Protein AF-A0A9W8K625-F1 (afdb_monomer)

Foldseek 3Di:
DDDDDDDDDDDDDDDDDDDDPDPDPDDPPDDDDDDVCVVVVCVVVQWDKDFPWQDDDDLFLVVQCVVQKDKDQPPQLQDGIDIDGDAFQQPAFADDADFDFDDDPDPQASKTKGKGKTKDLDCLLSVLCRVPLVVLLVVLVSVLCVVDVDDDVVSSLVSSLVSLQVSLVVLLVVLVVLLPVLPFDDPPDDPVSLVVLLVSNSSQQMKMKMWMWMAGRVQRKIKIWTAPAKWKKKWDWAQDPVGSVQIFIEIDTQDGDDPVRVLAIGRRCLQAPDQVVQVCCVVGRVHDHRDPDHHRHNRTDMGMDGDHDPQMDMDIDDNLLCLQDPRQLLSLLLVVVQVQQFDWDDDDPDIHTHQDHPVCCPVLCVSLVPDDKDKADSVPGRYDADDPDDDPRDVCVVVVADQMAIDHSPCSGSNSRSLQSSQRHPPRVSNGVSSVNSSPPSPTQRQKMWTDRDPDFIWIAGRNDIDTQCVQWPFDDDDPLGTWTWHQFPVRFIKTWDDDLQWIFIDTPVDPPDTQKTWDDWADDPDDDTRHIDIGGDPVNVVRVSVVVSVRVVVVVVSVVVVVVVVVVVVVVVVVVVD

Mean predicted aligned error: 16.66 Å

Secondary structure (DSSP, 8-state):
------S-----------------------PPP-GGGHHHHHHHHTEEEEEE---PPPSSHHHHHHHH-EEEE--TTS--EEEE-----SSS-------------STT--EEEEEEEEEESSSHHHHHHHHHHHHHHHHHHHHHHHH-SS--HHHHHHHHHHHHHHHHHHHHHHHHHHHHHT----TT--HHHHHHHHHHHHTTS-EEEEEEEEEETTTTEEEEEEESS-EEEEEEEEE-SS-TTSEEEEEEEEE---GGGGGB-EE-HHHHS-HHHHHHHHHHH-PPPPP-SPPPB-PPEEEEEE---TT-EEEEE-HHHHTT--HHHHHHHHHHHHHHHPEEEEETTEEEEEPPPSS-HHHHHHHHHTPPPEEE-GGGSSB-PPTT------HHHHHT----EEE-TT--SHHHHHHHHHTTTT-HHHHHHHHHHHHTT------EEEEEESSSPPEEEETTEEEEHHHHSEEES--TT--EEEEE-TTS-EEEEEE-SS-EEEEETTEEEEEEEEEE--B--SSSPPBPPEEEE-GGGGGGHHHHHHHHHHHHHHHHHHHHHHHHHHHHHHHHT--

Organism: NCBI:txid84603

Sequence (579 aa):
MKLTNGRNPDLILLGVGVGLLISLVVMPKKQLPGEDSEEELKAELRNTLLCITQYMPFDSFDKASHVLSKTAQLDQHGVLRLDRLTLKSGQLGSILSDGLASTWNDKALPIFLTGIYQGHKGSSIAEMLEKFLLVQVVARLQLCYHELPAPTPENVHAAIQAAFEYQDMKCLYTQLRDVMGYGVLPKTATAQTKHSIAQAFADTYSSATALVGVYFKDDRIFYVARTGGGRAVLGRRVAGAENPTQHRYEVHVLAQPESSDDNRVFGDSSRKWPKEAQELVHKKFLGPSPSEKSPATPTPTVSHFTGIQRGDFVVLASEGFWESLGSEEVVGLVGQWLEQRGMRERVGEHEVILPPSAENPTEFVVACSMLRETTFLPSELPVVFPAGYEDRTTKYKSWNVEKRFISVPHDQNAASHLMRNALGGADRDVTEALYQIGGQRGMELRVAEINYHYMSNSKIRYRGQETKSDKFFRKEGWSWNGRGRVFTGADGKEYVWKMKDENCVLYWKGNKETPAATYHPPQPAVFGKGRPGSLEIHSEAMYMCDLVIMTFVYIEKFRQDRLEENSFAGDAIADSAGG

Nearest PDB structures (foldseek):
  5nzz-assembly3_C  TM=6.329E-01  e=1.706E-09  Homo sapiens
  7l4i-assembly1_A  TM=5.932E-01  e=1.012E-05  Homo sapiens
  2y09-assembly1_A  TM=5.671E-01  e=7.729E-06  Synechococcus elongatus
  5iti-assembly1_A  TM=5.806E-01  e=1.645E-05  Thermosynechococcus vestitus BP-1
  3rnr-assembly1_B  TM=5.073E-01  e=1.866E-04  Thermanaerovibrio acidaminovorans DSM 6589

Solvent-accessible surface area (backbone atoms only — not comparable to full-atom values): 32610 Å² total; per-residue (Å²): 134,88,88,85,89,78,86,85,83,85,89,84,86,81,88,82,93,69,100,68,91,73,87,76,84,75,79,77,96,65,92,77,80,67,82,84,48,53,64,57,47,52,59,61,60,43,58,49,71,49,68,47,68,40,59,75,72,64,97,38,52,70,65,37,42,64,70,50,39,46,77,45,72,35,72,70,56,79,41,60,68,47,58,42,58,72,67,62,39,46,83,70,54,43,63,47,59,73,54,70,69,70,85,66,96,57,101,78,67,68,53,41,52,43,46,45,30,35,7,38,71,41,45,59,41,12,61,48,44,55,75,42,42,68,61,36,30,52,55,31,46,53,50,46,54,70,78,29,96,73,64,51,74,67,53,53,44,52,24,44,29,53,20,37,41,53,46,29,52,51,48,45,50,51,39,50,50,56,57,60,71,70,54,82,67,55,96,80,58,50,70,69,57,52,48,57,47,45,53,59,50,46,54,41,47,7,15,19,26,38,38,35,41,38,33,34,43,90,77,22,32,41,35,38,38,33,19,29,59,32,38,30,36,34,30,37,78,42,65,27,93,91,41,71,88,46,63,28,24,43,72,43,81,56,43,71,65,54,85,78,26,82,43,16,32,30,49,30,42,63,41,59,51,57,67,70,57,30,44,49,37,24,78,55,55,78,42,66,75,63,56,88,62,78,63,50,36,39,57,41,57,65,40,71,46,74,71,68,54,88,52,50,48,75,50,74,47,54,41,81,53,51,35,39,39,51,73,52,54,50,39,8,51,52,43,48,53,37,76,76,58,30,46,81,44,77,60,85,95,43,81,34,54,38,75,62,65,75,87,49,59,65,65,51,49,58,62,29,71,75,47,65,73,46,72,42,51,75,87,69,39,39,36,58,73,61,92,85,70,74,90,81,46,48,46,42,68,76,70,74,47,77,79,31,34,47,48,57,47,82,55,86,38,65,37,46,43,50,50,44,42,45,37,43,22,55,42,55,69,50,25,40,48,49,47,48,67,32,31,72,48,47,70,46,62,45,52,33,36,39,39,43,40,84,93,50,77,27,39,37,30,47,73,82,47,76,40,43,42,68,74,54,31,43,77,45,79,84,48,100,61,45,56,24,41,29,35,71,46,94,83,72,44,52,32,33,40,42,51,51,97,73,36,44,38,27,23,39,68,93,42,84,86,55,64,31,26,40,43,42,54,59,41,84,50,94,76,76,84,52,49,74,59,47,75,49,65,32,79,92,37,50,92,40,41,71,59,51,52,56,51,46,56,56,50,51,51,56,52,50,58,50,52,51,55,53,50,55,55,49,50,57,51,53,56,64,74,73,109

pLDDT: mean 73.81, std 20.65, range [19.81, 98.5]

Structure (mmCIF, N/CA/C/O backbone):
data_AF-A0A9W8K625-F1
#
_entry.id   AF-A0A9W8K625-F1
#
loop_
_atom_site.group_PDB
_atom_site.id
_atom_site.type_symbol
_atom_site.label_atom_id
_atom_site.label_alt_id
_atom_site.label_comp_id
_atom_site.label_asym_id
_atom_site.label_entity_id
_atom_site.label_seq_id
_atom_site.pdbx_PDB_ins_code
_atom_site.Cartn_x
_atom_site.Cartn_y
_atom_site.Cartn_z
_atom_site.occupancy
_atom_site.B_iso_or_equiv
_atom_site.auth_seq_id
_atom_site.auth_comp_id
_atom_site.auth_asym_id
_atom_site.auth_atom_id
_atom_site.pdbx_PDB_model_num
ATOM 1 N N . MET A 1 1 ? -11.078 38.940 -5.893 1.00 20.67 1 MET A N 1
ATOM 2 C CA . MET A 1 1 ? -11.454 40.330 -5.534 1.00 20.67 1 MET A CA 1
ATOM 3 C C . MET A 1 1 ? -10.235 41.001 -4.887 1.00 20.67 1 MET A C 1
ATOM 5 O O . MET A 1 1 ? -9.388 40.275 -4.392 1.00 20.67 1 MET A O 1
ATOM 9 N N . LYS A 1 2 ? -10.079 42.324 -5.040 1.00 19.81 2 LYS A N 1
ATOM 10 C CA . LYS A 1 2 ? -8.814 43.104 -5.047 1.00 19.81 2 LYS A CA 1
ATOM 11 C C . LYS A 1 2 ? -7.894 43.057 -3.799 1.00 19.81 2 LYS A C 1
ATOM 13 O O . LYS A 1 2 ? -8.357 43.086 -2.671 1.00 19.81 2 LYS A O 1
ATOM 18 N N . LEU A 1 3 ? -6.597 43.117 -4.140 1.00 30.89 3 LEU A N 1
ATOM 19 C CA . LEU A 1 3 ? -5.347 43.556 -3.480 1.00 30.89 3 LEU A CA 1
ATOM 20 C C . LEU A 1 3 ? -5.425 44.547 -2.297 1.00 30.89 3 LEU A C 1
ATOM 22 O O . LEU A 1 3 ? -6.110 45.554 -2.434 1.00 30.89 3 LEU A O 1
ATOM 26 N N . THR A 1 4 ? -4.523 44.381 -1.308 1.00 24.28 4 THR A N 1
ATOM 27 C CA . THR A 1 4 ? -3.504 45.396 -0.929 1.00 24.28 4 THR A CA 1
ATOM 28 C C . THR A 1 4 ? -2.296 44.807 -0.172 1.00 24.28 4 THR A C 1
ATOM 30 O O . THR A 1 4 ? -2.433 43.934 0.674 1.00 24.28 4 THR A O 1
ATOM 33 N N . ASN A 1 5 ? -1.135 45.358 -0.542 1.00 29.73 5 ASN A N 1
ATOM 34 C CA . ASN A 1 5 ? 0.268 45.201 -0.136 1.00 29.73 5 ASN A CA 1
ATOM 35 C C . ASN A 1 5 ? 0.629 44.766 1.295 1.00 29.73 5 ASN A C 1
ATOM 37 O O . ASN A 1 5 ? 0.179 45.364 2.266 1.00 29.73 5 ASN A O 1
ATOM 41 N N . GLY A 1 6 ? 1.649 43.899 1.378 1.00 24.19 6 GLY A N 1
ATOM 42 C CA . GLY A 1 6 ? 2.522 43.790 2.551 1.00 24.19 6 GLY A CA 1
ATOM 43 C C . GLY A 1 6 ? 3.140 42.407 2.763 1.00 24.19 6 GLY A C 1
ATOM 44 O O . GLY A 1 6 ? 2.580 41.628 3.508 1.00 24.19 6 GLY A O 1
ATOM 45 N N . ARG A 1 7 ? 4.293 42.160 2.114 1.00 31.05 7 ARG A N 1
ATOM 46 C CA . ARG A 1 7 ? 5.357 41.155 2.385 1.00 31.05 7 ARG A CA 1
ATOM 47 C C . ARG A 1 7 ? 4.959 39.734 2.862 1.00 31.05 7 ARG A C 1
ATOM 49 O O . ARG A 1 7 ? 4.502 39.552 3.979 1.00 31.05 7 ARG A O 1
ATOM 56 N N . ASN A 1 8 ? 5.383 38.753 2.045 1.00 37.56 8 ASN A N 1
ATOM 57 C CA . ASN A 1 8 ? 5.240 37.283 2.135 1.00 37.56 8 ASN A CA 1
ATOM 58 C C . ASN A 1 8 ? 3.807 36.772 1.930 1.00 37.56 8 ASN A C 1
ATOM 60 O O . ASN A 1 8 ? 2.886 37.254 2.583 1.00 37.56 8 ASN A O 1
ATOM 64 N N . PRO A 1 9 ? 3.598 35.865 0.951 1.00 29.84 9 PRO A N 1
ATOM 65 C CA . PRO A 1 9 ? 3.566 34.441 1.311 1.00 29.84 9 PRO A CA 1
ATOM 66 C C . PRO A 1 9 ? 4.045 33.437 0.229 1.00 29.84 9 PRO A C 1
ATOM 68 O O . PRO A 1 9 ? 3.900 33.639 -0.977 1.00 29.84 9 PRO A O 1
ATOM 71 N N . ASP A 1 10 ? 4.595 32.334 0.733 1.00 23.73 10 ASP A N 1
ATOM 72 C CA . ASP A 1 10 ? 4.242 30.934 0.457 1.00 23.73 10 ASP A CA 1
ATOM 73 C C . ASP A 1 10 ? 4.318 30.358 -0.969 1.00 23.73 10 ASP A C 1
ATOM 75 O O . ASP A 1 10 ? 3.572 30.678 -1.903 1.00 23.73 10 ASP A O 1
ATOM 79 N N . LEU A 1 11 ? 5.225 29.383 -1.079 1.00 23.06 11 LEU A N 1
ATOM 80 C CA . LEU A 1 11 ? 5.406 28.476 -2.200 1.00 23.06 11 LEU A CA 1
ATOM 81 C C . LEU A 1 11 ? 4.408 27.312 -2.072 1.00 23.06 11 LEU A C 1
ATOM 83 O O . LEU A 1 11 ? 4.501 26.502 -1.156 1.00 23.06 11 LEU A O 1
ATOM 87 N N . ILE A 1 12 ? 3.479 27.213 -3.023 1.00 21.28 12 ILE A N 1
ATOM 88 C CA . ILE A 1 12 ? 2.611 26.045 -3.219 1.00 21.28 12 ILE A CA 1
ATOM 89 C C . ILE A 1 12 ? 3.239 25.179 -4.318 1.00 21.28 12 ILE A C 1
ATOM 91 O O . ILE A 1 12 ? 3.425 25.649 -5.443 1.00 21.28 12 ILE A O 1
ATOM 95 N N . LEU A 1 13 ? 3.560 23.930 -3.976 1.00 22.83 13 LEU A N 1
ATOM 96 C CA . LEU A 1 13 ? 4.038 22.870 -4.868 1.00 22.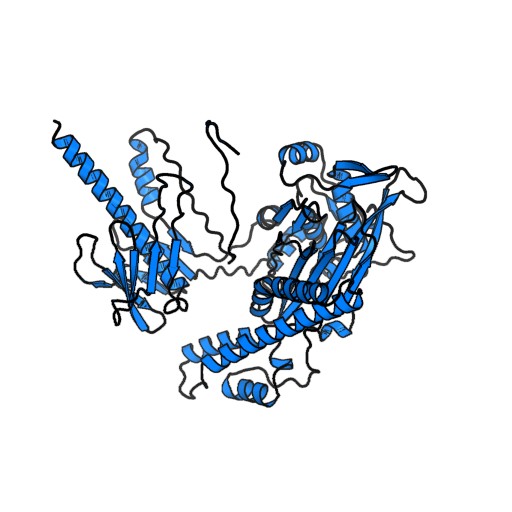83 13 LEU A CA 1
ATOM 97 C C . LEU A 1 13 ? 2.864 21.961 -5.264 1.00 22.83 13 LEU A C 1
ATOM 99 O O . LEU A 1 13 ? 2.185 21.421 -4.396 1.00 22.83 13 LEU A O 1
ATOM 103 N N . LEU A 1 14 ? 2.670 21.743 -6.566 1.00 20.81 14 LEU A N 1
ATOM 104 C CA . LEU A 1 14 ? 1.889 20.635 -7.126 1.00 20.81 14 LEU A CA 1
ATOM 105 C C . LEU A 1 14 ? 2.699 20.015 -8.273 1.00 20.81 14 LEU A C 1
ATOM 107 O O . LEU A 1 14 ? 3.397 20.721 -8.999 1.00 20.81 14 LEU A O 1
ATOM 111 N N . GLY A 1 15 ? 2.687 18.683 -8.330 1.00 20.45 15 GLY A N 1
ATOM 112 C CA . GLY A 1 15 ? 3.806 17.860 -8.790 1.00 20.45 15 GLY A CA 1
ATOM 113 C C . GLY A 1 15 ? 3.825 17.444 -10.261 1.00 20.45 15 GLY A C 1
ATOM 114 O O . GLY A 1 15 ? 2.848 17.602 -10.983 1.00 20.45 15 GLY A O 1
ATOM 115 N N . VAL A 1 16 ? 4.930 16.789 -10.641 1.00 21.23 16 VAL A N 1
ATOM 116 C CA . VAL A 1 16 ? 4.944 15.612 -11.529 1.00 21.23 16 VAL A CA 1
ATOM 117 C C . VAL A 1 16 ? 6.019 14.654 -11.002 1.00 21.23 16 VAL A C 1
ATOM 119 O O . VAL A 1 16 ? 7.157 15.055 -10.766 1.00 21.23 16 VAL A O 1
ATOM 122 N N . GLY A 1 17 ? 5.630 13.405 -10.748 1.00 23.58 17 GLY A N 1
ATOM 123 C CA . GLY A 1 17 ? 6.443 12.410 -10.059 1.00 23.58 17 GLY A CA 1
ATOM 124 C C . GLY A 1 17 ? 7.456 11.692 -10.948 1.00 23.58 17 GLY A C 1
ATOM 125 O O . GLY A 1 17 ? 7.097 11.093 -11.956 1.00 23.58 17 GLY A O 1
ATOM 126 N N . VAL A 1 18 ? 8.704 11.674 -10.488 1.00 22.89 18 VAL A N 1
ATOM 127 C CA . VAL A 1 18 ? 9.634 10.537 -10.523 1.00 22.89 18 VAL A CA 1
ATOM 128 C C . VAL A 1 18 ? 10.448 10.672 -9.239 1.00 22.89 18 VAL A C 1
ATOM 130 O O . VAL A 1 18 ? 10.852 11.784 -8.909 1.00 22.89 18 VAL A O 1
ATOM 133 N N . GLY A 1 19 ? 10.645 9.585 -8.489 1.00 29.09 19 GLY A N 1
ATOM 134 C CA . GLY A 1 19 ? 11.457 9.591 -7.273 1.00 29.09 19 GLY A CA 1
ATOM 135 C C . GLY A 1 19 ? 12.839 10.195 -7.529 1.00 29.09 19 GLY A C 1
ATOM 136 O O . GLY A 1 19 ? 13.722 9.537 -8.068 1.00 29.09 19 GLY A O 1
ATOM 137 N N . LEU A 1 20 ? 12.995 11.459 -7.150 1.00 28.88 20 LEU A N 1
ATOM 138 C CA . LEU A 1 20 ? 14.221 12.237 -7.203 1.00 28.88 20 LEU A CA 1
ATOM 139 C C . LEU A 1 20 ? 14.250 13.061 -5.921 1.00 28.88 20 LEU A C 1
ATOM 141 O O . LEU A 1 20 ? 13.584 14.087 -5.804 1.00 28.88 20 LEU A O 1
ATOM 145 N N . LEU A 1 21 ? 15.019 12.593 -4.943 1.00 24.88 21 LEU A N 1
ATOM 146 C CA . LEU A 1 21 ? 15.547 13.486 -3.927 1.00 24.88 21 LEU A CA 1
ATOM 147 C C . LEU A 1 21 ? 16.687 14.252 -4.598 1.00 24.88 21 LEU A C 1
ATOM 149 O O . LEU A 1 21 ? 17.765 13.711 -4.825 1.00 24.88 21 LEU A O 1
ATOM 153 N N . ILE A 1 22 ? 16.416 15.499 -4.971 1.00 26.42 22 ILE A N 1
ATOM 154 C CA . ILE A 1 22 ? 17.462 16.484 -5.226 1.00 26.42 22 ILE A CA 1
ATOM 155 C C . ILE A 1 22 ? 17.462 17.403 -4.012 1.00 26.42 22 ILE A C 1
ATOM 157 O O . ILE A 1 22 ? 16.582 18.248 -3.857 1.00 26.42 22 ILE A O 1
ATOM 161 N N . SER A 1 23 ? 18.464 17.236 -3.154 1.00 22.38 23 SER A N 1
ATOM 162 C CA . SER A 1 23 ? 18.875 18.298 -2.244 1.00 22.38 23 SER A CA 1
ATOM 163 C C . SER A 1 23 ? 19.638 19.327 -3.070 1.00 22.38 23 SER A C 1
ATOM 165 O O . SER A 1 23 ? 20.808 19.127 -3.388 1.00 22.38 23 SER A O 1
ATOM 167 N N . LEU A 1 24 ? 18.980 20.423 -3.439 1.00 26.95 24 LEU A N 1
ATOM 168 C CA . LEU A 1 24 ? 19.681 21.635 -3.842 1.00 26.95 24 LEU A CA 1
ATOM 169 C C . LEU A 1 24 ? 19.824 22.503 -2.590 1.00 26.95 24 LEU A C 1
ATOM 171 O O . LEU A 1 24 ? 18.884 23.188 -2.191 1.00 26.95 24 LEU A O 1
ATOM 175 N N . VAL A 1 25 ? 20.994 22.459 -1.953 1.00 24.14 25 VAL A N 1
ATOM 176 C CA . VAL A 1 25 ? 21.363 23.469 -0.956 1.00 24.14 25 VAL A CA 1
ATOM 177 C C . VAL A 1 25 ? 21.728 24.731 -1.730 1.00 24.14 25 VAL A C 1
ATOM 179 O O . VAL A 1 25 ? 22.838 24.861 -2.236 1.00 24.14 25 VAL A O 1
ATOM 182 N N . VAL A 1 26 ? 20.778 25.655 -1.859 1.00 27.03 26 VAL A N 1
ATOM 183 C CA . VAL A 1 26 ? 21.084 27.037 -2.241 1.00 27.03 26 VAL A CA 1
ATOM 184 C C . VAL A 1 26 ? 21.349 27.791 -0.948 1.00 27.03 26 VAL A C 1
ATOM 186 O O . VAL A 1 26 ? 20.425 28.052 -0.178 1.00 27.03 26 VAL A O 1
ATOM 189 N N . MET A 1 27 ? 22.615 28.111 -0.687 1.00 26.16 27 MET A N 1
ATOM 190 C CA . MET A 1 27 ? 22.967 29.003 0.415 1.00 26.16 27 MET A CA 1
ATOM 191 C C . MET A 1 27 ? 22.348 30.384 0.146 1.00 26.16 27 MET A C 1
ATOM 193 O O . MET A 1 27 ? 22.522 30.924 -0.951 1.00 26.16 27 MET A O 1
ATOM 197 N N . PRO A 1 28 ? 21.639 30.999 1.106 1.00 28.23 28 PRO A N 1
ATOM 198 C CA . PRO A 1 28 ? 21.284 32.400 0.978 1.00 28.23 28 PRO A CA 1
ATOM 199 C C . PRO A 1 28 ? 22.559 33.249 0.995 1.00 28.23 28 PRO A C 1
ATOM 201 O O . PRO A 1 28 ? 23.481 33.001 1.771 1.00 28.23 28 PRO A O 1
ATOM 204 N N . LYS A 1 29 ? 22.581 34.292 0.163 1.00 28.73 29 LYS A N 1
ATOM 205 C CA . LYS A 1 29 ? 23.615 35.330 0.166 1.00 28.73 29 LYS A CA 1
ATOM 206 C C . LYS A 1 29 ? 23.567 36.056 1.517 1.00 28.73 29 LYS A C 1
ATOM 208 O O . LYS A 1 29 ? 22.796 36.996 1.695 1.00 28.73 29 LYS A O 1
ATOM 213 N N . LYS A 1 30 ? 24.355 35.598 2.489 1.00 33.06 30 LYS A N 1
ATOM 214 C CA . LYS A 1 30 ? 24.672 36.352 3.703 1.00 33.06 30 LYS A CA 1
ATOM 215 C C . LYS A 1 30 ? 26.145 36.733 3.619 1.00 33.06 30 LYS A C 1
ATOM 217 O O . LYS A 1 30 ? 26.981 35.869 3.391 1.00 33.06 30 LYS A O 1
ATOM 222 N N . GLN A 1 31 ? 26.428 38.031 3.742 1.00 44.00 31 GLN A N 1
ATOM 223 C CA . GLN A 1 31 ? 27.787 38.561 3.873 1.00 44.00 31 GLN A CA 1
ATOM 224 C C . GLN A 1 31 ? 28.552 37.744 4.921 1.00 44.00 31 GLN A C 1
ATOM 226 O O . GLN A 1 31 ? 28.083 37.624 6.054 1.00 44.00 31 GLN A O 1
ATOM 231 N N . LEU A 1 32 ? 29.697 37.183 4.533 1.00 35.09 32 LEU A N 1
ATOM 232 C CA . LEU A 1 32 ? 30.634 36.552 5.458 1.00 35.09 32 LEU A CA 1
ATOM 233 C C . LEU A 1 32 ? 31.750 37.547 5.828 1.00 35.09 32 LEU A C 1
ATOM 235 O O . LEU A 1 32 ? 32.138 38.357 4.983 1.00 35.09 32 LEU A O 1
ATOM 239 N N . PRO A 1 33 ? 32.229 37.524 7.084 1.00 34.25 33 PRO A N 1
ATOM 240 C CA . PRO A 1 33 ? 33.294 38.392 7.570 1.00 34.25 33 PRO A CA 1
ATOM 241 C C . PRO A 1 33 ? 34.692 37.802 7.308 1.00 34.25 33 PRO A C 1
ATOM 243 O O . PRO A 1 33 ? 34.871 36.595 7.407 1.00 34.25 33 PRO A O 1
ATOM 246 N N . GLY A 1 34 ? 35.675 38.689 7.102 1.00 38.97 34 GLY A N 1
ATOM 247 C CA . GLY A 1 34 ? 37.098 38.496 7.433 1.00 38.97 34 GLY A CA 1
ATOM 248 C C . GLY A 1 34 ? 37.933 37.553 6.550 1.00 38.97 34 GLY A C 1
ATOM 249 O O . GLY A 1 34 ? 37.630 36.370 6.413 1.00 38.97 34 GLY A O 1
ATOM 250 N N . GLU A 1 35 ? 39.041 38.093 6.027 1.00 43.75 35 GLU A N 1
ATOM 251 C CA . GLU A 1 35 ? 39.979 37.517 5.041 1.00 43.75 35 GLU A CA 1
ATOM 252 C C . GLU A 1 35 ? 40.667 36.188 5.417 1.00 43.75 35 GLU A C 1
ATOM 254 O O . GLU A 1 35 ? 41.190 35.523 4.528 1.00 43.75 35 GLU A O 1
ATOM 259 N N . ASP A 1 36 ? 40.616 35.718 6.666 1.00 44.44 36 ASP A N 1
ATOM 260 C CA . ASP A 1 36 ? 41.245 34.434 7.036 1.00 44.44 36 ASP A CA 1
ATOM 261 C C . ASP A 1 36 ? 40.401 33.198 6.666 1.00 44.44 36 ASP A C 1
ATOM 263 O O . ASP A 1 36 ? 40.877 32.068 6.736 1.00 44.44 36 ASP A O 1
ATOM 267 N N . SER A 1 37 ? 39.159 33.397 6.213 1.00 44.44 37 SER A N 1
ATOM 268 C CA . SER A 1 37 ? 38.272 32.316 5.762 1.00 44.44 37 SER A CA 1
ATOM 269 C C . SER A 1 37 ? 38.434 31.958 4.284 1.00 44.44 37 SER A C 1
ATOM 271 O O . SER A 1 37 ? 37.889 30.950 3.847 1.00 44.44 37 SER A O 1
ATOM 273 N N . GLU A 1 38 ? 39.172 32.743 3.489 1.00 41.19 38 GLU A N 1
ATOM 274 C CA . GLU A 1 38 ? 39.182 32.577 2.033 1.00 41.19 38 GLU A CA 1
ATOM 275 C C . GLU A 1 38 ? 40.007 31.366 1.578 1.00 41.19 38 GLU A C 1
ATOM 277 O O . GLU A 1 38 ? 39.595 30.685 0.648 1.00 41.19 38 GLU A O 1
ATOM 282 N N . GLU A 1 39 ? 41.131 31.037 2.226 1.00 39.75 39 GLU A N 1
ATOM 283 C CA . GLU A 1 39 ? 41.893 29.816 1.903 1.00 39.75 39 GLU A CA 1
ATOM 284 C C . GLU A 1 39 ? 41.234 28.543 2.456 1.00 39.75 39 GLU A C 1
ATOM 286 O O . GLU A 1 39 ? 41.310 27.498 1.810 1.00 39.75 39 GLU A O 1
ATOM 291 N N . GLU A 1 40 ? 40.506 28.627 3.576 1.00 39.38 40 GLU A N 1
ATOM 292 C CA . GLU A 1 40 ? 39.670 27.530 4.090 1.00 39.38 40 GLU A CA 1
ATOM 293 C C . GLU A 1 40 ? 38.439 27.301 3.199 1.00 39.38 40 GLU A C 1
ATOM 295 O O . GLU A 1 40 ? 38.196 26.168 2.780 1.00 39.38 40 GLU A O 1
ATOM 300 N N . LEU A 1 41 ? 37.747 28.369 2.772 1.00 36.06 41 LEU A N 1
ATOM 301 C CA . LEU A 1 41 ? 36.689 28.293 1.760 1.00 36.06 41 LEU A CA 1
ATOM 302 C C . LEU A 1 41 ? 37.243 27.839 0.410 1.00 36.06 41 LEU A C 1
ATOM 304 O O . LEU A 1 41 ? 36.599 27.037 -0.248 1.00 36.06 41 LEU A O 1
ATOM 308 N N . LYS A 1 42 ? 38.418 28.300 -0.037 1.00 37.53 42 LYS A N 1
ATOM 309 C CA . LYS A 1 42 ? 39.054 27.840 -1.289 1.00 37.53 42 LYS A CA 1
ATOM 310 C C . LYS A 1 42 ? 39.520 26.390 -1.182 1.00 37.53 42 LYS A C 1
ATOM 312 O O . LYS A 1 42 ? 39.615 25.733 -2.217 1.00 37.53 42 LYS A O 1
ATOM 317 N N . ALA A 1 43 ? 39.824 25.876 0.009 1.00 37.84 43 ALA A N 1
ATOM 318 C CA . ALA A 1 43 ? 40.135 24.467 0.244 1.00 37.84 43 ALA A CA 1
ATOM 319 C C . ALA A 1 43 ? 38.866 23.593 0.276 1.00 37.84 43 ALA A C 1
ATOM 321 O O . ALA A 1 43 ? 38.867 22.524 -0.338 1.00 37.84 43 ALA A O 1
ATOM 322 N N . GLU A 1 44 ? 37.771 24.065 0.885 1.00 35.69 44 GLU A N 1
ATOM 323 C CA . GLU A 1 44 ? 36.453 23.404 0.869 1.00 35.69 44 GLU A CA 1
ATOM 324 C C . GLU A 1 44 ? 35.762 23.477 -0.509 1.00 35.69 44 GLU A C 1
ATOM 326 O O . GLU A 1 44 ? 35.202 22.486 -0.979 1.00 35.69 44 GLU A O 1
ATOM 331 N N . LEU A 1 45 ? 35.862 24.605 -1.219 1.00 38.03 45 LEU A N 1
ATOM 332 C CA . LEU A 1 45 ? 35.321 24.814 -2.572 1.00 38.03 45 LEU A CA 1
ATOM 333 C C . LEU A 1 45 ? 36.113 24.055 -3.646 1.00 38.03 45 LEU A C 1
ATOM 335 O O . LEU A 1 45 ? 35.569 23.756 -4.713 1.00 38.03 45 LEU A O 1
ATOM 339 N N . ARG A 1 46 ? 37.387 23.714 -3.384 1.00 35.94 46 ARG A N 1
ATOM 340 C CA . ARG A 1 46 ? 38.294 23.088 -4.368 1.00 35.94 46 ARG A CA 1
ATOM 341 C C . ARG A 1 46 ? 37.829 21.714 -4.861 1.00 35.94 46 ARG A C 1
ATOM 343 O O . ARG A 1 46 ? 38.307 21.289 -5.913 1.00 35.94 46 ARG A O 1
ATOM 350 N N . ASN A 1 47 ? 36.906 21.051 -4.155 1.00 40.44 47 ASN A N 1
ATOM 351 C CA . ASN A 1 47 ? 36.341 19.752 -4.528 1.00 40.44 47 ASN A CA 1
ATOM 352 C C . ASN A 1 47 ? 34.824 19.714 -4.283 1.00 40.44 47 ASN A C 1
ATOM 354 O O . ASN A 1 47 ? 34.341 19.070 -3.353 1.00 40.44 47 ASN A O 1
ATOM 358 N N . THR A 1 48 ? 34.051 20.377 -5.143 1.00 41.31 48 THR A N 1
ATOM 359 C CA . THR A 1 48 ? 32.596 20.169 -5.149 1.00 41.31 48 THR A CA 1
ATOM 360 C C . THR A 1 48 ? 32.297 18.814 -5.795 1.00 41.31 48 THR A C 1
ATOM 362 O O . THR A 1 48 ? 32.574 18.611 -6.980 1.00 41.31 48 THR A O 1
ATOM 365 N N . LEU A 1 49 ? 31.740 17.877 -5.026 1.00 33.69 49 LEU A N 1
ATOM 366 C CA . LEU A 1 49 ? 31.318 16.562 -5.505 1.00 33.69 49 LEU A CA 1
ATOM 367 C C . LEU A 1 49 ? 29.803 16.553 -5.717 1.00 33.69 49 LEU A C 1
ATOM 369 O O . LEU A 1 49 ? 29.043 16.664 -4.759 1.00 33.69 49 LEU A O 1
ATOM 373 N N . LEU A 1 50 ? 29.357 16.376 -6.960 1.00 37.53 50 LEU A N 1
ATOM 374 C CA . LEU A 1 50 ? 27.955 16.095 -7.252 1.00 37.53 50 LEU A CA 1
ATOM 375 C C . LEU A 1 50 ? 27.799 14.605 -7.534 1.00 37.53 50 LEU A C 1
ATOM 377 O O . LEU A 1 50 ? 28.284 14.099 -8.546 1.00 37.53 50 LEU A O 1
ATOM 381 N N . CYS A 1 51 ? 27.112 13.905 -6.641 1.00 32.59 51 CYS A N 1
ATOM 382 C CA . CYS A 1 51 ? 26.837 12.487 -6.791 1.00 32.59 51 CYS A CA 1
ATOM 383 C C . CYS A 1 51 ? 25.360 12.293 -7.156 1.00 32.59 51 CYS A C 1
ATOM 385 O O . CYS A 1 51 ? 24.474 12.738 -6.431 1.00 32.59 51 CYS A O 1
ATOM 387 N N . ILE A 1 52 ? 25.093 11.640 -8.287 1.00 36.72 52 ILE A N 1
ATOM 388 C CA . ILE A 1 52 ? 23.769 11.106 -8.610 1.00 36.72 52 ILE A CA 1
ATOM 389 C C . ILE A 1 52 ? 23.712 9.731 -7.951 1.00 36.72 52 ILE A C 1
ATOM 391 O O . ILE A 1 52 ? 24.124 8.721 -8.530 1.00 36.72 52 ILE A O 1
ATOM 395 N N . THR A 1 53 ? 23.284 9.727 -6.693 1.00 32.31 53 THR A N 1
ATOM 396 C CA . THR A 1 53 ? 23.195 8.549 -5.838 1.00 32.31 53 THR A CA 1
ATOM 397 C C . THR A 1 53 ? 21.798 7.950 -5.812 1.00 32.31 53 THR A C 1
ATOM 399 O O . THR A 1 53 ? 20.786 8.617 -6.007 1.00 32.31 53 THR A O 1
ATOM 402 N N . GLN A 1 54 ? 21.754 6.661 -5.504 1.00 33.22 54 GLN A N 1
ATOM 403 C CA . GLN A 1 54 ? 20.550 5.884 -5.253 1.00 33.22 54 GLN A CA 1
ATOM 404 C C . GLN A 1 54 ? 20.554 5.316 -3.806 1.00 33.22 54 GLN A C 1
ATOM 406 O O . GLN A 1 54 ? 20.633 4.121 -3.621 1.00 33.22 54 GLN A O 1
ATOM 411 N N . TYR A 1 55 ? 20.480 6.154 -2.768 1.00 37.66 55 TYR A N 1
ATOM 412 C CA . TYR A 1 55 ? 20.260 5.828 -1.332 1.00 37.66 55 TYR A CA 1
ATOM 413 C C . TYR A 1 55 ? 21.045 4.688 -0.626 1.00 37.66 55 TYR A C 1
ATOM 415 O O . TYR A 1 55 ? 20.777 3.499 -0.807 1.00 37.66 55 TYR A O 1
ATOM 423 N N . MET A 1 56 ? 21.896 5.106 0.328 1.00 35.25 56 MET A N 1
ATOM 424 C CA . MET A 1 56 ? 22.495 4.314 1.422 1.00 35.25 56 MET A CA 1
ATOM 425 C C . MET A 1 56 ? 21.530 4.094 2.620 1.00 35.25 56 MET A C 1
ATOM 427 O O . MET A 1 56 ? 20.607 4.894 2.798 1.00 35.25 56 MET A O 1
ATOM 431 N N . PRO A 1 57 ? 21.722 3.039 3.447 1.00 46.75 57 PRO A N 1
ATOM 432 C CA . PRO A 1 57 ? 20.862 2.720 4.597 1.00 46.75 57 PRO A CA 1
ATOM 433 C C . PRO A 1 57 ? 21.036 3.706 5.767 1.00 46.75 57 PRO A C 1
ATOM 435 O O . PRO A 1 57 ? 22.134 4.189 6.018 1.00 46.75 57 PRO A O 1
ATOM 438 N N . PHE A 1 58 ? 19.959 3.986 6.508 1.00 49.09 58 PHE A N 1
ATOM 439 C CA . PHE A 1 58 ? 20.040 4.720 7.780 1.00 49.09 58 PHE A CA 1
ATOM 440 C C . PHE A 1 58 ? 20.690 3.850 8.873 1.00 49.09 58 PHE A C 1
ATOM 442 O O . PHE A 1 58 ? 20.450 2.646 8.888 1.00 49.09 58 PHE A O 1
ATOM 449 N N . ASP A 1 59 ? 21.437 4.448 9.811 1.00 63.47 59 ASP A N 1
ATOM 450 C CA . ASP A 1 59 ? 22.101 3.709 10.910 1.00 63.47 59 ASP A CA 1
ATOM 451 C C . ASP A 1 59 ? 21.126 3.134 11.947 1.00 63.47 59 ASP A C 1
ATOM 453 O O . ASP A 1 59 ? 21.504 2.266 12.731 1.00 63.47 59 ASP A O 1
ATOM 457 N N . SER A 1 60 ? 19.897 3.660 11.986 1.00 70.50 60 SER A N 1
ATOM 458 C CA . SER A 1 60 ? 18.850 3.179 12.879 1.00 70.50 60 SER A CA 1
ATOM 459 C C . SER A 1 60 ? 17.452 3.289 12.279 1.00 70.50 60 SER A C 1
ATOM 461 O O . SER A 1 60 ? 17.195 4.132 11.406 1.00 70.50 60 SER A O 1
ATOM 463 N N . PHE A 1 61 ? 16.531 2.470 12.781 1.00 74.31 61 PHE A N 1
ATOM 464 C CA . PHE A 1 61 ? 15.119 2.498 12.424 1.00 74.31 61 PHE A CA 1
ATOM 465 C C . PHE A 1 61 ? 14.479 3.845 12.776 1.00 74.31 61 PHE A C 1
ATOM 467 O O . PHE A 1 61 ? 13.676 4.358 12.000 1.00 74.31 61 PHE A O 1
ATOM 474 N N . ASP A 1 62 ? 14.850 4.467 13.897 1.00 78.88 62 ASP A N 1
ATOM 475 C CA . ASP A 1 62 ? 14.310 5.778 14.291 1.00 78.88 62 ASP A CA 1
ATOM 476 C C . ASP A 1 62 ? 14.605 6.859 13.246 1.00 78.88 62 ASP A C 1
ATOM 478 O O . ASP A 1 62 ? 13.708 7.586 12.816 1.00 78.88 62 ASP A O 1
ATOM 482 N N . LYS A 1 63 ? 15.852 6.921 12.765 1.00 71.69 63 LYS A N 1
ATOM 483 C CA . LYS A 1 63 ? 16.242 7.847 11.692 1.00 71.69 63 LYS A CA 1
ATOM 484 C C . LYS A 1 63 ? 15.523 7.502 10.386 1.00 71.69 63 LYS A C 1
ATOM 486 O O . LYS A 1 63 ? 15.029 8.399 9.703 1.00 71.69 63 LYS A O 1
ATOM 491 N N . ALA A 1 64 ? 15.450 6.212 10.053 1.00 66.81 64 ALA A N 1
ATOM 492 C CA . ALA A 1 64 ? 14.812 5.738 8.830 1.00 66.81 64 ALA A CA 1
ATOM 493 C C . ALA A 1 64 ? 13.324 6.069 8.794 1.00 66.81 64 ALA A C 1
ATOM 495 O O . ALA A 1 64 ? 12.845 6.678 7.845 1.00 66.81 64 ALA A O 1
ATOM 496 N N . SER A 1 65 ? 12.593 5.681 9.833 1.00 67.31 65 SER A N 1
ATOM 497 C CA . SER A 1 65 ? 11.152 5.879 9.942 1.00 67.31 65 SER A CA 1
ATOM 498 C C . SER A 1 65 ? 10.797 7.360 9.944 1.00 67.31 65 SER A C 1
ATOM 500 O O . SER A 1 65 ? 9.855 7.741 9.255 1.00 67.31 65 SER A O 1
ATOM 502 N N . HIS A 1 66 ? 11.581 8.214 10.607 1.00 73.62 66 HIS A N 1
ATOM 503 C CA . HIS A 1 66 ? 11.366 9.658 10.572 1.00 73.62 66 HIS A CA 1
ATOM 504 C C . HIS A 1 66 ? 11.442 10.225 9.144 1.00 73.62 66 HIS A C 1
ATOM 506 O O . HIS A 1 66 ? 10.560 10.975 8.740 1.00 73.62 66 HIS A O 1
ATOM 512 N N . VAL A 1 67 ? 12.445 9.821 8.357 1.00 62.00 67 VAL A N 1
ATOM 513 C CA . VAL A 1 67 ? 12.663 10.335 6.990 1.00 62.00 67 VAL A CA 1
ATOM 514 C C . VAL A 1 67 ? 11.754 9.673 5.950 1.00 62.00 67 VAL A C 1
ATOM 516 O O . VAL A 1 67 ? 11.331 10.315 4.989 1.00 62.00 67 VAL A O 1
ATOM 519 N N . LEU A 1 68 ? 11.477 8.379 6.103 1.00 62.59 68 LEU A N 1
ATOM 520 C CA . LEU A 1 68 ? 10.703 7.589 5.144 1.00 62.59 68 LEU A CA 1
ATOM 521 C C . LEU A 1 68 ? 9.194 7.686 5.378 1.00 62.59 68 LEU A C 1
ATOM 523 O O . LEU A 1 68 ? 8.421 7.379 4.466 1.00 62.59 68 LEU A O 1
ATOM 527 N N . SER A 1 69 ? 8.769 8.069 6.584 1.00 67.06 69 SER A N 1
ATOM 528 C CA . SER A 1 69 ? 7.354 8.270 6.868 1.00 67.06 69 SER A CA 1
ATOM 529 C C . SER A 1 69 ? 6.826 9.500 6.141 1.00 67.06 69 SER A C 1
ATOM 531 O O . SER A 1 69 ? 7.492 10.527 6.015 1.00 67.06 69 SER A O 1
ATOM 533 N N . LYS A 1 70 ? 5.605 9.381 5.633 1.00 74.12 70 LYS A N 1
ATOM 534 C CA . LYS A 1 70 ? 4.878 10.458 4.972 1.00 74.12 70 LYS A CA 1
ATOM 535 C C . LYS A 1 70 ? 3.526 10.598 5.630 1.00 74.12 70 LYS A C 1
ATOM 537 O O . LYS A 1 70 ? 2.796 9.616 5.774 1.00 74.12 70 LYS A O 1
ATOM 542 N N . THR A 1 71 ? 3.190 11.831 5.964 1.00 76.75 71 THR A N 1
ATOM 543 C CA . THR A 1 71 ? 1.886 12.210 6.491 1.00 76.75 71 THR A CA 1
ATOM 544 C C . THR A 1 71 ? 1.269 13.246 5.563 1.00 76.75 71 THR A C 1
ATOM 546 O O . THR A 1 71 ? 1.946 14.179 5.136 1.00 76.75 71 THR A O 1
ATOM 549 N N . AL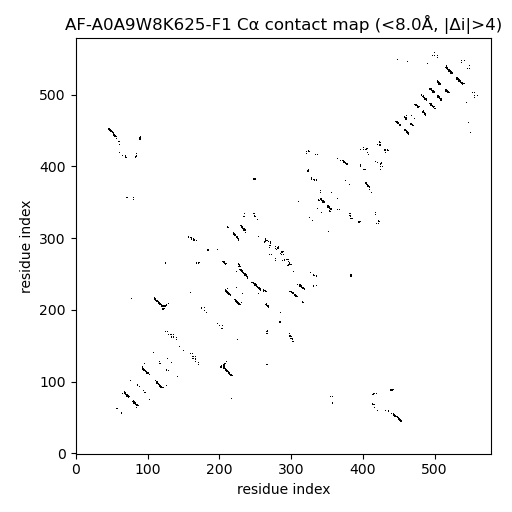A A 1 72 ? -0.008 13.075 5.237 1.00 75.25 72 ALA A N 1
ATOM 550 C CA . ALA A 1 72 ? -0.790 14.055 4.498 1.00 75.25 72 ALA A CA 1
ATOM 551 C C . ALA A 1 72 ? -2.047 14.415 5.295 1.00 75.25 72 ALA A C 1
ATOM 553 O O . ALA A 1 72 ? -2.786 13.517 5.706 1.00 75.25 72 ALA A O 1
ATOM 554 N N . GLN A 1 73 ? -2.288 15.715 5.484 1.00 77.44 73 GLN A N 1
ATOM 555 C CA . GLN A 1 73 ? -3.588 16.227 5.913 1.00 77.44 73 GLN A CA 1
ATOM 556 C C . GLN A 1 73 ? -4.503 16.266 4.693 1.00 77.44 73 GLN A C 1
ATOM 558 O O . GLN A 1 73 ? -4.103 16.724 3.620 1.00 77.44 73 GLN A O 1
ATOM 563 N N . LEU A 1 74 ? -5.706 15.727 4.836 1.00 71.00 74 LEU A N 1
ATOM 564 C CA . LEU A 1 74 ? -6.569 15.442 3.704 1.00 71.00 74 LEU A CA 1
ATOM 565 C C . LEU A 1 74 ? -7.983 15.970 3.878 1.00 71.00 74 LEU A C 1
ATOM 567 O O . LEU A 1 74 ? -8.766 15.581 3.051 1.00 71.00 74 LEU A O 1
ATOM 571 N N . ASP A 1 75 ? -8.318 16.849 4.834 1.00 65.62 75 ASP A N 1
ATOM 572 C CA . ASP A 1 75 ? -9.688 17.240 5.277 1.00 65.62 75 ASP A CA 1
ATOM 573 C C . ASP A 1 75 ? -10.813 17.352 4.205 1.00 65.62 75 ASP A C 1
ATOM 575 O O . ASP A 1 75 ? -12.010 17.223 4.483 1.00 65.62 75 ASP A O 1
ATOM 579 N N . GLN A 1 76 ? -10.438 17.542 2.949 1.00 62.94 76 GLN A N 1
ATOM 580 C CA . GLN A 1 76 ? -11.208 17.284 1.735 1.00 62.94 76 GLN A CA 1
ATOM 581 C C . GLN A 1 76 ? -11.502 15.774 1.477 1.00 62.94 76 GLN A C 1
ATOM 583 O O . GLN A 1 76 ? -10.642 14.913 1.476 1.00 62.94 76 GLN A O 1
ATOM 588 N N . HIS A 1 77 ? -12.749 15.411 1.157 1.00 66.06 77 HIS A N 1
ATOM 589 C CA . HIS A 1 77 ? -13.176 14.011 0.878 1.00 66.06 77 HIS A CA 1
ATOM 590 C C . HIS A 1 77 ? -13.402 13.100 2.098 1.00 66.06 77 HIS A C 1
ATOM 592 O O . HIS A 1 77 ? -13.572 11.894 1.948 1.00 66.06 77 HIS A O 1
ATOM 598 N N . GLY A 1 78 ? -13.520 13.666 3.304 1.00 76.94 78 GLY A N 1
ATOM 599 C CA . GLY A 1 78 ? -13.948 12.906 4.488 1.00 76.94 78 GLY A CA 1
ATOM 600 C C . GLY A 1 78 ? -12.887 11.961 5.053 1.00 76.94 78 GLY A C 1
ATOM 601 O O . GLY A 1 78 ? -13.219 11.114 5.876 1.00 76.94 78 GLY A O 1
ATOM 602 N N . VAL A 1 79 ? -11.633 12.129 4.632 1.00 83.62 79 VAL A N 1
ATOM 603 C CA . VAL A 1 79 ? -10.447 11.522 5.235 1.00 83.62 79 VAL A CA 1
ATOM 604 C C . VAL A 1 79 ? -9.655 12.651 5.873 1.00 83.62 79 VAL A C 1
ATOM 606 O O . VAL A 1 79 ? -9.286 13.595 5.193 1.00 83.62 79 VAL A O 1
ATOM 609 N N . LEU A 1 80 ? -9.412 12.580 7.178 1.00 84.62 80 LEU A N 1
ATOM 610 C CA . LEU A 1 80 ? -8.706 13.654 7.887 1.00 84.62 80 LEU A CA 1
ATOM 611 C C . LEU A 1 80 ? -7.201 13.599 7.620 1.00 84.62 80 LEU A C 1
ATOM 613 O O . LEU A 1 80 ? -6.556 14.608 7.353 1.00 84.62 80 LEU A O 1
ATOM 617 N N . ARG A 1 81 ? -6.634 12.393 7.676 1.00 85.06 81 ARG A N 1
ATOM 618 C CA . ARG A 1 81 ? -5.191 12.179 7.669 1.00 85.06 81 ARG A CA 1
ATOM 619 C C . ARG A 1 81 ? -4.836 10.849 7.020 1.00 85.06 81 ARG A C 1
ATOM 621 O O . ARG A 1 81 ? -5.548 9.862 7.193 1.00 85.06 81 ARG A O 1
ATOM 628 N N . LEU A 1 82 ? -3.708 10.824 6.317 1.00 85.50 82 LEU A N 1
ATOM 629 C CA . LEU A 1 82 ? -3.087 9.617 5.779 1.00 85.50 82 LEU A CA 1
ATOM 630 C C . LEU A 1 82 ? -1.634 9.524 6.242 1.00 85.50 82 LEU A C 1
ATOM 632 O O . LEU A 1 82 ? -0.822 10.379 5.893 1.00 85.50 82 LEU A O 1
ATOM 636 N N . ASP A 1 83 ? -1.310 8.444 6.947 1.00 86.44 83 ASP A N 1
ATOM 637 C CA . ASP A 1 83 ? 0.040 8.100 7.388 1.00 86.44 83 ASP A CA 1
ATOM 638 C C . ASP A 1 83 ? 0.561 6.889 6.614 1.00 86.44 83 ASP A C 1
ATOM 640 O O . ASP A 1 83 ? -0.130 5.879 6.474 1.00 86.44 83 ASP A O 1
ATOM 644 N N . ARG A 1 84 ? 1.785 6.986 6.090 1.00 83.75 84 ARG A N 1
ATOM 645 C CA . ARG A 1 84 ? 2.434 5.922 5.319 1.00 83.75 84 ARG A CA 1
ATOM 646 C C . ARG A 1 84 ? 3.895 5.783 5.702 1.00 83.75 84 ARG A C 1
ATOM 648 O O . ARG A 1 84 ? 4.570 6.779 5.933 1.00 83.75 84 ARG A O 1
ATOM 655 N N . LEU A 1 85 ? 4.390 4.552 5.679 1.00 78.31 85 LEU A N 1
ATOM 656 C CA . LEU A 1 85 ? 5.806 4.234 5.797 1.00 78.31 85 LEU A CA 1
ATOM 657 C C . LEU A 1 85 ? 6.110 3.034 4.901 1.00 78.31 85 LEU A C 1
ATOM 659 O O . LEU A 1 85 ? 5.361 2.061 4.879 1.00 78.31 85 LEU A O 1
ATOM 663 N N . THR A 1 86 ? 7.208 3.103 4.154 1.00 74.94 86 THR A N 1
ATOM 664 C CA . THR A 1 86 ? 7.700 1.990 3.336 1.00 74.94 86 THR A CA 1
ATOM 665 C C . THR A 1 86 ? 9.143 1.707 3.709 1.00 74.94 86 THR A C 1
ATOM 667 O O . THR A 1 86 ? 9.980 2.606 3.651 1.00 74.94 86 THR A O 1
ATOM 670 N N . LEU A 1 87 ? 9.445 0.454 4.046 1.00 69.56 87 LEU A N 1
ATOM 671 C CA . LEU A 1 87 ? 10.814 0.004 4.256 1.00 69.56 87 LEU A CA 1
ATOM 672 C C . LEU A 1 87 ? 11.312 -0.785 3.059 1.00 69.56 87 LEU A C 1
ATOM 674 O O . LEU A 1 87 ? 10.611 -1.633 2.506 1.00 69.56 87 LEU A O 1
ATOM 678 N N . LYS A 1 88 ? 12.555 -0.497 2.675 1.00 60.31 88 LYS A N 1
ATOM 679 C CA . LYS A 1 88 ? 13.194 -1.145 1.546 1.00 60.31 88 LYS A CA 1
ATOM 680 C C . LYS A 1 88 ? 13.800 -2.491 1.949 1.00 60.31 88 LYS A C 1
ATOM 682 O O . LYS A 1 88 ? 14.908 -2.499 2.462 1.00 60.31 88 LYS A O 1
ATOM 687 N N . SER A 1 89 ? 13.110 -3.614 1.707 1.00 51.78 89 SER A N 1
ATOM 688 C CA . SER A 1 89 ? 13.716 -4.943 1.897 1.00 51.78 89 SER A CA 1
ATOM 689 C C . SER A 1 89 ? 14.608 -5.319 0.708 1.00 51.78 89 SER A C 1
ATOM 691 O O . SER A 1 89 ? 14.121 -5.628 -0.381 1.00 51.78 89 SER A O 1
ATOM 693 N N . GLY A 1 90 ? 15.924 -5.297 0.916 1.00 47.28 90 GLY A N 1
ATOM 694 C CA . GLY A 1 90 ? 16.964 -5.594 -0.070 1.00 47.28 90 GLY A CA 1
ATOM 695 C C . GLY A 1 90 ? 17.087 -7.070 -0.477 1.00 47.28 90 GLY A C 1
ATOM 696 O O . GLY A 1 90 ? 17.896 -7.383 -1.351 1.00 47.28 90 GLY A O 1
ATOM 697 N N . GLN A 1 91 ? 16.297 -7.984 0.101 1.00 35.41 91 GLN A N 1
ATOM 698 C CA . GLN A 1 91 ? 16.303 -9.405 -0.283 1.00 35.41 91 GLN A CA 1
ATOM 699 C C . GLN A 1 91 ? 14.930 -10.067 -0.474 1.00 35.41 91 GLN A C 1
ATOM 701 O O . GLN A 1 91 ? 14.896 -11.224 -0.884 1.00 35.41 91 GLN A O 1
ATOM 706 N N . LEU A 1 92 ? 13.804 -9.374 -0.272 1.00 33.91 92 LEU A N 1
ATOM 707 C CA . LEU A 1 92 ? 12.475 -10.012 -0.338 1.00 33.91 92 LEU A CA 1
ATOM 708 C C . LEU A 1 92 ? 11.402 -9.214 -1.095 1.00 33.91 92 LEU A C 1
ATOM 710 O O . LEU A 1 92 ? 10.220 -9.396 -0.839 1.00 33.91 92 LEU A O 1
ATOM 714 N N . GLY A 1 93 ? 11.801 -8.389 -2.072 1.00 35.00 93 GLY A N 1
ATOM 715 C CA . GLY A 1 93 ? 10.894 -7.877 -3.110 1.00 35.00 93 GLY A CA 1
ATOM 716 C C . GLY A 1 93 ? 9.620 -7.231 -2.560 1.00 35.00 93 GLY A C 1
ATOM 717 O O . GLY A 1 93 ? 8.543 -7.819 -2.613 1.00 35.00 93 GLY A O 1
ATOM 718 N N . SER A 1 94 ? 9.719 -6.024 -2.006 1.00 38.41 94 SER A N 1
ATOM 719 C CA . SER A 1 94 ? 8.511 -5.297 -1.600 1.00 38.41 94 SER A CA 1
ATOM 720 C C . SER A 1 94 ? 8.770 -3.813 -1.410 1.00 38.41 94 SER A C 1
ATOM 722 O O . SER A 1 94 ? 8.907 -3.330 -0.288 1.00 38.41 94 SER A O 1
ATOM 724 N N . ILE A 1 95 ? 8.905 -3.070 -2.506 1.00 34.25 95 ILE A N 1
ATOM 725 C CA . ILE A 1 95 ? 9.037 -1.618 -2.421 1.00 34.25 95 ILE A CA 1
ATOM 726 C C . ILE A 1 95 ? 8.451 -1.006 -3.677 1.00 34.25 95 ILE A C 1
ATOM 728 O O . ILE A 1 95 ? 9.023 -1.165 -4.752 1.00 34.25 95 ILE A O 1
ATOM 732 N N . LEU A 1 96 ? 7.320 -0.330 -3.519 1.00 36.97 96 LEU A N 1
ATOM 733 C CA . LEU A 1 96 ? 7.108 1.083 -3.835 1.00 36.97 96 LEU A CA 1
ATOM 734 C C . LEU A 1 96 ? 5.600 1.338 -3.757 1.00 36.97 96 LEU A C 1
ATOM 736 O O . LEU A 1 96 ? 4.817 0.740 -4.490 1.00 36.97 96 LEU A O 1
ATOM 740 N N . SER A 1 97 ? 5.185 2.231 -2.863 1.00 37.41 97 SER A N 1
ATOM 741 C CA . SER A 1 97 ? 3.893 2.887 -3.020 1.00 37.41 97 SER A CA 1
ATOM 742 C C . SER A 1 97 ? 3.895 4.241 -2.334 1.00 37.41 97 SER A C 1
ATOM 744 O O . SER A 1 97 ? 3.683 4.338 -1.121 1.00 37.41 97 SER A O 1
ATOM 746 N N . ASP A 1 98 ? 4.033 5.300 -3.124 1.00 34.09 98 ASP A N 1
ATOM 747 C CA . ASP A 1 98 ? 3.312 6.523 -2.832 1.00 34.09 98 ASP A CA 1
ATOM 748 C C . ASP A 1 98 ? 1.909 6.453 -3.458 1.00 34.09 98 ASP A C 1
ATOM 750 O O . ASP A 1 98 ? 1.710 6.751 -4.629 1.00 34.09 98 ASP A O 1
ATOM 754 N N . GLY A 1 99 ? 0.885 6.133 -2.662 1.00 35.16 99 GLY A N 1
ATOM 755 C CA . GLY A 1 99 ? -0.470 6.619 -2.930 1.00 35.16 99 GLY A CA 1
ATOM 756 C C . GLY A 1 99 ? -0.480 8.142 -3.144 1.00 35.16 99 GLY A C 1
ATOM 757 O O . GLY A 1 99 ? -0.230 8.921 -2.222 1.00 35.16 99 GLY A O 1
ATOM 758 N N . LEU A 1 100 ? -0.735 8.576 -4.371 1.00 38.81 100 LEU A N 1
ATOM 759 C CA . LEU A 1 100 ? -1.147 9.943 -4.655 1.00 38.81 100 LEU A CA 1
ATOM 760 C C . LEU A 1 100 ? -2.667 9.980 -4.531 1.00 38.81 100 LEU A C 1
ATOM 762 O O . LEU A 1 100 ? -3.382 9.421 -5.361 1.00 38.81 100 LEU A O 1
ATOM 766 N N . ALA A 1 101 ? -3.155 10.645 -3.487 1.00 36.34 101 ALA A N 1
ATOM 767 C CA . ALA A 1 101 ? -4.519 11.135 -3.490 1.00 36.34 101 ALA A CA 1
ATOM 768 C C . ALA A 1 101 ? -4.561 12.292 -4.490 1.00 36.34 101 ALA A C 1
ATOM 770 O O . ALA A 1 101 ? -3.910 13.317 -4.290 1.00 36.34 101 ALA A O 1
ATOM 771 N N . SER A 1 102 ? -5.283 12.106 -5.591 1.00 38.66 102 SER A N 1
ATOM 772 C CA . SER A 1 102 ? -5.711 13.237 -6.402 1.00 38.66 102 SER A CA 1
ATOM 773 C C . SER A 1 102 ? -7.097 13.627 -5.925 1.00 38.66 102 SER A C 1
ATOM 775 O O . SER A 1 102 ? -8.010 12.805 -5.884 1.00 38.66 102 SER A O 1
ATOM 777 N N . THR A 1 103 ? -7.236 14.883 -5.525 1.00 41.94 103 THR A N 1
ATOM 778 C CA . THR A 1 103 ? -8.538 15.521 -5.452 1.00 41.94 103 THR A CA 1
ATOM 779 C C . THR A 1 103 ? -8.781 16.111 -6.833 1.00 41.94 103 THR A C 1
ATOM 781 O O . THR A 1 103 ? -7.995 16.915 -7.334 1.00 41.94 103 THR A O 1
ATOM 784 N N . TRP A 1 104 ? -9.824 15.641 -7.509 1.00 39.94 104 TRP A N 1
ATOM 785 C CA . TRP A 1 104 ? -10.279 16.255 -8.747 1.00 39.94 104 TRP A CA 1
ATOM 786 C C . TRP A 1 104 ? -11.565 17.003 -8.431 1.00 39.94 104 TRP A C 1
ATOM 788 O O . TRP A 1 104 ? -12.577 16.393 -8.096 1.00 39.94 104 TRP A O 1
ATOM 798 N N . ASN A 1 105 ? -11.516 18.333 -8.498 1.00 40.69 105 ASN A N 1
ATOM 799 C CA . ASN A 1 105 ? -12.725 19.141 -8.467 1.00 40.69 105 ASN A CA 1
ATOM 800 C C . ASN A 1 105 ? -13.275 19.223 -9.893 1.00 40.69 105 ASN A C 1
ATOM 802 O O . ASN A 1 105 ? -13.012 20.164 -10.637 1.00 40.69 105 ASN A O 1
ATOM 806 N N . ASP A 1 106 ? -14.016 18.191 -10.259 1.00 43.56 106 ASP A N 1
ATOM 807 C CA . ASP A 1 106 ? -15.071 18.272 -11.258 1.00 43.56 106 ASP A CA 1
ATOM 808 C C . ASP A 1 106 ? -16.332 17.756 -10.576 1.00 43.56 106 ASP A C 1
ATOM 810 O O . ASP A 1 106 ? -16.251 16.979 -9.622 1.00 43.56 106 ASP A O 1
ATOM 814 N N . LYS A 1 107 ? -17.506 18.181 -11.028 1.00 49.72 107 LYS A N 1
ATOM 815 C CA . LYS A 1 107 ? -18.801 17.905 -10.378 1.00 49.72 107 LYS A CA 1
ATOM 816 C C . LYS A 1 107 ? -19.179 16.408 -10.325 1.00 49.72 107 LYS A C 1
ATOM 818 O O . LYS A 1 107 ? -20.314 16.094 -9.989 1.00 49.72 107 LYS A O 1
ATOM 823 N N . ALA A 1 108 ? -18.275 15.505 -10.706 1.00 62.91 108 ALA A N 1
ATOM 824 C CA . ALA A 1 108 ? -18.562 14.139 -11.108 1.00 62.91 108 ALA A CA 1
ATOM 825 C C . ALA A 1 108 ? -18.519 13.108 -9.964 1.00 62.91 108 ALA A C 1
ATOM 827 O O . ALA A 1 108 ? -19.496 12.384 -9.834 1.00 62.91 108 ALA A O 1
ATOM 828 N N . LEU A 1 109 ? -17.446 13.002 -9.149 1.00 72.44 109 LEU A N 1
ATOM 829 C CA . LEU A 1 109 ? -17.354 11.967 -8.091 1.00 72.44 109 LEU A CA 1
ATOM 830 C C . LEU A 1 109 ? -16.495 12.349 -6.859 1.00 72.44 109 LEU A C 1
ATOM 832 O O . LEU A 1 109 ? -15.287 12.550 -7.004 1.00 72.44 109 LEU A O 1
ATOM 836 N N . PRO A 1 110 ? -17.059 12.370 -5.631 1.00 77.12 110 PRO A N 1
ATOM 837 C CA . PRO A 1 110 ? -16.342 12.691 -4.393 1.00 77.12 110 PRO A CA 1
ATOM 838 C C . PRO A 1 110 ? -15.710 11.447 -3.740 1.00 77.12 110 PRO A C 1
ATOM 840 O O . PRO A 1 110 ? -16.207 10.923 -2.738 1.00 77.12 110 PRO A O 1
ATOM 843 N N . ILE A 1 111 ? -14.580 10.995 -4.292 1.00 79.88 111 ILE A N 1
ATOM 844 C CA . ILE A 1 111 ? -13.873 9.782 -3.845 1.00 79.88 111 ILE A CA 1
ATOM 845 C C . ILE A 1 111 ? -12.445 10.053 -3.362 1.00 79.88 111 ILE A C 1
ATOM 847 O O . ILE A 1 111 ? -11.763 10.942 -3.866 1.00 79.88 111 ILE A O 1
ATOM 851 N N . PHE A 1 112 ? -11.976 9.240 -2.416 1.00 83.88 112 PHE A N 1
ATOM 852 C CA . PHE A 1 112 ? -10.572 9.153 -2.004 1.00 83.88 112 PHE A CA 1
ATOM 853 C C . PHE A 1 112 ? -10.008 7.775 -2.366 1.00 83.88 112 PHE A C 1
ATOM 855 O O . PHE A 1 112 ? -10.669 6.763 -2.139 1.00 83.88 112 PHE A O 1
ATOM 862 N N . LEU A 1 113 ? -8.788 7.720 -2.910 1.00 83.31 113 LEU A N 1
ATOM 863 C CA . LEU A 1 113 ? -8.116 6.468 -3.265 1.00 83.31 113 LEU A CA 1
ATOM 864 C C . LEU A 1 113 ? -6.729 6.370 -2.635 1.00 83.31 113 LEU A C 1
ATOM 866 O O . LEU A 1 113 ? -5.993 7.353 -2.549 1.00 83.31 113 LEU A O 1
ATOM 870 N N . THR A 1 114 ? -6.344 5.149 -2.275 1.00 84.62 114 THR A N 1
ATOM 871 C CA . THR A 1 114 ? -4.989 4.794 -1.841 1.00 84.62 114 THR A CA 1
ATOM 872 C C . THR A 1 114 ? -4.624 3.399 -2.350 1.00 84.62 114 THR A C 1
ATOM 874 O O . THR A 1 114 ? -5.510 2.590 -2.622 1.00 84.62 114 THR A O 1
ATOM 877 N N . GLY A 1 115 ? -3.333 3.101 -2.495 1.00 83.19 115 GLY A N 1
ATOM 878 C CA . GLY A 1 115 ? -2.871 1.812 -3.007 1.00 83.19 115 GLY A CA 1
ATOM 879 C C . GLY A 1 115 ? -1.496 1.408 -2.487 1.00 83.19 115 GLY A C 1
ATOM 880 O O . GLY A 1 115 ? -0.642 2.268 -2.269 1.00 83.19 115 GLY A O 1
ATOM 881 N N . ILE A 1 116 ? -1.297 0.101 -2.312 1.00 85.00 116 ILE A N 1
ATOM 882 C CA . ILE A 1 116 ? -0.021 -0.552 -1.991 1.00 85.00 116 ILE A CA 1
ATOM 883 C C . ILE A 1 116 ? 0.297 -1.539 -3.112 1.00 85.00 116 ILE A C 1
ATOM 885 O O . ILE A 1 116 ? -0.568 -2.330 -3.491 1.00 85.00 116 ILE A O 1
ATOM 889 N N . TYR A 1 117 ? 1.532 -1.512 -3.616 1.00 83.69 117 TYR A N 1
ATOM 890 C CA . TYR A 1 117 ? 1.983 -2.374 -4.708 1.00 83.69 117 TYR A CA 1
ATOM 891 C C . TYR A 1 117 ? 3.258 -3.106 -4.303 1.00 83.69 117 TYR A C 1
ATOM 893 O O . TYR A 1 117 ? 4.226 -2.492 -3.851 1.00 83.69 117 TYR A O 1
ATOM 901 N N . GLN A 1 118 ? 3.271 -4.425 -4.463 1.00 80.62 118 GLN A N 1
ATOM 902 C CA . GLN A 1 118 ? 4.410 -5.256 -4.086 1.00 80.62 118 GLN A CA 1
ATOM 903 C C . GLN A 1 118 ? 4.912 -6.036 -5.299 1.00 80.62 118 GLN A C 1
ATOM 905 O O . GLN A 1 118 ? 4.222 -6.898 -5.834 1.00 80.62 118 GLN A O 1
ATOM 910 N N . GLY A 1 119 ? 6.122 -5.695 -5.749 1.00 80.12 119 GLY A N 1
ATOM 911 C CA . GLY A 1 119 ? 6.779 -6.333 -6.887 1.00 80.12 119 GLY A CA 1
ATOM 912 C C . GLY A 1 119 ? 7.465 -7.647 -6.515 1.00 80.12 119 GLY A C 1
ATOM 913 O O . GLY A 1 119 ? 8.203 -7.714 -5.536 1.00 80.12 119 GLY A O 1
ATOM 914 N N . HIS A 1 120 ? 7.278 -8.672 -7.340 1.00 77.19 120 HIS A N 1
ATOM 915 C CA . HIS A 1 120 ? 7.936 -9.971 -7.253 1.00 77.19 120 HIS A CA 1
ATOM 916 C C . HIS A 1 120 ? 8.725 -10.235 -8.539 1.00 77.19 120 HIS A C 1
ATOM 918 O O . HIS A 1 120 ? 8.277 -9.895 -9.636 1.00 77.19 120 HIS A O 1
ATOM 924 N N . LYS A 1 121 ? 9.889 -10.890 -8.415 1.00 75.56 121 LYS A N 1
ATOM 925 C CA . LYS A 1 121 ? 10.837 -11.117 -9.529 1.00 75.56 121 LYS A CA 1
ATOM 926 C C . LYS A 1 121 ? 11.308 -9.806 -10.203 1.00 75.56 121 LYS A C 1
ATOM 928 O O . LYS A 1 121 ? 11.654 -9.811 -11.375 1.00 75.56 121 LYS A O 1
ATOM 933 N N . GLY A 1 122 ? 11.297 -8.690 -9.466 1.00 72.19 122 GLY A N 1
ATOM 934 C CA . GLY A 1 122 ? 11.605 -7.336 -9.952 1.00 72.19 122 GLY A CA 1
ATOM 935 C C . GLY A 1 122 ? 10.557 -6.309 -9.498 1.00 72.19 122 GLY A C 1
ATOM 936 O O . GLY A 1 122 ? 9.480 -6.69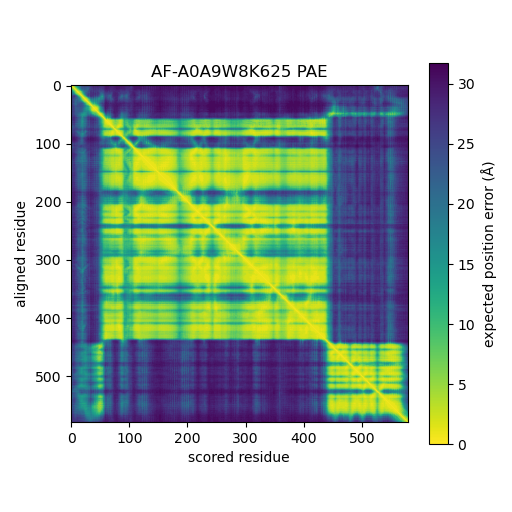0 -9.040 1.00 72.19 122 GLY A O 1
ATOM 937 N N . SER A 1 123 ? 10.864 -5.012 -9.608 1.00 74.00 123 SER A N 1
ATOM 938 C CA . SER A 1 123 ? 9.965 -3.909 -9.209 1.00 74.00 123 SER A CA 1
ATOM 939 C C . SER A 1 123 ? 9.223 -3.248 -10.373 1.00 74.00 123 SER A C 1
ATOM 941 O O . SER A 1 123 ? 8.296 -2.480 -10.130 1.00 74.00 123 SER A O 1
ATOM 943 N N . SER A 1 124 ? 9.569 -3.553 -11.629 1.00 75.69 124 SER A N 1
ATOM 944 C CA . SER A 1 124 ? 9.101 -2.775 -12.787 1.00 75.69 124 SER A CA 1
ATOM 945 C C . SER A 1 124 ? 7.574 -2.753 -12.961 1.00 75.69 124 SER A C 1
ATOM 947 O O . SER A 1 124 ? 7.019 -1.695 -13.259 1.00 75.69 124 SER A O 1
ATOM 949 N N . ILE A 1 125 ? 6.860 -3.862 -12.709 1.00 84.25 125 ILE A N 1
ATOM 950 C CA . ILE A 1 125 ? 5.386 -3.835 -12.692 1.00 84.25 125 ILE A CA 1
ATOM 951 C C . ILE A 1 125 ? 4.858 -2.990 -11.532 1.00 84.25 125 ILE A C 1
ATOM 953 O O . ILE A 1 125 ? 3.964 -2.181 -11.755 1.00 84.25 125 ILE A O 1
ATOM 957 N N . ALA A 1 126 ? 5.397 -3.130 -10.318 1.00 81.81 126 ALA A N 1
ATOM 958 C CA . ALA A 1 126 ? 4.933 -2.352 -9.166 1.00 81.81 126 ALA A CA 1
ATOM 959 C C . ALA A 1 126 ? 5.094 -0.838 -9.400 1.00 81.81 126 ALA A C 1
ATOM 961 O O . ALA A 1 126 ? 4.159 -0.082 -9.154 1.00 81.81 126 ALA A O 1
ATOM 962 N N . GLU A 1 127 ? 6.217 -0.416 -9.989 1.00 77.12 127 GLU A N 1
ATOM 963 C CA . GLU A 1 127 ? 6.469 0.972 -10.408 1.00 77.12 127 GLU A CA 1
ATOM 964 C C . GLU A 1 127 ? 5.473 1.470 -11.465 1.00 77.12 127 GLU A C 1
ATOM 966 O O . GLU A 1 127 ? 5.112 2.649 -11.497 1.00 77.12 127 GLU A O 1
ATOM 971 N N . MET A 1 128 ? 5.021 0.587 -12.359 1.00 79.75 128 MET A N 1
ATOM 972 C CA . MET A 1 128 ? 3.995 0.924 -13.343 1.00 79.75 128 MET A CA 1
ATOM 973 C C . MET A 1 128 ? 2.614 1.058 -12.690 1.00 79.75 128 MET A C 1
ATOM 975 O O . MET A 1 128 ? 1.874 1.991 -13.008 1.00 79.75 128 MET A O 1
ATOM 979 N N . LEU A 1 129 ? 2.265 0.163 -11.763 1.00 84.88 129 LEU A N 1
ATOM 980 C CA . LEU A 1 129 ? 1.001 0.231 -11.026 1.00 84.88 129 LEU A CA 1
ATOM 981 C C . LEU A 1 129 ? 0.918 1.491 -10.167 1.00 84.88 129 LEU A C 1
ATOM 983 O O . LEU A 1 129 ? -0.109 2.168 -10.203 1.00 84.88 129 LEU A O 1
ATOM 987 N N . GLU A 1 130 ? 2.008 1.847 -9.485 1.00 79.81 130 GLU A N 1
ATOM 988 C CA . GLU A 1 130 ? 2.120 3.075 -8.694 1.00 79.81 130 GLU A CA 1
ATOM 989 C C . GLU A 1 130 ? 1.730 4.316 -9.503 1.00 79.81 130 GLU A C 1
ATOM 991 O O . GLU A 1 130 ? 0.978 5.165 -9.026 1.00 79.81 130 GLU A O 1
ATOM 996 N N . LYS A 1 131 ? 2.184 4.395 -10.756 1.00 77.12 131 LYS A N 1
ATOM 997 C CA . LYS A 1 131 ? 1.949 5.554 -11.626 1.00 77.12 131 LYS A CA 1
ATOM 998 C C . LYS A 1 131 ? 0.558 5.579 -12.252 1.00 77.12 131 LYS A C 1
ATOM 1000 O O . LYS A 1 131 ? 0.036 6.661 -12.511 1.00 77.12 131 LYS A O 1
ATOM 1005 N N . PHE A 1 132 ? -0.020 4.416 -12.560 1.00 83.56 132 PHE A N 1
ATOM 1006 C CA . PHE A 1 132 ? -1.149 4.352 -13.495 1.00 83.56 132 PHE A CA 1
ATOM 1007 C C . PHE A 1 132 ? -2.407 3.666 -12.962 1.00 83.56 132 PHE A C 1
ATOM 1009 O O . PHE A 1 132 ? -3.491 4.000 -13.441 1.00 83.56 132 PHE A O 1
ATOM 1016 N N . LEU A 1 133 ? -2.321 2.748 -11.993 1.00 87.44 133 LEU A N 1
ATOM 1017 C CA . LEU A 1 133 ? -3.477 1.926 -11.615 1.00 87.44 133 LEU A CA 1
ATOM 1018 C C . LEU A 1 133 ? -4.615 2.764 -11.016 1.00 87.44 133 LEU A C 1
ATOM 1020 O O . LEU A 1 133 ? -5.748 2.650 -11.475 1.00 87.44 133 LEU A O 1
ATOM 1024 N N . LEU A 1 134 ? -4.328 3.664 -10.067 1.00 84.06 134 LEU A N 1
ATOM 1025 C CA . LEU A 1 134 ? -5.373 4.517 -9.478 1.00 84.06 134 LEU A CA 1
ATOM 1026 C C . LEU A 1 134 ? -6.030 5.432 -10.519 1.00 84.06 134 LEU A C 1
ATOM 1028 O O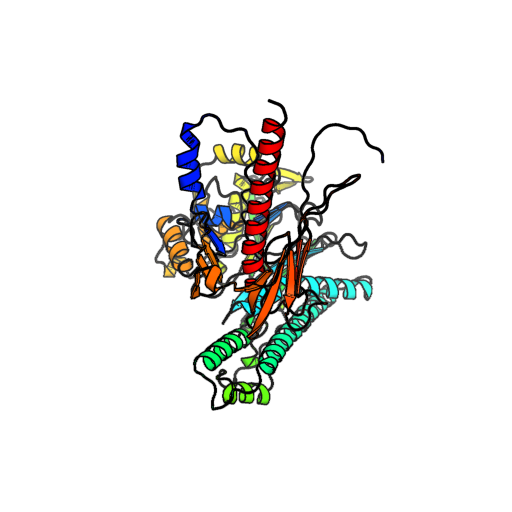 . LEU A 1 134 ? -7.239 5.630 -10.476 1.00 84.06 134 LEU A O 1
ATOM 1032 N N . VAL A 1 135 ? -5.263 5.923 -11.498 1.00 84.44 135 VAL A N 1
ATOM 1033 C CA . VAL A 1 135 ? -5.799 6.722 -12.612 1.00 84.44 135 VAL A CA 1
ATOM 1034 C C . VAL A 1 135 ? -6.791 5.900 -13.439 1.00 84.44 135 VAL A C 1
ATOM 1036 O O . VAL A 1 135 ? -7.851 6.406 -13.805 1.00 84.44 135 VAL A O 1
ATOM 1039 N N . GLN A 1 136 ? -6.489 4.623 -13.702 1.00 87.38 136 GLN A N 1
ATOM 1040 C CA . GLN A 1 136 ? -7.424 3.731 -14.397 1.00 87.38 136 GLN A CA 1
ATOM 1041 C C . GLN A 1 136 ? -8.676 3.442 -13.565 1.00 87.38 136 GLN A C 1
ATOM 1043 O O . GLN A 1 136 ? -9.773 3.407 -14.121 1.00 87.38 136 GLN A O 1
ATOM 1048 N N . VAL A 1 137 ? -8.534 3.265 -12.247 1.00 89.44 137 VAL A N 1
ATOM 1049 C CA . VAL A 1 137 ? -9.677 3.052 -11.345 1.00 89.44 137 VAL A CA 1
ATOM 1050 C C . VAL A 1 137 ? -10.602 4.267 -11.367 1.00 89.44 137 VAL A C 1
ATOM 1052 O O . VAL A 1 137 ? -11.798 4.106 -11.593 1.00 89.44 137 VAL A O 1
ATOM 1055 N N . VAL A 1 138 ? -10.060 5.480 -11.229 1.00 86.62 138 VAL A N 1
ATOM 1056 C CA . VAL A 1 138 ? -10.847 6.722 -11.309 1.00 86.62 138 VAL A CA 1
ATOM 1057 C C . VAL A 1 138 ? -11.577 6.824 -12.648 1.00 86.62 138 VAL A C 1
ATOM 1059 O O . VAL A 1 138 ? -12.784 7.048 -12.658 1.00 86.62 138 VAL A O 1
ATOM 1062 N N . ALA A 1 139 ? -10.885 6.592 -13.767 1.00 86.75 139 ALA A N 1
ATOM 1063 C CA . ALA A 1 139 ? -11.495 6.672 -15.094 1.00 86.75 139 ALA A CA 1
ATOM 1064 C C . ALA A 1 139 ? -12.657 5.676 -15.269 1.00 86.75 139 ALA A C 1
ATOM 1066 O O . ALA A 1 139 ? -13.705 6.029 -15.808 1.00 86.75 139 ALA A O 1
ATOM 1067 N N . ARG A 1 140 ? -12.508 4.432 -14.791 1.00 91.62 140 ARG A N 1
ATOM 1068 C CA . ARG A 1 140 ? -13.576 3.421 -14.871 1.00 91.62 140 ARG A CA 1
ATOM 1069 C C . ARG A 1 140 ? -14.750 3.722 -13.948 1.00 91.62 140 ARG A C 1
ATOM 1071 O O . ARG A 1 140 ? -15.888 3.502 -14.352 1.00 91.62 140 ARG A O 1
ATOM 1078 N N . LEU A 1 141 ? -14.496 4.253 -12.754 1.00 90.81 141 LEU A N 1
ATOM 1079 C CA . LEU A 1 141 ? -15.560 4.696 -11.853 1.00 90.81 141 LEU A CA 1
ATOM 1080 C C . LEU A 1 141 ? -16.331 5.875 -12.451 1.00 90.81 141 LEU A C 1
ATOM 1082 O O . LEU A 1 141 ? -17.555 5.840 -12.475 1.00 90.81 141 LEU A O 1
ATOM 1086 N N . GLN A 1 142 ? -15.646 6.871 -13.015 1.00 87.06 142 GLN A N 1
ATOM 1087 C CA . GLN A 1 142 ? -16.301 7.995 -13.692 1.00 87.06 142 GLN A CA 1
ATOM 1088 C C . GLN A 1 142 ? -17.216 7.534 -14.830 1.00 87.06 142 GLN A C 1
ATOM 1090 O O . GLN A 1 142 ? -18.341 8.011 -14.927 1.00 87.06 142 GLN A O 1
ATOM 1095 N N . LEU A 1 143 ? -16.769 6.576 -15.649 1.00 89.62 143 LEU A N 1
ATOM 1096 C CA . LEU A 1 143 ? -17.608 5.985 -16.697 1.00 89.62 143 LEU A CA 1
ATOM 1097 C C . LEU A 1 143 ? -18.831 5.268 -16.113 1.00 89.62 143 LEU A C 1
ATOM 1099 O O . LEU A 1 143 ? -19.946 5.515 -16.560 1.00 89.62 143 LEU A O 1
ATOM 1103 N N . CYS A 1 144 ? -18.638 4.445 -15.080 1.00 92.19 144 CYS A N 1
ATOM 1104 C CA . CYS A 1 144 ? -19.722 3.721 -14.413 1.00 92.19 144 CYS A CA 1
ATOM 1105 C C . CYS A 1 144 ? -20.811 4.670 -13.886 1.00 92.19 144 CYS A C 1
ATOM 1107 O O . CYS A 1 144 ? -21.987 4.480 -14.178 1.00 92.19 144 CYS A O 1
ATOM 1109 N N . TYR A 1 145 ? -20.423 5.737 -13.184 1.00 87.81 145 TYR A N 1
ATOM 1110 C CA . TYR A 1 145 ? -21.363 6.723 -12.637 1.00 87.81 145 TYR A CA 1
ATOM 1111 C C . TYR A 1 145 ? -21.935 7.688 -13.685 1.00 87.81 145 TYR A C 1
ATOM 1113 O O . TYR A 1 145 ? -22.971 8.305 -13.453 1.00 87.81 145 TYR A O 1
ATOM 1121 N N . HIS A 1 146 ? -21.282 7.835 -14.838 1.00 87.69 146 HIS A N 1
ATOM 1122 C CA . HIS A 1 146 ? -21.849 8.564 -15.968 1.00 87.69 146 HIS A CA 1
ATOM 1123 C C . HIS A 1 146 ? -22.934 7.739 -16.679 1.00 87.69 146 HIS A C 1
ATOM 1125 O O . HIS A 1 146 ? -23.961 8.280 -17.084 1.00 87.69 146 HIS A O 1
ATOM 1131 N N . GLU A 1 147 ? -22.713 6.433 -16.849 1.00 90.69 147 GLU A N 1
ATOM 1132 C CA . GLU A 1 147 ? -23.648 5.523 -17.525 1.00 90.69 147 GLU A CA 1
ATOM 1133 C C . GLU A 1 147 ? -24.824 5.104 -16.632 1.00 90.69 147 GLU A C 1
ATOM 1135 O O . GLU A 1 147 ? -25.926 4.868 -17.133 1.00 90.69 147 GLU A O 1
ATOM 1140 N N . LEU A 1 148 ? -24.607 5.026 -15.317 1.00 89.06 148 LEU A N 1
ATOM 1141 C CA . LEU A 1 148 ? -25.586 4.558 -14.340 1.00 89.06 148 LEU A CA 1
ATOM 1142 C C . LEU A 1 148 ? -25.881 5.664 -13.310 1.00 89.06 148 LEU A C 1
ATOM 1144 O O . LEU A 1 148 ? -25.005 5.991 -12.512 1.00 89.06 148 LEU A O 1
ATOM 1148 N N . PRO A 1 149 ? -27.118 6.203 -13.251 1.00 78.94 149 PRO A N 1
ATOM 1149 C CA . PRO A 1 149 ? -27.486 7.264 -12.303 1.00 78.94 149 PRO A CA 1
ATOM 1150 C C . PRO A 1 149 ? -27.327 6.894 -10.819 1.00 78.94 149 PRO A C 1
ATOM 1152 O O . PRO A 1 149 ? -27.161 7.776 -9.982 1.00 78.94 149 PRO A O 1
ATOM 1155 N N . ALA A 1 150 ? -27.413 5.602 -10.490 1.00 86.25 150 ALA A N 1
ATOM 1156 C CA . ALA A 1 150 ? -27.205 5.059 -9.149 1.00 86.25 150 ALA A CA 1
ATOM 1157 C C . ALA A 1 150 ? -26.570 3.659 -9.264 1.00 86.25 150 ALA A C 1
ATOM 1159 O O . ALA A 1 150 ? -27.296 2.661 -9.288 1.00 86.25 150 ALA A O 1
ATOM 1160 N N . PRO A 1 151 ? -25.236 3.566 -9.412 1.00 91.56 151 PRO A N 1
ATOM 1161 C CA . PRO A 1 151 ? -24.551 2.283 -9.539 1.00 91.56 151 PRO A CA 1
ATOM 1162 C C . PRO A 1 151 ? -24.731 1.432 -8.277 1.00 91.56 151 PRO A C 1
ATOM 1164 O O . PRO A 1 151 ? -24.594 1.935 -7.161 1.00 91.56 151 PRO A O 1
ATOM 1167 N N . THR A 1 152 ? -24.995 0.135 -8.438 1.00 95.38 152 THR A N 1
ATOM 1168 C CA . THR A 1 152 ? -24.970 -0.804 -7.308 1.00 95.38 152 THR A CA 1
ATOM 1169 C C . THR A 1 152 ? -23.522 -1.103 -6.894 1.00 95.38 152 THR A C 1
ATOM 1171 O O . THR A 1 152 ? -22.598 -0.885 -7.690 1.00 95.38 152 THR A O 1
ATOM 1174 N N . PRO A 1 153 ? -23.278 -1.650 -5.687 1.00 95.69 153 PRO A N 1
ATOM 1175 C CA . PRO A 1 153 ? -21.943 -2.104 -5.299 1.00 95.69 153 PRO A CA 1
ATOM 1176 C C . PRO A 1 153 ? -21.312 -3.052 -6.327 1.00 95.69 153 PRO A C 1
ATOM 1178 O O . PRO A 1 153 ? -20.127 -2.934 -6.619 1.00 95.69 153 PRO A O 1
ATOM 1181 N N . GLU A 1 154 ? -22.097 -3.926 -6.957 1.00 97.25 154 GLU A N 1
ATOM 1182 C CA . GLU A 1 154 ? -21.630 -4.844 -8.002 1.00 97.25 154 GLU A CA 1
ATOM 1183 C C . GLU A 1 154 ? -21.178 -4.100 -9.265 1.00 97.25 154 GLU A C 1
ATOM 1185 O O . GLU A 1 154 ? -20.191 -4.490 -9.892 1.00 97.25 154 GLU A O 1
ATOM 1190 N N . ASN A 1 155 ? -21.843 -2.997 -9.631 1.00 97.12 155 ASN A N 1
ATOM 1191 C CA . ASN A 1 155 ? -21.386 -2.145 -10.732 1.00 97.12 155 ASN A CA 1
ATOM 1192 C C . ASN A 1 155 ? -20.043 -1.477 -10.402 1.00 97.12 155 ASN A C 1
ATOM 1194 O O . ASN A 1 155 ? -19.162 -1.396 -11.261 1.00 97.12 155 ASN A O 1
ATOM 1198 N N . VAL A 1 156 ? -19.856 -1.043 -9.152 1.00 96.81 156 VAL A N 1
ATOM 1199 C CA . VAL A 1 156 ? -18.580 -0.489 -8.670 1.00 96.81 156 VAL A CA 1
ATOM 1200 C C . VAL A 1 156 ? -17.486 -1.563 -8.667 1.00 96.81 156 VAL A C 1
ATOM 1202 O O . VAL A 1 156 ? -16.370 -1.301 -9.121 1.00 96.81 156 VAL A O 1
ATOM 1205 N N . HIS A 1 157 ? -17.801 -2.790 -8.237 1.00 98.31 157 HIS A N 1
ATOM 1206 C CA . HIS A 1 157 ? -16.872 -3.927 -8.273 1.00 98.31 157 HIS A CA 1
ATOM 1207 C C . HIS A 1 157 ? -16.406 -4.210 -9.699 1.00 98.31 157 HIS A C 1
ATOM 1209 O O . HIS A 1 157 ? -15.200 -4.262 -9.944 1.00 98.31 157 HIS A O 1
ATOM 1215 N N . ALA A 1 158 ? -17.344 -4.312 -10.644 1.00 98.31 158 ALA A N 1
ATOM 1216 C CA . ALA A 1 158 ? -17.042 -4.552 -12.051 1.00 98.31 158 ALA A CA 1
ATOM 1217 C C . ALA A 1 158 ? -16.182 -3.430 -12.660 1.00 98.31 158 ALA A C 1
ATOM 1219 O O . ALA A 1 158 ? -15.233 -3.704 -13.395 1.00 98.31 158 ALA A O 1
ATOM 1220 N N . ALA A 1 159 ? -16.454 -2.166 -12.316 1.00 97.56 159 ALA A N 1
ATOM 1221 C CA . ALA A 1 159 ? -15.658 -1.030 -12.779 1.00 97.56 159 ALA A CA 1
ATOM 1222 C C . ALA A 1 159 ? -14.205 -1.090 -12.272 1.00 97.56 159 ALA A C 1
ATOM 1224 O O . ALA A 1 159 ? -13.267 -0.864 -13.044 1.00 97.56 159 ALA A O 1
ATOM 1225 N N . ILE A 1 160 ? -14.001 -1.441 -10.997 1.00 98.00 160 ILE A N 1
ATOM 1226 C CA . ILE A 1 160 ? -12.659 -1.608 -10.421 1.00 98.00 160 ILE A CA 1
ATOM 1227 C C . ILE A 1 160 ? -11.946 -2.812 -11.053 1.00 98.00 160 ILE A C 1
ATOM 1229 O O . ILE A 1 160 ? -10.778 -2.701 -11.431 1.00 98.00 160 ILE A O 1
ATOM 1233 N N . GLN A 1 161 ? -12.637 -3.939 -11.237 1.00 98.50 161 GLN A N 1
ATOM 1234 C CA . GLN A 1 161 ? -12.078 -5.123 -11.898 1.00 98.50 161 GLN A CA 1
ATOM 1235 C C . GLN A 1 161 ? -11.624 -4.814 -13.330 1.00 98.50 161 GLN A C 1
ATOM 1237 O O . GLN A 1 161 ? -10.483 -5.109 -13.692 1.00 98.50 161 GLN A O 1
ATOM 1242 N N . ALA A 1 162 ? -12.455 -4.114 -14.104 1.00 98.00 162 ALA A N 1
ATOM 1243 C CA . ALA A 1 162 ? -12.119 -3.684 -15.458 1.00 98.00 162 ALA A CA 1
ATOM 1244 C C . ALA A 1 162 ? -10.908 -2.733 -15.500 1.00 98.00 162 ALA A C 1
ATOM 1246 O O . ALA A 1 162 ? -10.146 -2.738 -16.471 1.00 98.00 162 ALA A O 1
ATOM 1247 N N . ALA A 1 163 ? -10.698 -1.910 -14.465 1.00 96.69 163 ALA A N 1
ATOM 1248 C CA . ALA A 1 163 ? -9.516 -1.053 -14.363 1.00 96.69 163 ALA A CA 1
ATOM 1249 C C . ALA A 1 163 ? -8.229 -1.869 -14.174 1.00 96.69 163 ALA A C 1
ATOM 1251 O O . ALA A 1 163 ? -7.221 -1.584 -14.824 1.00 96.69 163 ALA A O 1
ATOM 1252 N N . PHE A 1 164 ? -8.273 -2.894 -13.320 1.00 98.00 164 PHE A N 1
ATOM 1253 C CA . PHE A 1 164 ? -7.144 -3.790 -13.068 1.00 98.00 164 PHE A CA 1
ATOM 1254 C C . PHE A 1 164 ? -6.788 -4.592 -14.325 1.00 98.00 164 PHE A C 1
ATOM 1256 O O . PHE A 1 164 ? -5.630 -4.608 -14.737 1.00 98.00 164 PHE A O 1
ATOM 1263 N N . GLU A 1 165 ? -7.778 -5.186 -14.989 1.00 97.06 165 GLU A N 1
ATOM 1264 C CA . GLU A 1 165 ? -7.571 -5.939 -16.232 1.00 97.06 165 GLU A CA 1
ATOM 1265 C C . GLU A 1 165 ? -6.981 -5.067 -17.343 1.00 97.06 165 GLU A C 1
ATOM 1267 O O . GLU A 1 165 ? -6.016 -5.448 -18.010 1.00 97.06 165 GLU A O 1
ATOM 1272 N N . TYR A 1 166 ? -7.507 -3.852 -17.504 1.00 95.19 166 TYR A N 1
ATOM 1273 C CA . TYR A 1 166 ? -6.998 -2.913 -18.495 1.00 95.19 166 TYR A CA 1
ATOM 1274 C C . TYR A 1 166 ? -5.559 -2.468 -18.199 1.00 95.19 166 TYR A C 1
ATOM 1276 O O . TYR A 1 166 ? -4.735 -2.376 -19.116 1.00 95.19 166 TYR A O 1
ATOM 1284 N N . GLN A 1 167 ? -5.233 -2.205 -16.931 1.00 94.12 167 GLN A N 1
ATOM 1285 C CA . GLN A 1 167 ? -3.878 -1.824 -16.545 1.00 94.12 167 GLN A CA 1
ATOM 1286 C C . GLN A 1 167 ? -2.889 -2.981 -16.737 1.00 94.12 167 GLN A C 1
ATOM 1288 O O . GLN A 1 167 ? -1.778 -2.757 -17.214 1.00 94.12 167 GLN A O 1
ATOM 1293 N N . ASP A 1 168 ? -3.286 -4.215 -16.438 1.00 95.31 168 ASP A N 1
ATOM 1294 C CA . ASP A 1 168 ? -2.450 -5.393 -16.671 1.00 95.31 168 ASP A CA 1
ATOM 1295 C C . ASP A 1 168 ? -2.165 -5.630 -18.154 1.00 95.31 168 ASP A C 1
ATOM 1297 O O . ASP A 1 168 ? -1.023 -5.887 -18.537 1.00 95.31 168 ASP A O 1
ATOM 1301 N N . MET A 1 169 ? -3.173 -5.455 -19.010 1.00 91.81 169 MET A N 1
ATOM 1302 C CA . MET A 1 169 ? -2.987 -5.508 -20.458 1.00 91.81 169 MET A CA 1
ATOM 1303 C C . MET A 1 169 ? -1.931 -4.489 -20.920 1.00 91.81 169 MET A C 1
ATOM 1305 O O . MET A 1 169 ? -1.070 -4.824 -21.736 1.00 91.81 169 MET A O 1
ATOM 1309 N N . LYS A 1 170 ? -1.937 -3.263 -20.370 1.00 87.69 170 LYS A N 1
ATOM 1310 C CA . LYS A 1 170 ? -0.900 -2.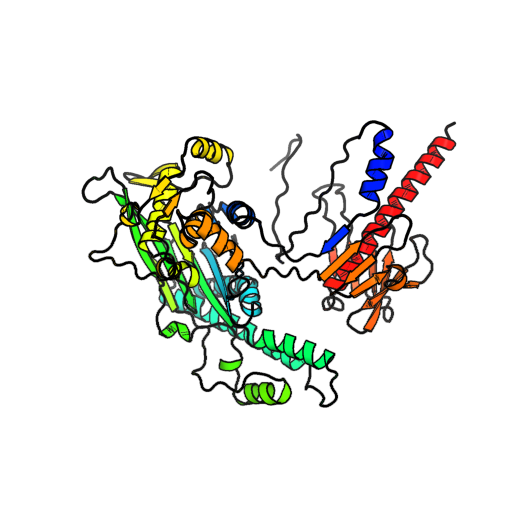250 -20.650 1.00 87.69 170 LYS A CA 1
ATOM 1311 C C . LYS A 1 170 ? 0.484 -2.672 -20.161 1.00 87.69 170 LYS A C 1
ATOM 1313 O O . LYS A 1 170 ? 1.461 -2.473 -20.887 1.00 87.69 170 LYS A O 1
ATOM 1318 N N . CYS A 1 171 ? 0.569 -3.258 -18.968 1.00 86.75 171 CYS A N 1
ATOM 1319 C CA . CYS A 1 171 ? 1.810 -3.802 -18.420 1.00 86.75 171 CYS A CA 1
ATOM 1320 C C . CYS A 1 171 ? 2.411 -4.862 -19.356 1.00 86.75 171 CYS A C 1
ATOM 1322 O O . CYS A 1 171 ? 3.553 -4.725 -19.797 1.00 86.75 171 CYS A O 1
ATOM 1324 N N . LEU A 1 172 ? 1.616 -5.869 -19.729 1.00 85.81 172 LEU A N 1
ATOM 1325 C CA . LEU A 1 172 ? 2.040 -6.968 -20.602 1.00 85.81 172 LEU A CA 1
ATOM 1326 C C . LEU A 1 172 ? 2.409 -6.488 -22.007 1.00 85.81 172 LEU A C 1
ATOM 1328 O O . LEU A 1 172 ? 3.400 -6.951 -22.570 1.00 85.81 172 LEU A O 1
ATOM 1332 N N . TYR A 1 173 ? 1.638 -5.553 -22.572 1.00 81.88 173 TYR A N 1
ATOM 1333 C CA . TYR A 1 173 ? 1.945 -4.964 -23.875 1.00 81.88 173 TYR A CA 1
ATOM 1334 C C . TYR A 1 173 ? 3.279 -4.213 -23.852 1.00 81.88 173 TYR A C 1
ATOM 1336 O O . TYR A 1 173 ? 4.078 -4.353 -24.774 1.00 81.88 173 TYR A O 1
ATOM 1344 N N . THR A 1 174 ? 3.540 -3.449 -22.788 1.00 76.62 174 THR A N 1
ATOM 1345 C CA . THR A 1 174 ? 4.805 -2.725 -22.616 1.00 76.62 174 THR A CA 1
ATOM 1346 C C . THR A 1 174 ? 5.975 -3.703 -22.533 1.00 76.62 174 THR A C 1
ATOM 1348 O O . THR A 1 174 ? 6.919 -3.570 -23.305 1.00 76.62 174 THR A O 1
ATOM 1351 N N . GLN A 1 175 ? 5.863 -4.751 -21.707 1.00 75.44 175 GLN A N 1
ATOM 1352 C CA . GLN A 1 175 ? 6.877 -5.809 -21.611 1.00 75.44 175 GLN A CA 1
ATOM 1353 C C . GLN A 1 175 ? 7.129 -6.487 -22.967 1.00 75.44 175 GLN A C 1
ATOM 1355 O O . GLN A 1 175 ? 8.278 -6.663 -23.365 1.00 75.44 175 GLN A O 1
ATOM 1360 N N . LEU A 1 176 ? 6.071 -6.836 -23.708 1.00 74.06 176 LEU A N 1
ATOM 1361 C CA . LEU A 1 176 ? 6.195 -7.479 -25.018 1.00 74.06 176 LEU A CA 1
ATOM 1362 C C . LEU A 1 176 ? 6.841 -6.553 -26.054 1.00 74.06 176 LEU A C 1
ATOM 1364 O O . LEU A 1 176 ? 7.716 -6.980 -26.805 1.00 74.06 176 LEU A O 1
ATOM 1368 N N . ARG A 1 177 ? 6.417 -5.287 -26.108 1.00 72.62 177 ARG A N 1
ATOM 1369 C CA . ARG A 1 177 ? 6.986 -4.280 -27.009 1.00 72.62 177 ARG A CA 1
ATOM 1370 C C . ARG A 1 177 ? 8.475 -4.102 -26.743 1.00 72.62 177 ARG A C 1
ATOM 1372 O O . ARG A 1 177 ? 9.250 -4.075 -27.696 1.00 72.62 177 ARG A O 1
ATOM 1379 N N . ASP A 1 178 ? 8.860 -4.001 -25.476 1.00 67.56 178 ASP A N 1
ATOM 1380 C CA . ASP A 1 178 ? 10.251 -3.800 -25.089 1.00 67.56 178 ASP A CA 1
ATOM 1381 C C . ASP A 1 178 ? 11.088 -5.024 -25.505 1.00 67.56 178 ASP A C 1
ATOM 1383 O O . ASP A 1 178 ? 12.102 -4.858 -26.177 1.00 67.56 178 ASP A O 1
ATOM 1387 N N . VAL A 1 179 ? 10.592 -6.251 -25.277 1.00 65.75 179 VAL A N 1
ATOM 1388 C CA . VAL A 1 179 ? 11.190 -7.508 -25.780 1.00 65.75 179 VAL A CA 1
ATOM 1389 C C . VAL A 1 179 ? 11.378 -7.513 -27.295 1.00 65.75 179 VAL A C 1
ATOM 1391 O O . VAL A 1 179 ? 12.461 -7.826 -27.791 1.00 65.75 179 VAL A O 1
ATOM 1394 N N . MET A 1 180 ? 10.330 -7.172 -28.043 1.00 65.44 180 MET A N 1
ATOM 1395 C CA . MET A 1 180 ? 10.365 -7.185 -29.505 1.00 65.44 180 MET A CA 1
ATOM 1396 C C . MET A 1 180 ? 11.286 -6.094 -30.068 1.00 65.44 180 MET A C 1
ATOM 1398 O O . MET A 1 180 ? 11.899 -6.299 -31.118 1.00 65.44 180 MET A O 1
ATOM 1402 N N . GLY A 1 181 ? 11.429 -4.970 -29.361 1.00 63.03 181 GLY A N 1
ATOM 1403 C CA . GLY A 1 181 ? 12.314 -3.863 -29.723 1.00 63.03 181 GLY A CA 1
ATOM 1404 C C . GLY A 1 181 ? 13.804 -4.220 -29.717 1.00 63.03 181 GLY A C 1
ATOM 1405 O O . GLY A 1 181 ? 14.564 -3.626 -30.480 1.00 63.03 181 GLY A O 1
ATOM 1406 N N . TYR A 1 182 ? 14.230 -5.217 -28.933 1.00 56.47 182 TYR A N 1
ATOM 1407 C CA . TYR A 1 182 ? 15.631 -5.667 -28.902 1.00 56.47 182 TYR A CA 1
ATOM 1408 C C . TYR A 1 182 ? 16.035 -6.551 -30.099 1.00 56.47 182 TYR A C 1
ATOM 1410 O O . TYR A 1 182 ? 17.230 -6.748 -30.327 1.00 56.47 182 TYR A O 1
ATOM 1418 N N . GLY A 1 183 ? 15.076 -7.055 -30.891 1.00 56.91 183 GLY A N 1
ATOM 1419 C CA . GLY A 1 183 ? 15.332 -7.978 -32.006 1.00 56.91 183 GLY A CA 1
ATOM 1420 C C . GLY A 1 183 ? 15.858 -9.353 -31.556 1.00 56.91 183 GLY A C 1
ATOM 1421 O O . GLY A 1 183 ? 16.236 -9.542 -30.411 1.00 56.91 183 GLY A O 1
ATOM 1422 N N . VAL A 1 184 ? 15.878 -10.362 -32.439 1.00 58.22 184 VAL A N 1
ATOM 1423 C CA . VAL A 1 184 ? 16.379 -11.714 -32.093 1.00 58.22 184 VAL A CA 1
ATOM 1424 C C . VAL A 1 184 ? 17.880 -11.674 -31.797 1.00 58.22 184 VAL A C 1
ATOM 1426 O O . VAL A 1 184 ? 18.640 -11.216 -32.647 1.00 58.22 184 VAL A O 1
ATOM 1429 N N . LEU A 1 185 ? 18.314 -12.226 -30.653 1.00 57.00 185 LEU A N 1
ATOM 1430 C CA . LEU A 1 185 ? 19.735 -12.388 -30.316 1.00 57.00 185 LEU A CA 1
ATOM 1431 C C . LEU A 1 185 ? 20.506 -13.058 -31.474 1.00 57.00 185 LEU A C 1
ATOM 1433 O O . LEU A 1 185 ? 20.269 -14.236 -31.768 1.00 57.00 185 LEU A O 1
ATOM 1437 N N . PRO A 1 186 ? 21.463 -12.363 -32.121 1.00 58.09 186 PRO A N 1
ATOM 1438 C CA . PRO A 1 186 ? 22.340 -12.998 -33.093 1.00 58.09 186 PRO A CA 1
ATOM 1439 C C . PRO A 1 186 ? 23.192 -14.060 -32.393 1.00 58.09 186 PRO A C 1
ATOM 1441 O O . PRO A 1 186 ? 23.715 -13.821 -31.302 1.00 58.09 186 PRO A O 1
ATOM 1444 N N . LYS A 1 187 ? 23.426 -15.214 -33.033 1.00 59.72 187 LYS A N 1
ATOM 1445 C CA . LYS A 1 187 ? 24.338 -16.249 -32.493 1.00 59.72 187 LYS A CA 1
ATOM 1446 C C . LYS A 1 187 ? 25.751 -15.703 -32.210 1.00 59.72 187 LYS A C 1
ATOM 1448 O O . LYS A 1 187 ? 26.462 -16.238 -31.366 1.00 59.72 187 LYS A O 1
ATOM 1453 N N . THR A 1 188 ? 26.123 -14.618 -32.887 1.00 55.81 188 THR A N 1
ATOM 1454 C CA . THR A 1 188 ? 27.395 -13.891 -32.798 1.00 55.81 188 THR A CA 1
ATOM 1455 C C . THR A 1 188 ? 27.406 -12.757 -31.761 1.00 55.81 188 THR A C 1
ATOM 1457 O O . THR A 1 188 ? 28.385 -12.018 -31.690 1.00 55.81 188 THR A O 1
ATOM 1460 N N . ALA A 1 189 ? 26.346 -12.585 -30.960 1.00 63.03 189 ALA A N 1
ATOM 1461 C CA . ALA A 1 189 ? 26.262 -11.506 -29.976 1.00 63.03 189 ALA A CA 1
ATOM 1462 C C . ALA A 1 189 ? 27.398 -11.571 -28.939 1.00 63.03 189 ALA A C 1
ATOM 1464 O O . ALA A 1 189 ? 27.706 -12.637 -28.391 1.00 63.03 189 ALA A O 1
ATOM 1465 N N . THR A 1 190 ? 27.985 -10.408 -28.643 1.00 68.81 190 THR A N 1
ATOM 1466 C CA . THR A 1 190 ? 29.030 -10.268 -27.619 1.00 68.81 190 THR A CA 1
ATOM 1467 C C . THR A 1 190 ? 28.488 -10.598 -26.225 1.00 68.81 190 THR A C 1
ATOM 1469 O O . THR A 1 190 ? 27.280 -10.527 -25.986 1.00 68.81 190 THR A O 1
ATOM 1472 N N . ALA A 1 191 ? 29.374 -10.928 -25.278 1.00 66.50 191 ALA A N 1
ATOM 1473 C CA . ALA A 1 191 ? 28.987 -11.147 -23.882 1.00 66.50 191 ALA A CA 1
ATOM 1474 C C . ALA A 1 191 ? 28.254 -9.925 -23.296 1.00 66.50 191 ALA A C 1
ATOM 1476 O O . ALA A 1 191 ? 27.197 -10.081 -22.694 1.00 66.50 191 ALA A O 1
ATOM 1477 N N . GLN A 1 192 ? 28.744 -8.710 -23.569 1.00 63.94 192 GLN A N 1
ATOM 1478 C CA . GLN A 1 192 ? 28.116 -7.454 -23.142 1.00 63.94 192 GLN A CA 1
ATOM 1479 C C . GLN A 1 192 ? 26.671 -7.333 -23.654 1.00 63.94 192 GLN A C 1
ATOM 1481 O O . GLN A 1 192 ? 25.758 -7.044 -22.885 1.00 63.94 192 GLN A O 1
ATOM 1486 N N . THR A 1 193 ? 26.446 -7.620 -24.940 1.00 65.00 193 THR A N 1
ATOM 1487 C CA . THR A 1 193 ? 25.111 -7.599 -25.559 1.00 65.00 193 THR A CA 1
ATOM 1488 C C . THR A 1 193 ? 24.185 -8.644 -24.934 1.00 65.00 193 THR A C 1
ATOM 1490 O O . THR A 1 193 ? 23.027 -8.348 -24.648 1.00 65.00 193 THR A O 1
ATOM 1493 N N . LYS A 1 194 ? 24.697 -9.853 -24.668 1.00 64.81 194 LYS A N 1
ATOM 1494 C CA . LYS A 1 194 ? 23.946 -10.913 -23.981 1.00 64.81 194 LYS A CA 1
ATOM 1495 C C . LYS A 1 194 ? 23.555 -10.504 -22.557 1.00 64.81 194 LYS A C 1
ATOM 1497 O O . LYS A 1 194 ? 22.428 -10.776 -22.162 1.00 64.81 194 LYS A O 1
ATOM 1502 N N . HIS A 1 195 ? 24.430 -9.815 -21.820 1.00 64.75 195 HIS A N 1
ATOM 1503 C CA . HIS A 1 195 ? 24.131 -9.303 -20.478 1.00 64.75 195 HIS A CA 1
ATOM 1504 C C . HIS A 1 195 ? 23.051 -8.218 -20.484 1.00 64.75 195 HIS A C 1
ATOM 1506 O O . HIS A 1 195 ? 22.092 -8.325 -19.724 1.00 64.75 195 HIS A O 1
ATOM 1512 N N . SER A 1 196 ? 23.162 -7.206 -21.350 1.00 62.09 196 SER A N 1
ATOM 1513 C CA . SER A 1 196 ? 22.155 -6.136 -21.438 1.00 62.09 196 SER A CA 1
ATOM 1514 C C . SER A 1 196 ? 20.779 -6.671 -21.830 1.00 62.09 196 SER A C 1
ATOM 1516 O O . SER A 1 196 ? 19.769 -6.229 -21.291 1.00 62.09 196 SER A O 1
ATOM 1518 N N . ILE A 1 197 ? 20.744 -7.658 -22.727 1.00 62.47 197 ILE A N 1
ATOM 1519 C CA . ILE A 1 197 ? 19.505 -8.319 -23.127 1.00 62.47 197 ILE A CA 1
ATOM 1520 C C . ILE A 1 197 ? 18.959 -9.164 -21.973 1.00 62.47 197 ILE A C 1
ATOM 1522 O O . ILE A 1 197 ? 17.811 -8.977 -21.597 1.00 62.47 197 ILE A O 1
ATOM 1526 N N . ALA A 1 198 ? 19.768 -10.013 -21.333 1.00 65.00 198 ALA A N 1
ATOM 1527 C CA . ALA A 1 198 ? 19.325 -10.796 -20.174 1.00 65.00 198 ALA A CA 1
ATOM 1528 C C . ALA A 1 198 ? 18.758 -9.916 -19.042 1.00 65.00 198 ALA A C 1
ATOM 1530 O O . ALA A 1 198 ? 17.765 -10.287 -18.421 1.00 65.00 198 ALA A O 1
ATOM 1531 N N . GLN A 1 199 ? 19.342 -8.736 -18.811 1.00 62.69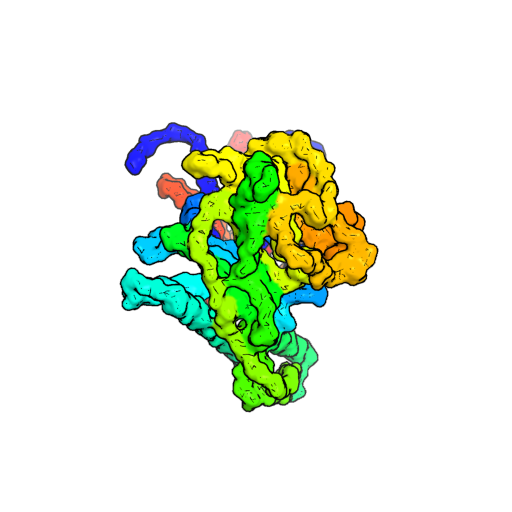 199 GLN A N 1
ATOM 1532 C CA . GLN A 1 199 ? 18.836 -7.763 -17.844 1.00 62.69 199 GLN A CA 1
ATOM 1533 C C . GLN A 1 199 ? 17.489 -7.162 -18.273 1.00 62.69 199 GLN A C 1
ATOM 1535 O O . GLN A 1 199 ? 16.564 -7.138 -17.470 1.00 62.69 199 GLN A O 1
ATOM 1540 N N . ALA A 1 200 ? 17.337 -6.760 -19.539 1.00 62.47 200 ALA A N 1
ATOM 1541 C CA . ALA A 1 200 ? 16.056 -6.281 -20.063 1.00 62.47 200 ALA A CA 1
ATOM 1542 C C . ALA A 1 200 ? 14.959 -7.363 -20.009 1.00 62.47 200 ALA A C 1
ATOM 1544 O O . ALA A 1 200 ? 13.803 -7.069 -19.719 1.00 62.47 200 ALA A O 1
ATOM 1545 N N . PHE A 1 201 ? 15.319 -8.633 -20.229 1.00 67.00 201 PHE A N 1
ATOM 1546 C CA . PHE A 1 201 ? 14.394 -9.757 -20.088 1.00 67.00 201 PHE A CA 1
ATOM 1547 C C . PHE A 1 201 ? 14.049 -10.061 -18.630 1.00 67.00 201 PHE A C 1
ATOM 1549 O O . PHE A 1 201 ? 12.913 -10.444 -18.366 1.00 67.00 201 PHE A O 1
ATOM 1556 N N . ALA A 1 202 ? 14.958 -9.865 -17.673 1.00 65.69 202 ALA A N 1
ATOM 1557 C CA . ALA A 1 202 ? 14.644 -10.048 -16.255 1.00 65.69 202 ALA A CA 1
ATOM 1558 C C . ALA A 1 202 ? 13.443 -9.180 -15.826 1.00 65.69 202 ALA A C 1
ATOM 1560 O O . ALA A 1 202 ? 12.539 -9.675 -15.152 1.00 65.69 202 ALA A O 1
ATOM 1561 N N . ASP A 1 203 ? 13.358 -7.947 -16.334 1.00 66.31 203 ASP A N 1
ATOM 1562 C CA . ASP A 1 203 ? 12.247 -7.026 -16.061 1.00 66.31 203 ASP A CA 1
ATOM 1563 C C . ASP A 1 203 ? 10.919 -7.441 -16.719 1.00 66.31 203 ASP A C 1
ATOM 1565 O O . ASP A 1 203 ? 9.850 -6.976 -16.315 1.00 66.31 203 ASP A O 1
ATOM 1569 N N . THR A 1 204 ? 10.948 -8.337 -17.711 1.00 69.19 204 THR A N 1
ATOM 1570 C CA . THR A 1 204 ? 9.743 -8.803 -18.426 1.00 69.19 204 THR A CA 1
ATOM 1571 C C . THR A 1 204 ? 8.998 -9.902 -17.679 1.00 69.19 204 THR A C 1
ATOM 1573 O O . THR A 1 204 ? 7.816 -10.121 -17.938 1.00 69.19 204 THR A O 1
ATOM 1576 N N . TYR A 1 205 ? 9.653 -10.568 -16.726 1.00 76.50 205 TYR A N 1
ATOM 1577 C CA . TYR A 1 205 ? 9.029 -11.565 -15.845 1.00 76.50 205 TYR A CA 1
ATOM 1578 C C . TYR A 1 205 ? 8.666 -11.000 -14.483 1.00 76.50 205 TYR A C 1
ATOM 1580 O O . TYR A 1 205 ? 8.173 -11.742 -13.625 1.00 76.50 205 TYR A O 1
ATOM 1588 N N . SER A 1 206 ? 8.917 -9.709 -14.274 1.00 81.81 206 SER A N 1
ATOM 1589 C CA . SER A 1 206 ? 8.454 -9.054 -13.073 1.00 81.81 206 SER A CA 1
ATOM 1590 C C . SER A 1 206 ? 6.929 -9.122 -13.020 1.00 81.81 206 SER A C 1
ATOM 1592 O O . SER A 1 206 ? 6.200 -9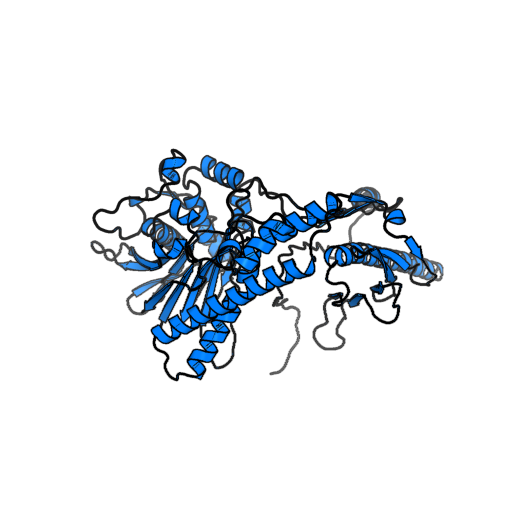.205 -14.021 1.00 81.81 206 SER A O 1
ATOM 1594 N N . SER A 1 207 ? 6.452 -9.166 -11.795 1.00 87.19 207 SER A N 1
ATOM 1595 C CA . SER A 1 207 ? 5.047 -9.301 -11.471 1.00 87.19 207 SER A CA 1
ATOM 1596 C C . SER A 1 207 ? 4.771 -8.455 -10.244 1.00 87.19 207 SER A C 1
ATOM 1598 O O . SER A 1 207 ? 5.709 -8.096 -9.535 1.00 87.19 207 SER A O 1
ATOM 1600 N N . ALA A 1 208 ? 3.522 -8.090 -9.990 1.00 88.75 208 ALA A N 1
ATOM 1601 C CA . ALA A 1 208 ? 3.203 -7.371 -8.765 1.00 88.75 208 ALA A CA 1
ATOM 1602 C C . ALA A 1 208 ? 1.808 -7.677 -8.245 1.00 88.75 208 ALA A C 1
ATOM 1604 O O . ALA A 1 208 ? 0.874 -7.924 -9.007 1.00 88.75 208 ALA A O 1
ATOM 1605 N N . THR A 1 209 ? 1.674 -7.611 -6.934 1.00 90.25 209 THR A N 1
ATOM 1606 C CA . THR A 1 209 ? 0.403 -7.637 -6.219 1.00 90.25 209 THR A CA 1
ATOM 1607 C C . THR A 1 209 ? -0.023 -6.207 -5.896 1.00 90.25 209 THR A C 1
ATOM 1609 O O . THR A 1 209 ? 0.806 -5.291 -5.863 1.00 90.25 209 THR A O 1
ATOM 1612 N N . ALA A 1 210 ? -1.324 -5.991 -5.722 1.00 91.94 210 ALA A N 1
ATOM 1613 C CA . ALA A 1 210 ? -1.905 -4.677 -5.485 1.00 91.94 210 ALA A CA 1
ATOM 1614 C C . ALA A 1 210 ? -3.015 -4.758 -4.438 1.00 91.94 210 ALA A C 1
ATOM 1616 O O . ALA A 1 210 ? -3.873 -5.637 -4.496 1.00 91.94 210 ALA A O 1
ATOM 1617 N N . LEU A 1 211 ? -3.035 -3.796 -3.522 1.00 91.38 211 LEU A N 1
ATOM 1618 C CA . LEU A 1 211 ? -4.105 -3.594 -2.553 1.00 91.38 211 LEU A CA 1
ATOM 1619 C C . LEU A 1 211 ? -4.563 -2.138 -2.647 1.00 91.38 211 LEU A C 1
ATOM 1621 O O . LEU A 1 211 ? -3.820 -1.237 -2.266 1.00 91.38 211 LEU A O 1
ATOM 1625 N N . VAL A 1 212 ? -5.763 -1.912 -3.175 1.00 93.06 212 VAL A N 1
ATOM 1626 C CA . VAL A 1 212 ? -6.329 -0.580 -3.437 1.00 93.06 212 VAL A CA 1
ATOM 1627 C C . VAL A 1 212 ? -7.548 -0.352 -2.550 1.00 93.06 212 VAL A C 1
ATOM 1629 O O . VAL A 1 212 ? -8.449 -1.186 -2.520 1.00 93.06 212 VAL A O 1
ATOM 1632 N N . GLY A 1 213 ? -7.583 0.780 -1.850 1.00 92.12 213 GLY A N 1
ATOM 1633 C CA . GLY A 1 213 ? -8.742 1.258 -1.097 1.00 92.12 213 GLY A CA 1
ATOM 1634 C C . GLY A 1 213 ? -9.419 2.425 -1.813 1.00 92.12 213 GLY A C 1
ATOM 1635 O O . GLY A 1 213 ? -8.728 3.330 -2.286 1.00 92.12 213 GLY A O 1
ATOM 1636 N N . VAL A 1 214 ? -10.752 2.415 -1.879 1.00 92.00 214 VAL A N 1
ATOM 1637 C CA . VAL A 1 214 ? -11.571 3.488 -2.467 1.00 92.00 214 VAL A CA 1
ATOM 1638 C C . VAL A 1 214 ? -12.666 3.881 -1.485 1.00 92.00 214 VAL A C 1
ATOM 1640 O O . VAL A 1 214 ? -13.526 3.069 -1.155 1.00 92.00 214 VAL A O 1
ATOM 1643 N N . TYR A 1 215 ? -12.657 5.128 -1.033 1.00 89.56 215 TYR A N 1
ATOM 1644 C CA . TYR A 1 215 ? -13.648 5.660 -0.108 1.00 89.56 215 TYR A CA 1
ATOM 1645 C C . TYR A 1 215 ? -14.599 6.623 -0.813 1.00 89.56 215 TYR A C 1
ATOM 1647 O O . TYR A 1 215 ? -14.167 7.638 -1.360 1.00 89.56 215 TYR A O 1
ATOM 1655 N N . PHE A 1 216 ? -15.892 6.314 -0.755 1.00 87.56 216 PHE A N 1
ATOM 1656 C CA . PHE A 1 216 ? -16.976 7.192 -1.181 1.00 87.56 216 PHE A CA 1
ATOM 1657 C C . PHE A 1 216 ? -17.493 7.948 0.038 1.00 87.56 216 PHE A C 1
ATOM 1659 O O . PHE A 1 216 ? -18.156 7.368 0.900 1.00 87.56 216 PHE A O 1
ATOM 1666 N N . LYS A 1 217 ? -17.172 9.244 0.122 1.00 82.88 217 LYS A N 1
ATOM 1667 C CA . LYS A 1 217 ? -17.488 10.075 1.293 1.00 82.88 217 LYS A CA 1
ATOM 1668 C C . LYS A 1 217 ? -18.987 10.153 1.560 1.00 82.88 217 LYS A C 1
ATOM 1670 O O . LYS A 1 217 ? -19.413 10.008 2.704 1.00 82.88 217 LYS A O 1
ATOM 1675 N N . ASP A 1 218 ? -19.753 10.439 0.514 1.00 85.19 218 ASP A N 1
ATOM 1676 C CA . ASP A 1 218 ? -21.170 10.767 0.647 1.00 85.19 218 ASP A CA 1
ATOM 1677 C C . ASP A 1 218 ? -21.986 9.519 1.010 1.00 85.19 218 ASP A C 1
ATOM 1679 O O . ASP A 1 218 ? -22.844 9.582 1.889 1.00 85.19 218 ASP A O 1
ATOM 1683 N N . ASP A 1 219 ? -21.616 8.365 0.446 1.00 87.38 219 ASP A N 1
ATOM 1684 C CA . ASP A 1 219 ? -22.235 7.067 0.743 1.00 87.38 219 ASP A CA 1
ATOM 1685 C C . ASP A 1 219 ? -21.667 6.400 2.008 1.00 87.38 219 ASP A C 1
ATOM 1687 O O . ASP A 1 219 ? -22.249 5.455 2.543 1.00 87.38 219 ASP A O 1
ATOM 1691 N N . ARG A 1 220 ? -20.514 6.874 2.503 1.00 92.38 220 ARG A N 1
ATOM 1692 C CA . ARG A 1 220 ? -19.754 6.280 3.617 1.00 92.38 220 ARG A CA 1
ATOM 1693 C C . ARG A 1 220 ? -19.444 4.799 3.387 1.00 92.38 220 ARG A C 1
ATOM 1695 O O . ARG A 1 220 ? -19.575 3.978 4.302 1.00 92.38 220 ARG A O 1
ATOM 1702 N N . ILE A 1 221 ? -19.035 4.468 2.163 1.00 94.12 221 ILE A N 1
ATOM 1703 C CA . ILE A 1 221 ? -18.656 3.111 1.754 1.00 94.12 221 ILE A CA 1
ATOM 1704 C C . ILE A 1 221 ? -17.165 3.078 1.438 1.00 94.12 221 ILE A C 1
ATOM 1706 O O . ILE A 1 221 ? -16.657 3.915 0.690 1.00 94.12 221 ILE A O 1
ATOM 1710 N N . PHE A 1 222 ? -16.466 2.092 1.993 1.00 95.19 222 PHE A N 1
ATOM 1711 C CA . PHE A 1 222 ? -15.063 1.824 1.703 1.00 95.19 222 PHE A CA 1
ATOM 1712 C C . PHE A 1 222 ? -14.939 0.512 0.927 1.00 95.19 222 PHE A C 1
ATOM 1714 O O . PHE A 1 222 ? -15.248 -0.555 1.454 1.00 95.19 222 PHE A O 1
ATOM 1721 N N . TYR A 1 223 ? -14.487 0.589 -0.320 1.00 97.50 223 TYR A N 1
ATOM 1722 C CA . TYR A 1 223 ? -14.187 -0.561 -1.166 1.00 97.50 223 TYR A CA 1
ATOM 1723 C C . TYR A 1 223 ? -12.714 -0.940 -1.039 1.00 97.50 223 TYR A C 1
ATOM 1725 O O . TYR A 1 223 ? -11.846 -0.069 -0.946 1.00 97.50 223 TYR A O 1
ATOM 1733 N N . VAL A 1 224 ? -12.427 -2.237 -1.091 1.00 96.94 224 VAL A N 1
ATOM 1734 C CA . VAL A 1 224 ? -11.067 -2.774 -1.134 1.00 96.94 224 VAL A CA 1
ATOM 1735 C C . VAL A 1 224 ? -10.952 -3.728 -2.310 1.00 96.94 224 VAL A C 1
ATOM 1737 O O . VAL A 1 224 ? -11.723 -4.675 -2.415 1.00 96.94 224 VAL A O 1
ATOM 1740 N N . ALA A 1 225 ? -9.978 -3.495 -3.184 1.00 97.00 225 ALA A N 1
ATOM 1741 C CA . ALA A 1 225 ? -9.652 -4.372 -4.301 1.00 97.00 225 ALA A CA 1
ATOM 1742 C C . ALA A 1 225 ? -8.249 -4.947 -4.127 1.00 97.00 225 ALA A C 1
ATOM 1744 O O . ALA A 1 225 ? -7.295 -4.206 -3.878 1.00 97.00 225 ALA A O 1
ATOM 1745 N N . ARG A 1 226 ? -8.123 -6.269 -4.261 1.00 94.38 226 ARG A N 1
ATOM 1746 C CA . ARG A 1 226 ? -6.893 -6.988 -3.930 1.00 94.38 226 ARG A CA 1
ATOM 1747 C C . ARG A 1 226 ? -6.482 -8.011 -4.983 1.00 94.38 226 ARG A C 1
ATOM 1749 O O . ARG A 1 226 ? -7.293 -8.816 -5.436 1.00 94.38 226 ARG A O 1
ATOM 1756 N N . THR A 1 227 ? -5.189 -8.029 -5.279 1.00 93.31 227 THR A N 1
ATOM 1757 C CA . THR A 1 227 ? -4.460 -9.141 -5.899 1.00 93.31 227 THR A CA 1
ATOM 1758 C C . THR A 1 227 ? -3.323 -9.557 -4.957 1.00 93.31 227 THR A C 1
ATOM 1760 O O . THR A 1 227 ? -2.652 -8.690 -4.400 1.00 93.31 227 THR A O 1
ATOM 1763 N N . GLY A 1 228 ? -3.123 -10.859 -4.729 1.00 87.25 228 GLY A N 1
ATOM 1764 C CA . GLY A 1 228 ? -2.121 -11.393 -3.792 1.00 87.25 228 GLY A CA 1
ATOM 1765 C C . GLY A 1 228 ? -2.424 -11.199 -2.299 1.00 87.25 228 GLY A C 1
ATOM 1766 O O . GLY A 1 228 ? -3.558 -10.933 -1.912 1.00 87.25 228 GLY A O 1
ATOM 1767 N N . GLY A 1 229 ? -1.405 -11.332 -1.443 1.00 83.25 229 GLY A N 1
ATOM 1768 C CA . GLY A 1 229 ? -1.541 -11.533 0.010 1.00 83.25 229 GLY A CA 1
ATOM 1769 C C . GLY A 1 229 ? -1.860 -10.311 0.891 1.00 83.25 229 GLY A C 1
ATOM 1770 O O . GLY A 1 229 ? -1.799 -10.411 2.116 1.00 83.25 229 GLY A O 1
ATOM 1771 N N . GLY A 1 230 ? -2.167 -9.144 0.314 1.00 87.38 230 GLY A N 1
ATOM 1772 C CA . GLY A 1 230 ? -2.469 -7.933 1.093 1.00 87.38 230 GLY A CA 1
ATOM 1773 C C . GLY A 1 230 ? -3.689 -8.088 2.017 1.00 87.38 230 GLY A C 1
ATOM 1774 O O . GLY A 1 230 ? -4.566 -8.917 1.788 1.00 87.38 230 GLY A O 1
ATOM 1775 N N . ARG A 1 231 ? -3.793 -7.265 3.063 1.00 89.75 231 ARG A N 1
ATOM 1776 C CA . ARG A 1 231 ? -4.976 -7.241 3.946 1.00 89.75 231 ARG A CA 1
ATOM 1777 C C . ARG A 1 231 ? -5.329 -5.809 4.332 1.00 89.75 231 ARG A C 1
ATOM 1779 O O . ARG A 1 231 ? -4.447 -4.957 4.469 1.00 89.75 231 ARG A O 1
ATOM 1786 N N . ALA A 1 232 ? -6.629 -5.567 4.488 1.00 95.19 232 ALA A N 1
ATOM 1787 C CA . ALA A 1 232 ? -7.191 -4.307 4.950 1.00 95.19 232 ALA A CA 1
ATOM 1788 C C . ALA A 1 232 ? -8.125 -4.544 6.143 1.00 95.19 232 ALA A C 1
ATOM 1790 O O . ALA A 1 232 ? -8.991 -5.423 6.097 1.00 95.19 232 ALA A O 1
ATOM 1791 N N . VAL A 1 233 ? -7.966 -3.748 7.197 1.00 97.38 233 VAL A N 1
ATOM 1792 C CA . VAL A 1 233 ? -8.805 -3.793 8.404 1.00 97.38 233 VAL A CA 1
ATOM 1793 C C . VAL A 1 233 ? -9.245 -2.389 8.791 1.00 97.38 233 VAL A C 1
ATOM 1795 O O . VAL A 1 233 ? -8.495 -1.432 8.608 1.00 97.38 233 VAL A O 1
ATOM 1798 N N . LEU A 1 234 ? -10.450 -2.272 9.333 1.00 98.25 234 LEU A N 1
ATOM 1799 C CA . LEU A 1 234 ? -10.985 -1.052 9.919 1.00 98.25 234 LEU A CA 1
ATOM 1800 C C . LEU A 1 234 ? -11.045 -1.198 11.437 1.00 98.25 234 LEU A C 1
ATOM 1802 O O . LEU A 1 234 ? -11.477 -2.232 11.946 1.00 98.25 234 LEU A O 1
ATOM 1806 N N . GLY A 1 235 ? -10.611 -0.156 12.139 1.00 97.19 235 GLY A N 1
ATOM 1807 C CA . GLY A 1 235 ? -10.770 -0.014 13.578 1.00 97.19 235 GLY A CA 1
ATOM 1808 C C . GLY A 1 235 ? -11.860 0.999 13.897 1.00 97.19 235 GLY A C 1
ATOM 1809 O O . GLY A 1 235 ? -11.833 2.118 13.377 1.00 97.19 235 GLY A O 1
ATOM 1810 N N . ARG A 1 236 ? -12.801 0.613 14.760 1.00 95.25 236 ARG A N 1
ATOM 1811 C CA . ARG A 1 236 ? -13.879 1.481 15.247 1.00 95.25 236 ARG A CA 1
ATOM 1812 C C . ARG A 1 236 ? -13.822 1.602 16.755 1.00 95.25 236 ARG A C 1
ATOM 1814 O O . ARG A 1 236 ? -13.841 0.596 17.454 1.00 95.25 236 ARG A O 1
ATOM 1821 N N . ARG A 1 237 ? -13.801 2.827 17.267 1.00 93.06 237 ARG A N 1
ATOM 1822 C CA . ARG A 1 237 ? -13.846 3.068 18.711 1.00 93.06 237 ARG A CA 1
ATOM 1823 C C . ARG A 1 237 ? -15.254 2.815 19.251 1.00 93.06 237 ARG A C 1
ATOM 1825 O O . ARG A 1 237 ? -16.216 3.393 18.755 1.00 93.06 237 ARG A O 1
ATOM 1832 N N . VAL A 1 238 ? -15.360 2.008 20.298 1.00 91.56 238 VAL A N 1
ATOM 1833 C CA . VAL A 1 238 ? -16.604 1.689 21.007 1.00 91.56 238 VAL A CA 1
ATOM 1834 C C . VAL A 1 238 ? -16.440 1.870 22.515 1.00 91.56 238 VAL A C 1
ATOM 1836 O O . VAL A 1 238 ? -15.331 1.881 23.057 1.00 91.56 238 VAL A O 1
ATOM 1839 N N . ALA A 1 239 ? -17.558 2.045 23.216 1.00 86.25 239 ALA A N 1
ATOM 1840 C CA . ALA A 1 239 ? -17.572 2.000 24.674 1.00 86.25 239 ALA A CA 1
ATOM 1841 C C . ALA A 1 239 ? -17.361 0.555 25.159 1.00 86.25 239 ALA A C 1
ATOM 1843 O O . ALA A 1 239 ? -17.843 -0.394 24.542 1.00 86.25 239 ALA A O 1
ATOM 1844 N N . GLY A 1 240 ? -16.634 0.375 26.258 1.00 76.75 240 GLY A N 1
ATOM 1845 C CA . GLY A 1 240 ? -16.394 -0.935 26.850 1.00 76.75 240 GLY A CA 1
ATOM 1846 C C . GLY A 1 240 ? -17.673 -1.538 27.421 1.00 76.75 240 GLY A C 1
ATOM 1847 O O . GLY A 1 240 ? -18.455 -0.849 28.073 1.00 76.75 240 GLY A O 1
ATOM 1848 N N . ALA A 1 241 ? -17.859 -2.842 27.203 1.00 69.38 241 ALA A N 1
ATOM 1849 C CA . ALA A 1 241 ? -19.067 -3.563 27.608 1.00 69.38 241 ALA A CA 1
ATOM 1850 C C . ALA A 1 241 ? -19.323 -3.533 29.128 1.00 69.38 241 ALA A C 1
ATOM 1852 O O . ALA A 1 241 ? -20.470 -3.451 29.555 1.00 69.38 241 ALA A O 1
ATOM 1853 N N . GLU A 1 242 ? -18.264 -3.589 29.942 1.00 69.25 242 GLU A N 1
ATOM 1854 C CA . GLU A 1 242 ? -18.367 -3.620 31.411 1.00 69.25 242 GLU A CA 1
ATOM 1855 C C . GLU A 1 242 ? -18.290 -2.228 32.047 1.00 69.25 242 GLU A C 1
ATOM 1857 O O . GLU A 1 242 ? -18.874 -1.984 33.101 1.00 69.25 242 GLU A O 1
ATOM 1862 N N . ASN A 1 243 ? -17.574 -1.300 31.409 1.00 70.50 243 ASN A N 1
ATOM 1863 C CA . ASN A 1 243 ? -17.413 0.064 31.886 1.00 70.50 243 ASN A CA 1
ATOM 1864 C C . ASN A 1 243 ? -17.447 1.036 30.695 1.00 70.50 243 ASN A C 1
ATOM 1866 O O . ASN A 1 243 ? -16.456 1.126 29.968 1.00 70.50 243 ASN A O 1
ATOM 1870 N N . PRO A 1 244 ? -18.530 1.818 30.524 1.00 66.62 244 PRO A N 1
ATOM 1871 C CA . PRO A 1 244 ? -18.665 2.773 29.422 1.00 66.62 244 PRO A CA 1
ATOM 1872 C C . PRO A 1 244 ? -17.579 3.858 29.374 1.00 66.62 244 PRO A C 1
ATOM 1874 O O . PRO A 1 244 ? -17.401 4.492 28.338 1.00 66.62 244 PRO A O 1
ATOM 1877 N N . THR A 1 245 ? -16.851 4.074 30.478 1.00 68.12 245 THR A N 1
ATOM 1878 C CA . THR A 1 245 ? -15.709 5.007 30.542 1.00 68.12 245 THR A CA 1
ATOM 1879 C C . THR A 1 245 ? -14.397 4.403 30.031 1.00 68.12 245 THR A C 1
ATOM 1881 O O . THR A 1 245 ? -13.446 5.136 29.765 1.00 68.12 245 THR A O 1
ATOM 1884 N N . GLN A 1 246 ? -14.334 3.077 29.872 1.00 80.44 246 GLN A N 1
ATOM 1885 C CA . GLN A 1 246 ? -13.199 2.377 29.283 1.00 80.44 246 GLN A CA 1
ATOM 1886 C C . GLN A 1 246 ? -13.497 2.105 27.812 1.00 80.44 246 GLN A C 1
ATOM 1888 O O . GLN A 1 246 ? -14.343 1.281 27.489 1.00 80.44 246 GLN A O 1
ATOM 1893 N N . HIS A 1 247 ? -12.796 2.776 26.908 1.00 86.75 247 HIS A N 1
ATOM 1894 C CA . HIS A 1 247 ? -13.005 2.594 25.476 1.00 86.75 247 HIS A CA 1
ATOM 1895 C C . HIS A 1 247 ? -12.174 1.435 24.928 1.00 86.75 247 HIS A C 1
ATOM 1897 O O . HIS A 1 247 ? -11.078 1.149 25.416 1.00 86.75 247 HIS A O 1
ATOM 1903 N N . ARG A 1 248 ? -12.711 0.760 23.915 1.00 93.25 248 ARG A N 1
ATOM 1904 C CA . ARG A 1 248 ? -12.023 -0.289 23.155 1.00 93.25 248 ARG A CA 1
ATOM 1905 C C . ARG A 1 248 ? -12.240 -0.064 21.668 1.00 93.25 248 ARG A C 1
ATOM 1907 O O . ARG A 1 248 ? -13.102 0.715 21.275 1.00 93.25 248 ARG A O 1
ATOM 1914 N N . TYR A 1 249 ? -11.467 -0.754 20.848 1.00 95.25 249 TYR A N 1
ATOM 1915 C CA . TYR A 1 249 ? -11.607 -0.729 19.403 1.00 95.25 249 TYR A CA 1
ATOM 1916 C C . TYR A 1 249 ? -12.131 -2.075 18.897 1.00 95.25 249 TYR A C 1
ATOM 1918 O O . TYR A 1 249 ? -11.610 -3.130 19.252 1.00 95.25 249 TYR A O 1
ATOM 1926 N N . GLU A 1 250 ? -13.176 -2.035 18.080 1.00 96.44 250 GLU A N 1
ATOM 1927 C CA . GLU A 1 250 ? -13.681 -3.174 17.319 1.00 96.44 250 GLU A CA 1
ATOM 1928 C C . GLU A 1 250 ? -12.927 -3.304 15.997 1.00 96.44 250 GLU A C 1
ATOM 1930 O O . GLU A 1 250 ? -12.553 -2.309 15.367 1.00 96.44 250 GLU A O 1
ATOM 1935 N N . VAL A 1 251 ? -12.717 -4.551 15.582 1.00 97.56 251 VAL A N 1
ATOM 1936 C CA . VAL A 1 251 ? -12.016 -4.906 14.349 1.00 97.56 251 VAL A CA 1
ATOM 1937 C C . VAL A 1 251 ? -13.036 -5.310 13.297 1.00 97.56 251 VAL A C 1
ATOM 1939 O O . VAL A 1 251 ? -13.785 -6.269 13.477 1.00 97.56 251 VAL A O 1
ATOM 1942 N N . HIS A 1 252 ? -13.006 -4.638 12.152 1.00 97.25 252 HIS A N 1
ATOM 1943 C CA . HIS A 1 252 ? -13.740 -5.047 10.963 1.00 97.25 252 HIS A CA 1
ATOM 1944 C C . HIS A 1 252 ? -12.742 -5.424 9.867 1.00 97.25 252 HIS A C 1
ATOM 1946 O O . HIS A 1 252 ? -12.046 -4.572 9.314 1.00 97.25 252 HIS A O 1
ATOM 1952 N N . VAL A 1 253 ? -12.642 -6.713 9.542 1.00 96.69 253 VAL A N 1
ATOM 1953 C CA . VAL A 1 253 ? -11.784 -7.178 8.445 1.00 96.69 253 VAL A CA 1
ATOM 1954 C C . VAL A 1 253 ? -12.449 -6.817 7.120 1.00 96.69 253 VAL A C 1
ATOM 1956 O O . VAL A 1 253 ? -13.489 -7.369 6.773 1.00 96.69 253 VAL A O 1
ATOM 1959 N N . LEU A 1 254 ? -11.853 -5.878 6.383 1.00 95.06 254 LEU A N 1
ATOM 1960 C CA . LEU A 1 254 ? -12.400 -5.401 5.111 1.00 95.06 254 LEU A CA 1
ATOM 1961 C C . LEU A 1 254 ? -12.009 -6.325 3.958 1.00 95.06 254 LEU A C 1
ATOM 1963 O O . LEU A 1 254 ? -12.808 -6.582 3.062 1.00 95.06 254 LEU A O 1
ATOM 1967 N N . ALA A 1 255 ? -10.771 -6.817 3.974 1.00 94.19 255 ALA A N 1
ATOM 1968 C CA . ALA A 1 255 ? -10.256 -7.771 3.002 1.00 94.19 255 ALA A CA 1
ATOM 1969 C C . ALA A 1 255 ? -9.130 -8.592 3.628 1.00 94.19 255 ALA A C 1
ATOM 1971 O O . ALA A 1 255 ? -8.238 -8.022 4.254 1.00 94.19 255 ALA A O 1
ATOM 1972 N N . GLN A 1 256 ? -9.136 -9.904 3.402 1.00 92.12 256 GLN A N 1
ATOM 1973 C CA . GLN A 1 256 ? -8.105 -10.842 3.854 1.00 92.12 256 GLN A CA 1
ATOM 1974 C C . GLN A 1 256 ? -7.731 -11.816 2.730 1.00 92.12 256 GLN A C 1
ATOM 1976 O O . GLN A 1 256 ? -8.567 -12.029 1.849 1.00 92.12 256 GLN A O 1
ATOM 1981 N N . PRO A 1 257 ? -6.509 -12.379 2.734 1.00 86.94 257 PRO A N 1
ATOM 1982 C CA . PRO A 1 257 ? -6.070 -13.309 1.704 1.00 86.94 257 PRO A CA 1
ATOM 1983 C C . PRO A 1 257 ? -6.837 -14.629 1.707 1.00 86.94 257 PRO A C 1
ATOM 1985 O O . PRO A 1 257 ? -7.092 -15.210 2.760 1.00 86.94 257 PRO A O 1
ATOM 1988 N N . GLU A 1 258 ? -7.165 -15.104 0.508 1.00 87.50 258 GLU A N 1
ATOM 1989 C CA . GLU A 1 258 ? -7.762 -16.406 0.238 1.00 87.50 258 GLU A CA 1
ATOM 1990 C C . GLU A 1 258 ? -6.871 -17.187 -0.735 1.00 87.50 258 GLU A C 1
ATOM 1992 O O . GLU A 1 258 ? -6.102 -16.614 -1.505 1.00 87.50 258 GLU A O 1
ATOM 1997 N N . SER A 1 259 ? -7.018 -18.513 -0.763 1.00 82.00 259 SER A N 1
ATOM 1998 C CA . SER A 1 259 ? -6.241 -19.390 -1.657 1.00 82.00 259 SER A CA 1
ATOM 1999 C C . SER A 1 259 ? -6.393 -19.047 -3.144 1.00 82.00 259 SER A C 1
ATOM 2001 O O . SER A 1 259 ? -5.498 -19.313 -3.944 1.00 82.00 259 SER A O 1
ATOM 2003 N N . SER A 1 260 ? -7.517 -18.436 -3.538 1.00 78.94 260 SER A N 1
ATOM 2004 C CA . SER A 1 260 ? -7.740 -18.014 -4.924 1.00 78.94 260 SER A CA 1
ATOM 2005 C C . SER A 1 260 ? -6.811 -16.874 -5.362 1.00 78.94 260 SER A C 1
ATOM 2007 O O . SER A 1 260 ? -6.577 -16.698 -6.562 1.00 78.94 260 SER A O 1
ATOM 2009 N N . ASP A 1 261 ? -6.244 -16.121 -4.417 1.00 83.38 261 ASP A N 1
ATOM 2010 C CA . ASP A 1 261 ? -5.449 -14.930 -4.710 1.00 83.38 261 ASP A CA 1
ATOM 2011 C C . ASP A 1 261 ? -3.983 -15.226 -5.021 1.00 83.38 261 ASP A C 1
ATOM 2013 O O . ASP A 1 261 ? -3.314 -14.373 -5.602 1.00 83.38 261 ASP A O 1
ATOM 2017 N N . ASP A 1 262 ? -3.511 -16.447 -4.759 1.00 81.88 262 ASP A N 1
ATOM 2018 C CA . ASP A 1 262 ? -2.169 -16.915 -5.143 1.00 81.88 262 ASP A CA 1
ATOM 2019 C C . ASP A 1 262 ? -1.961 -16.884 -6.668 1.00 81.88 262 ASP A C 1
ATOM 2021 O O . ASP A 1 262 ? -0.842 -16.783 -7.183 1.00 81.88 262 ASP A O 1
ATOM 2025 N N . ASN A 1 263 ? -3.062 -16.955 -7.421 1.00 88.12 263 ASN A N 1
ATOM 2026 C CA . ASN A 1 263 ? -3.069 -16.837 -8.876 1.00 88.12 263 ASN A CA 1
ATOM 2027 C C . ASN A 1 263 ? -3.410 -15.423 -9.368 1.00 88.12 263 ASN A C 1
ATOM 2029 O O . ASN A 1 263 ? -3.437 -15.204 -10.584 1.00 88.12 263 ASN A O 1
ATOM 2033 N N . ARG A 1 264 ? -3.646 -14.466 -8.461 1.00 92.94 264 ARG A N 1
ATOM 2034 C CA . ARG A 1 264 ? -3.977 -13.082 -8.800 1.00 92.94 264 ARG A CA 1
ATOM 2035 C C . ARG A 1 264 ? -2.744 -12.193 -8.723 1.00 92.94 264 ARG A C 1
ATOM 2037 O O . ARG A 1 264 ? -2.302 -11.823 -7.640 1.00 92.94 264 ARG A O 1
ATOM 2044 N N . VAL A 1 265 ? -2.199 -11.817 -9.873 1.00 93.06 265 VAL A N 1
ATOM 2045 C CA . VAL A 1 265 ? -0.999 -10.977 -9.961 1.00 93.06 265 VAL A CA 1
ATOM 2046 C C . VAL A 1 265 ? -1.000 -10.183 -11.265 1.00 93.06 265 VAL A C 1
ATOM 2048 O O . VAL A 1 265 ? -1.504 -10.652 -12.286 1.00 93.06 265 VAL A O 1
ATOM 2051 N N . PHE A 1 266 ? -0.429 -8.984 -11.248 1.00 93.62 266 PHE A N 1
ATOM 2052 C CA . PHE A 1 266 ? -0.136 -8.191 -12.440 1.00 93.62 266 PHE A CA 1
ATOM 2053 C C . PHE A 1 266 ? 1.161 -8.642 -13.111 1.00 93.62 266 PHE A C 1
ATOM 2055 O O . PHE A 1 266 ? 2.081 -9.113 -12.444 1.00 93.62 266 PHE A O 1
ATOM 2062 N N . GLY A 1 267 ? 1.259 -8.457 -14.425 1.00 90.44 267 GLY A N 1
ATOM 2063 C CA . GLY A 1 267 ? 2.392 -8.914 -15.222 1.00 90.44 267 GLY A CA 1
ATOM 2064 C C . GLY A 1 267 ? 2.502 -10.432 -15.194 1.00 90.44 267 GLY A C 1
ATOM 2065 O O . GLY A 1 267 ? 1.525 -11.120 -15.477 1.00 90.44 267 GLY A O 1
ATOM 2066 N N . ASP A 1 268 ? 3.682 -10.944 -14.843 1.00 88.06 268 ASP A N 1
ATOM 2067 C CA . ASP A 1 268 ? 4.030 -12.367 -14.940 1.00 88.06 268 ASP A CA 1
ATOM 2068 C C . ASP A 1 268 ? 3.785 -12.930 -16.350 1.00 88.06 268 ASP A C 1
ATOM 2070 O O . ASP A 1 268 ? 3.011 -13.868 -16.568 1.00 88.06 268 ASP A O 1
ATOM 2074 N N . SER A 1 269 ? 4.472 -12.339 -17.332 1.00 85.31 269 SER A N 1
ATOM 2075 C CA . SER A 1 269 ? 4.440 -12.763 -18.739 1.00 85.31 269 SER A CA 1
ATOM 2076 C C . SER A 1 269 ? 4.638 -14.274 -18.915 1.00 85.31 269 SER A C 1
ATOM 2078 O O . SER A 1 269 ? 3.989 -14.883 -19.765 1.00 85.31 269 SER A O 1
ATOM 2080 N N . SER A 1 270 ? 5.443 -14.901 -18.046 1.00 82.81 270 SER A N 1
ATOM 2081 C CA . SER A 1 270 ? 5.708 -16.345 -18.050 1.00 82.81 270 SER A CA 1
ATOM 2082 C C . SER A 1 270 ? 4.461 -17.212 -17.849 1.00 82.81 270 SER A C 1
ATOM 2084 O O . SER A 1 270 ? 4.459 -18.374 -18.242 1.00 82.81 270 SER A O 1
ATOM 2086 N N . ARG A 1 271 ? 3.392 -16.661 -17.261 1.00 86.62 271 ARG A N 1
ATOM 2087 C CA . ARG A 1 271 ? 2.116 -17.354 -17.021 1.00 86.62 271 ARG A CA 1
ATOM 2088 C C . ARG A 1 271 ? 0.966 -16.844 -17.886 1.00 86.62 271 ARG A C 1
ATOM 2090 O O . ARG A 1 271 ? -0.074 -17.496 -17.921 1.00 86.62 271 ARG A O 1
ATOM 2097 N N . LYS A 1 272 ? 1.116 -15.684 -18.532 1.00 89.69 272 LYS A N 1
ATOM 2098 C CA . LYS A 1 272 ? 0.024 -15.008 -19.257 1.00 89.69 272 LYS A CA 1
ATOM 2099 C C . LYS A 1 272 ? 0.208 -14.945 -20.767 1.00 89.69 272 LYS A C 1
ATOM 2101 O O . LYS A 1 272 ? -0.779 -14.831 -21.487 1.00 89.69 272 LYS A O 1
ATOM 2106 N N . TRP A 1 273 ? 1.440 -14.995 -21.271 1.00 86.38 273 TRP A N 1
ATOM 2107 C CA . TRP A 1 273 ? 1.666 -14.981 -22.716 1.00 86.38 273 TRP A CA 1
ATOM 2108 C C . TRP A 1 273 ? 1.214 -16.290 -23.376 1.00 86.38 273 TRP A C 1
ATOM 2110 O O . TRP A 1 273 ? 1.264 -17.338 -22.731 1.00 86.38 273 TRP A O 1
ATOM 2120 N N . PRO A 1 274 ? 0.820 -16.265 -24.663 1.00 85.81 274 PRO A N 1
ATOM 2121 C CA . PRO A 1 274 ? 0.592 -17.486 -25.434 1.00 85.81 274 PRO A CA 1
ATOM 2122 C C . PRO A 1 274 ? 1.810 -18.416 -25.388 1.00 85.81 274 PRO A C 1
ATOM 2124 O O . PRO A 1 274 ? 2.950 -17.938 -25.340 1.00 85.81 274 PRO A O 1
ATOM 2127 N N . LYS A 1 275 ? 1.593 -19.738 -25.429 1.00 86.25 275 LYS A N 1
ATOM 2128 C CA . LYS A 1 275 ? 2.681 -20.732 -25.331 1.00 86.25 275 LYS A CA 1
ATOM 2129 C C . LYS A 1 275 ? 3.756 -20.511 -26.392 1.00 86.25 275 LYS A C 1
ATOM 2131 O O . LYS A 1 275 ? 4.941 -20.604 -26.093 1.00 86.25 275 LYS A O 1
ATOM 2136 N N . GLU A 1 276 ? 3.355 -20.128 -27.596 1.00 84.81 276 GLU A N 1
ATOM 2137 C CA . GLU A 1 276 ? 4.247 -19.838 -28.716 1.00 84.81 276 GLU A CA 1
ATOM 2138 C C . GLU A 1 276 ? 5.178 -18.658 -28.402 1.00 84.81 276 GLU A C 1
ATOM 2140 O O . GLU A 1 276 ? 6.370 -18.703 -28.710 1.00 84.81 276 GLU A O 1
ATOM 2145 N N . ALA A 1 277 ? 4.657 -17.616 -27.745 1.00 80.69 277 ALA A N 1
ATOM 2146 C CA . ALA A 1 277 ? 5.445 -16.464 -27.316 1.00 80.69 277 ALA A CA 1
ATOM 2147 C C . ALA A 1 277 ? 6.394 -16.835 -26.168 1.00 80.69 277 ALA A C 1
ATOM 2149 O O . ALA A 1 277 ? 7.566 -16.457 -26.202 1.00 80.69 277 ALA A O 1
ATOM 2150 N N . GLN A 1 278 ? 5.932 -17.630 -25.197 1.00 85.12 278 GLN A N 1
ATOM 2151 C CA . GLN A 1 278 ? 6.786 -18.140 -24.118 1.00 85.12 278 GLN A CA 1
ATOM 2152 C C . GLN A 1 278 ? 7.938 -18.995 -24.669 1.00 85.12 278 GLN A C 1
ATOM 2154 O O . GLN A 1 278 ? 9.093 -18.792 -24.303 1.00 85.12 278 GLN A O 1
ATOM 2159 N N . GLU A 1 279 ? 7.656 -19.912 -25.598 1.00 85.94 279 GLU A N 1
ATOM 2160 C CA . GLU A 1 279 ? 8.673 -20.750 -26.237 1.00 85.94 279 GLU A CA 1
ATOM 2161 C C . GLU A 1 279 ? 9.679 -19.941 -27.050 1.00 85.94 279 GLU A C 1
ATOM 2163 O O . GLU A 1 279 ? 10.880 -20.223 -27.011 1.00 85.94 279 GLU A O 1
ATOM 2168 N N . LEU A 1 280 ? 9.200 -18.948 -27.802 1.00 78.75 280 LEU A N 1
ATOM 2169 C CA . LEU A 1 280 ? 10.054 -18.054 -28.573 1.00 78.75 280 LEU A CA 1
ATOM 2170 C C . LEU A 1 280 ? 11.041 -17.339 -27.649 1.00 78.75 280 LEU A C 1
ATOM 2172 O O . LEU A 1 280 ? 12.235 -17.277 -27.946 1.00 78.75 280 LEU A O 1
ATOM 2176 N N . VAL A 1 281 ? 10.538 -16.841 -26.524 1.00 77.31 281 VAL A N 1
ATOM 2177 C CA . VAL A 1 281 ? 11.302 -16.102 -25.525 1.00 77.31 281 VAL A CA 1
ATOM 2178 C C . VAL A 1 281 ? 12.302 -17.009 -24.804 1.00 77.31 281 VAL A C 1
ATOM 2180 O O . VAL A 1 281 ? 13.484 -16.676 -24.709 1.00 77.31 281 VAL A O 1
ATOM 2183 N N . HIS A 1 282 ? 11.886 -18.209 -24.409 1.00 79.88 282 HIS A N 1
ATOM 2184 C CA . HIS A 1 282 ? 12.777 -19.218 -23.840 1.00 79.88 282 HIS A CA 1
ATOM 2185 C C . HIS A 1 282 ? 13.929 -19.572 -24.796 1.00 79.88 282 HIS A C 1
ATOM 2187 O O . HIS A 1 282 ? 15.105 -19.460 -24.444 1.00 79.88 282 HIS A O 1
ATOM 2193 N N . LYS A 1 283 ? 13.600 -19.936 -26.043 1.00 79.44 283 LYS A N 1
ATOM 2194 C CA . LYS A 1 283 ? 14.570 -20.424 -27.039 1.00 79.44 283 LYS A CA 1
ATOM 2195 C C . LYS A 1 283 ? 15.520 -19.334 -27.529 1.00 79.44 283 LYS A C 1
ATOM 2197 O O . LYS A 1 283 ? 16.682 -19.625 -27.809 1.00 79.44 283 LYS A O 1
ATOM 2202 N N . LYS A 1 284 ? 15.031 -18.103 -27.707 1.00 73.25 284 LYS A N 1
ATOM 2203 C CA . LYS A 1 284 ? 15.801 -17.025 -28.351 1.00 73.25 284 LYS A CA 1
ATOM 2204 C C . LYS A 1 284 ? 16.393 -16.012 -27.381 1.00 73.25 284 LYS A C 1
ATOM 2206 O O . LYS A 1 284 ? 17.270 -15.271 -27.809 1.00 73.25 284 LYS A O 1
ATOM 2211 N N . PHE A 1 285 ? 15.946 -15.973 -26.126 1.00 66.69 285 PHE A N 1
ATOM 2212 C CA . PHE A 1 285 ? 16.241 -14.863 -25.216 1.00 66.69 285 PHE A CA 1
ATOM 2213 C C . PHE A 1 285 ? 16.598 -15.273 -23.784 1.00 66.69 285 PHE A C 1
ATOM 2215 O O . PHE A 1 285 ? 16.604 -14.429 -22.893 1.00 66.69 285 PHE A O 1
ATOM 2222 N N . LEU A 1 286 ? 16.934 -16.550 -23.561 1.00 70.56 286 LEU A N 1
ATOM 2223 C CA . LEU A 1 286 ? 17.269 -17.090 -22.233 1.00 70.56 286 LEU A CA 1
ATOM 2224 C C . LEU A 1 286 ? 16.141 -16.887 -21.203 1.00 70.56 286 LEU A C 1
ATOM 2226 O O . LEU A 1 286 ? 16.396 -16.794 -20.004 1.00 70.56 286 LEU A O 1
ATOM 2230 N N . GLY A 1 287 ? 14.893 -16.804 -21.675 1.00 70.62 287 GLY A N 1
ATOM 2231 C CA . GLY A 1 287 ? 13.721 -16.743 -20.810 1.00 70.62 287 GLY A CA 1
ATOM 2232 C C . GLY A 1 287 ? 13.487 -18.039 -20.028 1.00 70.62 287 GLY A C 1
ATOM 2233 O O . GLY A 1 287 ? 14.058 -19.080 -20.372 1.00 70.62 287 GLY A O 1
ATOM 2234 N N . PRO A 1 288 ? 12.627 -18.019 -18.996 1.00 74.06 288 PRO A N 1
ATOM 2235 C CA . PRO A 1 288 ? 12.223 -19.224 -18.292 1.00 74.06 288 PRO A CA 1
ATOM 2236 C C . PRO A 1 288 ? 11.508 -20.178 -19.252 1.00 74.06 288 PRO A C 1
ATOM 2238 O O . PRO A 1 288 ? 10.942 -19.759 -20.263 1.00 74.06 288 PRO A O 1
ATOM 2241 N N . SER A 1 289 ? 11.534 -21.469 -18.930 1.00 79.81 289 SER A N 1
ATOM 2242 C CA . SER A 1 289 ? 10.745 -22.459 -19.660 1.00 79.81 289 SER A CA 1
ATOM 2243 C C . SER A 1 289 ? 9.255 -22.091 -19.620 1.00 79.81 289 SER A C 1
ATOM 2245 O O . SER A 1 289 ? 8.805 -21.543 -18.606 1.00 79.81 289 SER A O 1
ATOM 2247 N N . PRO A 1 290 ? 8.484 -22.399 -20.680 1.00 81.81 290 PRO A N 1
ATOM 2248 C CA . PRO A 1 290 ? 7.045 -22.166 -20.694 1.00 81.81 290 PRO A CA 1
ATOM 2249 C C . PRO A 1 290 ? 6.366 -22.747 -19.454 1.00 81.81 290 PRO A C 1
ATOM 2251 O O . PRO A 1 290 ? 6.675 -23.864 -19.034 1.00 81.81 290 PRO A O 1
ATOM 2254 N N . SER A 1 291 ? 5.462 -21.982 -18.846 1.00 79.75 291 SER A N 1
ATOM 2255 C CA . SER A 1 291 ? 4.822 -22.403 -17.604 1.00 79.75 291 SER A CA 1
ATOM 2256 C C . SER A 1 291 ? 3.752 -23.463 -17.859 1.00 79.75 291 SER A C 1
ATOM 2258 O O . SER A 1 291 ? 2.903 -23.314 -18.735 1.00 79.75 291 SER A O 1
ATOM 2260 N N . GLU A 1 292 ? 3.753 -24.508 -17.033 1.00 79.94 292 GLU A N 1
ATOM 2261 C CA . GLU A 1 292 ? 2.666 -25.494 -16.953 1.00 79.94 292 GLU A CA 1
ATOM 2262 C C . GLU A 1 292 ? 1.601 -25.113 -15.910 1.00 79.94 292 GLU A C 1
ATOM 2264 O O . GLU A 1 292 ? 0.591 -25.799 -15.762 1.00 79.94 292 GLU A O 1
ATOM 2269 N N . LYS A 1 293 ? 1.818 -24.019 -15.166 1.00 77.56 293 LYS A N 1
ATOM 2270 C CA . LYS A 1 293 ? 0.882 -23.544 -14.142 1.00 77.56 293 LYS A CA 1
ATOM 2271 C C . LYS A 1 293 ? -0.363 -22.937 -14.786 1.00 77.56 293 LYS A C 1
ATOM 2273 O O . LYS A 1 293 ? -0.299 -22.384 -15.881 1.00 77.56 293 LYS A O 1
ATOM 2278 N N . SER A 1 294 ? -1.473 -22.947 -14.046 1.00 74.94 294 SER A N 1
ATOM 2279 C CA . SER A 1 294 ? -2.681 -22.214 -14.431 1.00 74.94 294 SER A CA 1
ATOM 2280 C C . SER A 1 294 ? -2.361 -20.738 -14.719 1.00 74.94 294 SER A C 1
ATOM 2282 O O . SER A 1 294 ? -1.554 -20.143 -13.982 1.00 74.94 294 SER A O 1
ATOM 2284 N N . PRO A 1 295 ? -2.981 -20.131 -15.748 1.00 81.75 295 PRO A N 1
ATOM 2285 C CA . PRO A 1 295 ? -2.763 -18.728 -16.072 1.00 81.75 295 PRO A CA 1
ATOM 2286 C C . PRO A 1 295 ? -3.038 -17.825 -14.871 1.00 81.75 295 PRO A C 1
ATOM 2288 O O . PRO A 1 295 ? -4.028 -17.997 -14.159 1.00 81.75 295 PRO A O 1
ATOM 2291 N N . ALA A 1 296 ? -2.136 -16.877 -14.632 1.00 90.62 296 ALA A N 1
ATOM 2292 C CA . ALA A 1 296 ? -2.365 -15.826 -13.651 1.00 90.62 296 ALA A CA 1
ATOM 2293 C C . ALA A 1 296 ? -3.420 -14.838 -14.168 1.00 90.62 296 ALA A C 1
ATOM 2295 O O . ALA A 1 296 ? -3.492 -14.589 -15.371 1.00 90.62 296 ALA A O 1
ATOM 2296 N N . THR A 1 297 ? -4.181 -14.216 -13.269 1.00 93.62 297 THR A N 1
ATOM 2297 C CA . THR A 1 297 ? -5.145 -13.159 -13.615 1.00 93.62 297 THR A CA 1
ATOM 2298 C C . THR A 1 297 ? -4.849 -11.864 -12.854 1.00 93.62 297 THR A C 1
ATOM 2300 O O . THR A 1 297 ? -4.435 -11.926 -11.700 1.00 93.62 297 THR A O 1
ATOM 2303 N N . PRO A 1 298 ? -5.032 -10.675 -13.449 1.00 94.75 298 PRO A N 1
ATOM 2304 C CA . PRO A 1 298 ? -4.995 -9.417 -12.706 1.00 94.75 298 PRO A CA 1
ATOM 2305 C C . PRO A 1 298 ? -6.323 -9.081 -12.018 1.00 94.75 298 PRO A C 1
ATOM 2307 O O . PRO A 1 298 ? -6.361 -8.128 -11.243 1.00 94.75 298 PRO A O 1
ATOM 2310 N N . THR A 1 299 ? -7.412 -9.801 -12.317 1.00 96.50 299 THR A N 1
ATOM 2311 C CA . THR A 1 299 ? -8.748 -9.490 -11.798 1.00 96.50 299 THR A CA 1
ATOM 2312 C C . THR A 1 299 ? -8.717 -9.541 -10.266 1.00 96.50 299 THR A C 1
ATOM 2314 O O . THR A 1 299 ? -8.410 -10.601 -9.709 1.00 96.50 299 THR A O 1
ATOM 2317 N N . PRO A 1 300 ? -9.022 -8.439 -9.562 1.00 96.88 300 PRO A N 1
ATOM 2318 C CA . PRO A 1 300 ? -8.974 -8.397 -8.113 1.00 96.88 300 PRO A CA 1
ATOM 2319 C C . PRO A 1 300 ? -10.200 -9.056 -7.489 1.00 96.88 300 PRO A C 1
ATOM 2321 O O . PRO A 1 300 ? -11.302 -9.040 -8.049 1.00 96.88 300 PRO A O 1
ATOM 2324 N N . THR A 1 301 ? -10.015 -9.553 -6.273 1.00 96.50 301 THR A N 1
ATOM 2325 C CA . THR A 1 301 ? -11.122 -9.771 -5.343 1.00 96.50 301 THR A CA 1
ATOM 2326 C C . THR A 1 301 ? -11.521 -8.404 -4.787 1.00 96.50 301 THR A C 1
ATOM 2328 O O . THR A 1 301 ? -10.664 -7.687 -4.262 1.00 96.50 301 THR A O 1
ATOM 2331 N N . VAL A 1 302 ? -12.788 -8.013 -4.953 1.00 97.44 302 VAL A N 1
ATOM 2332 C CA . VAL A 1 302 ? -13.310 -6.722 -4.482 1.00 97.44 302 VAL A CA 1
ATOM 2333 C C . VAL A 1 302 ? -14.312 -6.959 -3.359 1.00 97.44 302 VAL A C 1
ATOM 2335 O O . VAL A 1 302 ? -15.235 -7.756 -3.497 1.00 97.44 302 VAL A O 1
ATOM 2338 N N . SER A 1 303 ? -14.130 -6.262 -2.245 1.00 97.12 303 SER A N 1
ATOM 2339 C CA . SER A 1 303 ? -15.049 -6.234 -1.109 1.00 97.12 303 SER A CA 1
ATOM 2340 C C . SER A 1 303 ? -15.410 -4.792 -0.766 1.00 97.12 303 SER A C 1
ATOM 2342 O O . SER A 1 303 ? -14.790 -3.843 -1.255 1.00 97.12 303 SER A O 1
ATOM 2344 N N . HIS A 1 304 ? -16.444 -4.605 0.051 1.00 97.50 304 HIS A N 1
ATOM 2345 C CA . HIS A 1 304 ? -16.833 -3.282 0.517 1.00 97.50 304 HIS A CA 1
ATOM 2346 C C . HIS A 1 304 ? -17.400 -3.328 1.930 1.00 97.50 304 HIS A C 1
ATOM 2348 O O . HIS A 1 304 ? -17.936 -4.344 2.367 1.00 97.50 304 HIS A O 1
ATOM 2354 N N . PHE A 1 305 ? -17.282 -2.205 2.627 1.00 96.94 305 PHE A N 1
ATOM 2355 C CA . PHE A 1 305 ? -17.840 -1.996 3.953 1.00 96.94 305 PHE A CA 1
ATOM 2356 C C . PHE A 1 305 ? -18.630 -0.697 3.979 1.00 96.94 305 PHE A C 1
ATOM 2358 O O . PHE A 1 305 ? -18.136 0.354 3.569 1.00 96.94 305 PHE A O 1
ATOM 2365 N N . THR A 1 306 ? -19.867 -0.781 4.453 1.00 96.31 306 THR A N 1
ATOM 2366 C CA . THR A 1 306 ? -20.810 0.336 4.519 1.00 96.31 306 THR A CA 1
ATOM 2367 C C . THR A 1 306 ? -20.878 0.914 5.925 1.00 96.31 306 THR A C 1
ATOM 2369 O O . THR A 1 306 ? -20.758 0.184 6.907 1.00 96.31 306 THR A O 1
ATOM 2372 N N . GLY A 1 307 ? -21.180 2.206 6.036 1.00 93.62 307 GLY A N 1
ATOM 2373 C CA . GLY A 1 307 ? -21.429 2.837 7.330 1.00 93.62 307 GLY A CA 1
ATOM 2374 C C . GLY A 1 307 ? -20.144 3.205 8.062 1.00 93.62 307 GLY A C 1
ATOM 2375 O O . GLY A 1 307 ? -20.057 3.010 9.274 1.00 93.62 307 GLY A O 1
ATOM 2376 N N . ILE A 1 308 ? -19.159 3.735 7.332 1.00 94.25 308 ILE A N 1
ATOM 2377 C CA . ILE A 1 308 ? -17.990 4.404 7.917 1.00 94.25 308 ILE A CA 1
ATOM 2378 C C . ILE A 1 308 ? -18.458 5.544 8.833 1.00 94.25 308 ILE A C 1
ATOM 2380 O O . ILE A 1 308 ? -19.345 6.326 8.479 1.00 94.25 308 ILE A O 1
ATOM 2384 N N . GLN A 1 309 ? -17.874 5.634 10.023 1.00 91.81 309 GLN A N 1
ATOM 2385 C CA . GLN A 1 309 ? -18.195 6.630 11.040 1.00 91.81 309 GLN A CA 1
ATOM 2386 C C . GLN A 1 309 ? -17.030 7.598 11.245 1.00 91.81 309 GLN A C 1
ATOM 2388 O O . GLN A 1 309 ? -15.872 7.305 10.949 1.00 91.81 309 GLN A O 1
ATOM 2393 N N . ARG A 1 310 ? -17.338 8.790 11.765 1.00 90.38 310 ARG A N 1
ATOM 2394 C CA . ARG A 1 310 ? -16.302 9.749 12.157 1.00 90.38 310 ARG A CA 1
ATOM 2395 C C . ARG A 1 310 ? -15.482 9.142 13.298 1.00 90.38 310 ARG A C 1
ATOM 2397 O O . ARG A 1 310 ? -16.059 8.721 14.292 1.00 90.38 310 ARG A O 1
ATOM 2404 N N . GLY A 1 311 ? -14.161 9.126 13.147 1.00 90.50 311 GLY A N 1
ATOM 2405 C CA . GLY A 1 311 ? -13.243 8.489 14.096 1.00 90.50 311 GLY A CA 1
ATOM 2406 C C . GLY A 1 311 ? -12.851 7.051 13.734 1.00 90.50 311 GLY A C 1
ATOM 2407 O O . GLY A 1 311 ? -11.927 6.528 14.350 1.00 90.50 311 GLY A O 1
ATOM 2408 N N . ASP A 1 312 ? -13.482 6.430 12.729 1.00 95.25 312 ASP A N 1
ATOM 2409 C CA . ASP A 1 312 ? -12.980 5.170 12.171 1.00 95.25 312 ASP A CA 1
ATOM 2410 C C . ASP A 1 312 ? -11.625 5.394 11.476 1.00 95.25 312 ASP A C 1
ATOM 2412 O O . ASP A 1 312 ? -11.375 6.447 10.877 1.00 95.25 312 ASP A O 1
ATOM 2416 N N . PHE A 1 313 ? -10.771 4.373 11.490 1.00 96.25 313 PHE A N 1
ATOM 2417 C CA . PHE A 1 313 ? -9.534 4.341 10.709 1.00 96.25 313 PHE A CA 1
ATOM 2418 C C . PHE A 1 313 ? -9.414 3.034 9.929 1.00 96.25 313 PHE A C 1
ATOM 2420 O O . PHE A 1 313 ? -9.913 1.997 10.357 1.00 96.25 313 PHE A O 1
ATOM 2427 N N . VAL A 1 314 ? -8.713 3.067 8.794 1.00 96.25 314 VAL A N 1
ATOM 2428 C CA . VAL A 1 314 ? -8.448 1.882 7.966 1.00 96.25 314 VAL A CA 1
ATOM 2429 C C . VAL A 1 314 ? -6.943 1.685 7.823 1.00 96.25 314 VAL A C 1
ATOM 2431 O O . VAL A 1 314 ? -6.225 2.620 7.472 1.00 96.25 314 VAL A O 1
ATOM 2434 N N . VAL A 1 315 ? -6.471 0.462 8.060 1.00 96.31 315 VAL A N 1
ATOM 2435 C CA . VAL A 1 315 ? -5.078 0.053 7.848 1.00 96.31 315 VAL A CA 1
ATOM 2436 C C . VAL A 1 315 ? -5.014 -0.894 6.660 1.00 96.31 315 VAL A C 1
ATOM 2438 O O . VAL A 1 315 ? -5.655 -1.944 6.656 1.00 96.31 315 VAL A O 1
ATOM 2441 N N . LEU A 1 316 ? -4.218 -0.520 5.660 1.00 93.12 316 LEU A N 1
ATOM 2442 C CA . LEU A 1 316 ? -3.856 -1.355 4.521 1.00 93.12 316 LEU A CA 1
ATOM 2443 C C . LEU A 1 316 ? -2.384 -1.729 4.681 1.00 93.12 316 LEU A C 1
ATOM 2445 O O . LEU A 1 316 ? -1.558 -0.853 4.935 1.00 93.12 316 LEU A O 1
ATOM 2449 N N . ALA A 1 317 ? -2.048 -3.004 4.513 1.00 88.50 317 ALA A N 1
ATOM 2450 C CA . ALA A 1 317 ? -0.658 -3.448 4.567 1.00 88.50 317 ALA A CA 1
ATOM 2451 C C . ALA A 1 317 ? -0.402 -4.679 3.689 1.00 88.50 317 ALA A C 1
ATOM 2453 O O . ALA A 1 317 ? -1.318 -5.451 3.382 1.00 88.50 317 ALA A O 1
ATOM 2454 N N . SER A 1 318 ? 0.860 -4.843 3.287 1.00 85.69 318 SER A N 1
ATOM 2455 C CA . SER A 1 318 ? 1.349 -6.000 2.535 1.00 85.69 318 SER A CA 1
ATOM 2456 C C . SER A 1 318 ? 1.394 -7.261 3.397 1.00 85.69 318 SER A C 1
ATOM 2458 O O . SER A 1 318 ? 1.434 -7.190 4.622 1.00 85.69 318 SER A O 1
ATOM 2460 N N . GLU A 1 319 ? 1.428 -8.424 2.748 1.00 82.38 319 GLU A N 1
ATOM 2461 C CA . GLU A 1 319 ? 1.453 -9.738 3.402 1.00 82.38 319 GLU A CA 1
ATOM 2462 C C . GLU A 1 319 ? 2.541 -9.849 4.478 1.00 82.38 319 GLU A C 1
ATOM 2464 O O . GLU A 1 319 ? 2.248 -10.208 5.616 1.00 82.38 319 GLU A O 1
ATOM 2469 N N . GLY A 1 320 ? 3.771 -9.434 4.155 1.00 78.62 320 GLY A N 1
ATOM 2470 C CA . GLY A 1 320 ? 4.911 -9.549 5.066 1.00 78.62 320 GLY A CA 1
ATOM 2471 C C . GLY A 1 320 ? 4.753 -8.780 6.383 1.00 78.62 320 GLY A C 1
ATOM 2472 O O . GLY A 1 320 ? 5.361 -9.162 7.379 1.00 78.62 320 GLY A O 1
ATOM 2473 N N . PHE A 1 321 ? 3.919 -7.735 6.423 1.00 86.56 321 PHE A N 1
ATOM 2474 C CA . PHE A 1 321 ? 3.575 -7.038 7.667 1.00 86.56 321 PHE A CA 1
ATOM 2475 C C . PHE A 1 321 ? 2.622 -7.873 8.541 1.00 86.56 321 PHE A C 1
ATOM 2477 O O . PHE A 1 321 ? 2.801 -7.963 9.756 1.00 86.56 321 PHE A O 1
ATOM 2484 N N . TRP A 1 322 ? 1.643 -8.537 7.922 1.00 85.88 322 TRP A N 1
ATOM 2485 C CA . TRP A 1 322 ? 0.650 -9.375 8.607 1.00 85.88 322 TRP A CA 1
ATOM 2486 C C . TRP A 1 322 ? 1.211 -10.717 9.096 1.00 85.88 322 TRP A C 1
ATOM 2488 O O . TRP A 1 322 ? 0.558 -11.411 9.874 1.00 85.88 322 TRP A O 1
ATOM 2498 N N . GLU A 1 323 ? 2.428 -11.083 8.685 1.00 84.38 323 GLU A N 1
ATOM 2499 C CA . GLU A 1 323 ? 3.176 -12.194 9.283 1.00 84.38 323 GLU A CA 1
ATOM 2500 C C . GLU A 1 323 ? 3.707 -11.860 10.691 1.00 84.38 323 GLU A C 1
ATOM 2502 O O . GLU A 1 323 ? 4.017 -12.782 11.455 1.00 84.38 323 GLU A O 1
ATOM 2507 N N . SER A 1 324 ? 3.810 -10.569 11.038 1.00 89.50 324 SER A N 1
ATOM 2508 C CA . SER A 1 324 ? 4.261 -10.088 12.352 1.00 89.50 324 SER A CA 1
ATOM 2509 C C . SER A 1 324 ? 3.117 -9.742 13.298 1.00 89.50 324 SER A C 1
ATOM 2511 O O . SER A 1 324 ? 3.200 -10.062 14.486 1.00 89.50 324 SER A O 1
ATOM 2513 N N . LEU A 1 325 ? 2.067 -9.089 12.793 1.00 94.19 325 LEU A N 1
ATOM 2514 C CA . LEU A 1 325 ? 0.970 -8.556 13.606 1.00 94.19 325 LEU A CA 1
ATOM 2515 C C . LEU A 1 325 ? -0.399 -9.067 13.138 1.00 94.19 325 LEU A C 1
ATOM 2517 O O . LEU A 1 325 ? -0.695 -9.095 11.942 1.00 94.19 325 LEU A O 1
ATOM 2521 N N . GLY A 1 326 ? -1.240 -9.451 14.098 1.00 95.00 326 GLY A N 1
ATOM 2522 C CA . GLY A 1 326 ? -2.639 -9.819 13.895 1.00 95.00 326 GLY A CA 1
ATOM 2523 C C . GLY A 1 326 ? -3.536 -8.600 13.665 1.00 95.00 326 GLY A C 1
ATOM 2524 O O . GLY A 1 326 ? -3.149 -7.458 13.909 1.00 95.00 326 GLY A O 1
ATOM 2525 N N . SER A 1 327 ? -4.764 -8.830 13.201 1.00 97.25 327 SER A N 1
ATOM 2526 C CA . SER A 1 327 ? -5.717 -7.750 12.908 1.00 97.25 327 SER A CA 1
ATOM 2527 C C . SER A 1 327 ? -6.108 -6.968 14.168 1.00 97.25 327 SER A C 1
ATOM 2529 O O . SER A 1 327 ? -6.133 -5.737 14.152 1.00 97.25 327 SER A O 1
ATOM 2531 N N . GLU A 1 328 ? -6.332 -7.681 15.265 1.00 97.50 328 GLU A N 1
ATOM 2532 C CA . GLU A 1 328 ? -6.629 -7.165 16.597 1.00 97.50 328 GLU A CA 1
ATOM 2533 C C . GLU A 1 328 ? -5.454 -6.362 17.149 1.00 97.50 328 GLU A C 1
ATOM 2535 O O . GLU A 1 328 ? -5.631 -5.253 17.640 1.00 97.50 328 GLU A O 1
ATOM 2540 N N . GLU A 1 329 ? -4.235 -6.877 17.006 1.00 97.75 329 GLU A N 1
ATOM 2541 C CA . GLU A 1 329 ? -3.034 -6.192 17.480 1.00 97.75 329 GLU A CA 1
ATOM 2542 C C . GLU A 1 329 ? -2.806 -4.881 16.727 1.00 97.75 329 GLU A C 1
ATOM 2544 O O . GLU A 1 329 ? -2.523 -3.860 17.342 1.00 97.75 329 GLU A O 1
ATOM 2549 N N . VAL A 1 330 ? -2.996 -4.871 15.406 1.00 98.19 330 VAL A N 1
ATOM 2550 C CA . VAL A 1 330 ? -2.861 -3.659 14.585 1.00 98.19 330 VAL A CA 1
ATOM 2551 C C . VAL A 1 330 ? -3.895 -2.606 14.968 1.00 98.19 330 VAL A C 1
ATOM 2553 O O . VAL A 1 330 ? -3.538 -1.447 15.183 1.00 98.19 330 VAL A O 1
ATOM 2556 N N . VAL A 1 331 ? -5.168 -2.990 15.087 1.00 98.19 331 VAL A N 1
ATOM 2557 C CA . VAL A 1 331 ? -6.234 -2.068 15.509 1.00 98.19 331 VAL A CA 1
ATOM 2558 C C . VAL A 1 331 ? -5.992 -1.575 16.936 1.00 98.19 331 VAL A C 1
ATOM 2560 O O . VAL A 1 331 ? -6.132 -0.383 17.200 1.00 98.19 331 VAL A O 1
ATOM 2563 N N . GLY A 1 332 ? -5.562 -2.453 17.841 1.00 97.25 332 GLY A N 1
ATOM 2564 C CA . GLY A 1 332 ? -5.221 -2.102 19.214 1.00 97.25 332 GLY A CA 1
ATOM 2565 C C . GLY A 1 332 ? -4.034 -1.146 19.318 1.00 97.25 332 GLY A C 1
ATOM 2566 O O . GLY A 1 332 ? -4.096 -0.196 20.091 1.00 97.25 332 GLY A O 1
ATOM 2567 N N . LEU A 1 333 ? -2.986 -1.336 18.514 1.00 97.56 333 LEU A N 1
ATOM 2568 C CA . LEU A 1 333 ? -1.820 -0.447 18.460 1.00 97.56 333 LEU A CA 1
ATOM 2569 C C . LEU A 1 333 ? -2.185 0.943 17.931 1.00 97.56 333 LEU A C 1
ATOM 2571 O O . LEU A 1 333 ? -1.807 1.946 18.534 1.00 97.56 333 LEU A O 1
ATOM 2575 N N . VAL A 1 334 ? -2.971 1.033 16.852 1.00 96.69 334 VAL A N 1
ATOM 2576 C CA . VAL A 1 334 ? -3.463 2.336 16.364 1.00 96.69 334 VAL A CA 1
ATOM 2577 C C . VAL A 1 334 ? -4.386 2.988 17.392 1.00 96.69 334 VAL A C 1
ATOM 2579 O O . VAL A 1 334 ? -4.258 4.184 17.649 1.00 96.69 334 VAL A O 1
ATOM 2582 N N . GLY A 1 335 ? -5.267 2.212 18.025 1.00 94.69 335 GLY A N 1
ATOM 2583 C CA . GLY A 1 335 ? -6.126 2.686 19.106 1.00 94.69 335 GLY A CA 1
ATOM 2584 C C . GLY A 1 335 ? -5.323 3.245 20.278 1.00 94.69 335 GLY A C 1
ATOM 2585 O O . GLY A 1 335 ? -5.577 4.362 20.718 1.00 94.69 335 GLY A O 1
ATOM 2586 N N . GLN A 1 336 ? -4.293 2.526 20.726 1.00 94.19 336 GLN A N 1
ATOM 2587 C CA . GLN A 1 336 ? -3.375 2.972 21.775 1.00 94.19 336 GLN A CA 1
ATOM 2588 C C . GLN A 1 336 ? -2.623 4.245 21.371 1.00 94.19 336 GLN A C 1
ATOM 2590 O O . GLN A 1 336 ? -2.467 5.166 22.176 1.00 94.19 336 GLN A O 1
ATOM 2595 N N . TRP A 1 337 ? -2.174 4.323 20.118 1.00 93.25 337 TRP A N 1
ATOM 2596 C CA . TRP A 1 337 ? -1.507 5.504 19.580 1.00 93.25 337 TRP A CA 1
ATOM 2597 C C . TRP A 1 337 ? -2.433 6.731 19.577 1.00 93.25 337 TRP A C 1
ATOM 2599 O O . TRP A 1 337 ? -2.003 7.807 20.007 1.00 93.25 337 TRP A O 1
ATOM 2609 N N . LEU A 1 338 ? -3.697 6.555 19.168 1.00 91.88 338 LEU A N 1
ATOM 2610 C CA . LEU A 1 338 ? -4.743 7.582 19.175 1.00 91.88 338 LEU A CA 1
ATOM 2611 C C . LEU A 1 338 ? -5.124 8.011 20.596 1.00 91.88 338 LEU A C 1
ATOM 2613 O O . LEU A 1 338 ? -5.188 9.203 20.856 1.00 91.88 338 LEU A O 1
ATOM 2617 N N . GLU A 1 339 ? -5.333 7.091 21.537 1.00 89.75 339 GLU A N 1
ATOM 2618 C CA . GLU A 1 339 ? -5.702 7.440 22.922 1.00 89.75 339 GLU A CA 1
ATOM 2619 C C . GLU A 1 339 ? -4.628 8.294 23.618 1.00 89.75 339 GLU A C 1
ATOM 2621 O O . GLU A 1 339 ? -4.943 9.139 24.454 1.00 89.75 339 GLU A O 1
ATOM 2626 N N . GLN A 1 340 ? -3.357 8.111 23.253 1.00 87.69 340 GLN A N 1
ATOM 2627 C CA . GLN A 1 340 ? -2.239 8.865 23.826 1.00 87.69 340 GLN A CA 1
ATOM 2628 C C . GLN A 1 340 ? -2.014 10.242 23.182 1.00 87.69 340 GLN A C 1
ATOM 2630 O O . GLN A 1 340 ? -1.436 11.116 23.826 1.00 87.69 340 GLN A O 1
ATOM 2635 N N . ARG A 1 341 ? -2.390 10.428 21.908 1.00 86.31 341 ARG A N 1
ATOM 2636 C CA . ARG A 1 341 ? -1.970 11.594 21.092 1.00 86.31 341 ARG A CA 1
ATOM 2637 C C . ARG A 1 341 ? -3.112 12.318 20.388 1.00 86.31 341 ARG A C 1
ATOM 2639 O O . ARG A 1 341 ? -2.916 13.410 19.861 1.00 86.31 341 ARG A O 1
ATOM 2646 N N . GLY A 1 342 ? -4.268 11.683 20.298 1.00 83.00 342 GLY A N 1
ATOM 2647 C CA . GLY A 1 342 ? -5.414 12.166 19.557 1.00 83.00 342 GLY A CA 1
ATOM 2648 C C . GLY A 1 342 ? -6.177 13.255 20.295 1.00 83.00 342 GLY A C 1
ATOM 2649 O O . GLY A 1 342 ? -6.152 13.363 21.521 1.00 83.00 342 GLY A O 1
ATOM 2650 N N . MET A 1 343 ? -6.882 14.067 19.518 1.00 83.69 343 MET A N 1
ATOM 2651 C CA . MET A 1 343 ? -7.769 15.102 20.026 1.00 83.69 343 MET A CA 1
ATOM 2652 C C . MET A 1 343 ? -9.162 14.515 20.230 1.00 83.69 343 MET A C 1
ATOM 2654 O O . MET A 1 343 ? -9.738 13.921 19.317 1.00 83.69 343 MET A O 1
ATOM 2658 N N . ARG A 1 344 ? -9.708 14.686 21.435 1.00 87.00 344 ARG A N 1
ATOM 2659 C CA . ARG A 1 344 ? -11.078 14.277 21.754 1.00 87.00 344 ARG A CA 1
ATOM 2660 C C . ARG A 1 344 ? -12.058 15.293 21.187 1.00 87.00 344 ARG A C 1
ATOM 2662 O O . ARG A 1 344 ? -11.947 16.487 21.459 1.00 87.00 344 ARG A O 1
ATOM 2669 N N . GLU A 1 345 ? -13.035 14.812 20.434 1.00 84.44 345 GLU A N 1
ATOM 2670 C CA . GLU A 1 345 ? -14.119 15.615 19.880 1.00 84.44 345 GLU A CA 1
ATOM 2671 C C . GLU A 1 345 ? -15.465 15.001 20.269 1.00 84.44 345 GLU A C 1
ATOM 2673 O O . GLU A 1 345 ? -15.654 13.783 20.226 1.00 84.44 345 GLU A O 1
ATOM 2678 N N . ARG A 1 346 ? -16.430 15.850 20.630 1.00 82.06 346 ARG A N 1
ATOM 2679 C CA . ARG A 1 346 ? -17.800 15.421 20.914 1.00 82.06 346 ARG A CA 1
ATOM 2680 C C . ARG A 1 346 ? -18.647 15.514 19.648 1.00 82.06 346 ARG A C 1
ATOM 2682 O O . ARG A 1 346 ? -18.855 16.603 19.121 1.00 82.06 346 ARG A O 1
ATOM 2689 N N . VAL A 1 347 ? -19.165 14.381 19.187 1.00 77.31 347 VAL A N 1
ATOM 2690 C CA . VAL A 1 347 ? -20.006 14.267 17.990 1.00 77.31 347 VAL A CA 1
ATOM 2691 C C . VAL A 1 347 ? -21.382 13.765 18.425 1.00 77.31 347 VAL A C 1
ATOM 2693 O O . VAL A 1 347 ? -21.610 12.568 18.605 1.00 77.31 347 VAL A O 1
ATOM 2696 N N . GLY A 1 348 ? -22.306 14.703 18.644 1.00 79.31 348 GLY A N 1
ATOM 2697 C CA . GLY A 1 348 ? -23.592 14.404 19.278 1.00 79.31 348 GLY A CA 1
ATOM 2698 C C . GLY A 1 348 ? -23.395 13.928 20.721 1.00 79.31 348 GLY A C 1
ATOM 2699 O O . GLY A 1 348 ? -22.744 14.606 21.514 1.00 79.31 348 GLY A O 1
ATOM 2700 N N . GLU A 1 349 ? -23.938 12.757 21.057 1.00 72.38 349 GLU A N 1
ATOM 2701 C CA . GLU A 1 349 ? -23.776 12.136 22.383 1.00 72.38 349 GLU A CA 1
ATOM 2702 C C . GLU A 1 349 ? -22.477 11.321 22.533 1.00 72.38 349 GLU A C 1
ATOM 2704 O O . GLU A 1 349 ? -22.134 10.918 23.643 1.00 72.38 349 GLU A O 1
ATOM 2709 N N . HIS A 1 350 ? -21.724 11.112 21.447 1.00 75.50 350 HIS A N 1
ATOM 2710 C CA . HIS A 1 350 ? -20.547 10.239 21.424 1.00 75.50 350 HIS A CA 1
ATOM 2711 C C . HIS A 1 350 ? -19.239 11.043 21.462 1.00 75.50 350 HIS A C 1
ATOM 2713 O O . HIS A 1 350 ? -19.143 12.127 20.883 1.00 75.50 350 HIS A O 1
ATOM 2719 N N . GLU A 1 351 ? -18.211 10.504 22.123 1.00 83.38 351 GLU A N 1
ATOM 2720 C CA . GLU A 1 351 ? -16.838 11.025 22.069 1.00 83.38 351 GLU A CA 1
ATOM 2721 C C . GLU A 1 351 ? -16.022 10.221 21.050 1.00 83.38 351 GLU A C 1
ATOM 2723 O O . GLU A 1 351 ? -15.907 8.995 21.154 1.00 83.38 351 GLU A O 1
ATOM 2728 N N . VAL A 1 352 ? -15.431 10.921 20.085 1.00 86.75 352 VAL A N 1
ATOM 2729 C CA . VAL A 1 352 ? -14.501 10.355 19.105 1.00 86.75 352 VAL A CA 1
ATOM 2730 C C . VAL A 1 352 ? -13.097 10.884 19.369 1.00 86.75 352 VAL A C 1
ATOM 2732 O O . VAL A 1 352 ? -12.923 11.974 19.914 1.00 86.75 352 VAL A O 1
ATOM 2735 N N . ILE A 1 353 ? -12.089 10.115 18.967 1.00 89.06 353 ILE A N 1
ATOM 2736 C CA . ILE A 1 353 ? -10.695 10.552 19.000 1.00 89.06 353 ILE A CA 1
ATOM 2737 C C . ILE A 1 353 ? -10.218 10.706 17.571 1.00 89.06 353 ILE A C 1
ATOM 2739 O O . ILE A 1 353 ? -10.299 9.772 16.774 1.00 89.06 353 ILE A O 1
ATOM 2743 N N . LEU A 1 354 ? -9.732 11.898 17.253 1.00 88.38 354 LEU A N 1
ATOM 2744 C CA . LEU A 1 354 ? -9.161 12.214 15.957 1.00 88.38 354 LEU A CA 1
ATOM 2745 C C . LEU A 1 354 ? -7.638 12.247 16.047 1.00 88.38 354 LEU A C 1
ATOM 2747 O O . LEU A 1 354 ? -7.096 12.623 17.090 1.00 88.38 354 LEU A O 1
ATOM 2751 N N . PRO A 1 355 ? -6.921 11.874 14.976 1.00 86.56 355 PRO A N 1
ATOM 2752 C CA . PRO A 1 355 ? -5.476 11.995 14.975 1.00 86.56 355 PRO A CA 1
ATOM 2753 C C . PRO A 1 355 ? -5.067 13.474 15.085 1.00 86.56 355 PRO A C 1
ATOM 2755 O O . PRO A 1 355 ? -5.783 14.348 14.589 1.00 86.56 355 PRO A O 1
ATOM 2758 N N . PRO A 1 356 ? -3.909 13.771 15.692 1.00 81.31 356 PRO A N 1
ATOM 2759 C CA . PRO A 1 356 ? -3.392 15.132 15.720 1.00 81.31 356 PRO A CA 1
ATOM 2760 C C . PRO A 1 356 ? -3.164 15.668 14.300 1.00 81.31 356 PRO A C 1
ATOM 2762 O O . PRO A 1 356 ? -2.784 14.917 13.392 1.00 81.31 356 PRO A O 1
ATOM 2765 N N . SER A 1 357 ? -3.391 16.972 14.117 1.00 76.75 357 SER A N 1
ATOM 2766 C CA . SER A 1 357 ? -3.207 17.640 12.824 1.00 76.75 357 SER A CA 1
ATOM 2767 C C . SER A 1 357 ? -1.760 17.526 12.350 1.00 76.75 357 SER A C 1
ATOM 2769 O O . SER A 1 357 ? -0.823 17.734 13.123 1.00 76.75 357 SER A O 1
ATOM 2771 N N . ALA A 1 358 ? -1.579 17.223 11.064 1.00 67.44 358 ALA A N 1
ATOM 2772 C CA . ALA A 1 358 ? -0.257 17.226 10.445 1.00 67.44 358 ALA A CA 1
ATOM 2773 C C . ALA A 1 358 ? 0.280 18.646 10.180 1.00 67.44 358 ALA A C 1
ATOM 2775 O O . ALA A 1 358 ? 1.476 18.812 9.954 1.00 67.44 358 ALA A O 1
ATOM 2776 N N . GLU A 1 359 ? -0.584 19.666 10.204 1.00 67.56 359 GLU A N 1
ATOM 2777 C CA . GLU A 1 359 ? -0.229 21.053 9.870 1.00 67.56 359 GLU A CA 1
ATOM 2778 C C . GLU A 1 359 ? 0.325 21.842 11.065 1.00 67.56 359 GLU A C 1
ATOM 2780 O O . GLU A 1 359 ? 1.017 22.840 10.870 1.00 67.56 359 GLU A O 1
ATOM 2785 N N . ASN A 1 360 ? 0.061 21.398 12.301 1.00 63.25 360 ASN A N 1
ATOM 2786 C CA . ASN A 1 360 ? 0.493 22.091 13.519 1.00 63.25 360 ASN A CA 1
ATOM 2787 C C . ASN A 1 360 ? 1.367 21.196 14.426 1.00 63.25 360 ASN A C 1
ATOM 2789 O O . ASN A 1 360 ? 0.920 20.739 15.483 1.00 63.25 360 ASN A O 1
ATOM 2793 N N . PRO A 1 361 ? 2.634 20.940 14.047 1.00 60.09 361 PRO A N 1
ATOM 2794 C CA . PRO A 1 361 ? 3.526 20.048 14.789 1.00 60.09 361 PRO A CA 1
ATOM 2795 C C . PRO A 1 361 ? 3.858 20.542 16.207 1.00 60.09 361 PRO A C 1
ATOM 2797 O O . PRO A 1 361 ? 4.267 19.746 17.047 1.00 60.09 361 PRO A O 1
ATOM 2800 N N . THR A 1 362 ? 3.660 21.826 16.518 1.00 57.75 362 THR A N 1
ATOM 2801 C CA . THR A 1 362 ? 3.987 22.401 17.834 1.00 57.75 362 THR A CA 1
ATOM 2802 C C . THR A 1 362 ? 3.072 21.880 18.947 1.00 57.75 362 THR A C 1
ATOM 2804 O O . THR A 1 362 ? 3.567 21.501 20.007 1.00 57.75 362 THR A O 1
ATOM 2807 N N . GLU A 1 363 ? 1.756 21.790 18.714 1.00 58.03 363 GLU A N 1
ATOM 2808 C CA . GLU A 1 363 ? 0.812 21.205 19.687 1.00 58.03 363 GLU A CA 1
ATOM 2809 C C . GLU A 1 363 ? 1.104 19.720 19.921 1.00 58.03 363 GLU A C 1
ATOM 2811 O O . GLU A 1 363 ? 1.073 19.244 21.057 1.00 58.03 363 GLU A O 1
ATOM 2816 N N . PHE A 1 364 ? 1.478 19.007 18.856 1.00 61.41 364 PHE A N 1
ATOM 2817 C CA . PHE A 1 364 ? 1.889 17.611 18.930 1.00 61.41 364 PHE A CA 1
ATOM 2818 C C . PHE A 1 364 ? 3.174 17.424 19.749 1.00 61.41 364 PHE A C 1
ATOM 2820 O O . PHE A 1 364 ? 3.235 16.545 20.609 1.00 61.41 364 PHE A O 1
ATOM 2827 N N . VAL A 1 365 ? 4.198 18.253 19.521 1.00 62.69 365 VAL A N 1
ATOM 2828 C CA . VAL A 1 365 ? 5.473 18.194 20.255 1.00 62.69 365 VAL A CA 1
ATOM 2829 C C . VAL A 1 365 ? 5.259 18.479 21.741 1.00 62.69 365 VAL A C 1
ATOM 2831 O O . VAL A 1 365 ? 5.813 17.765 22.575 1.00 62.69 365 VAL A O 1
ATOM 2834 N N . VAL A 1 366 ? 4.419 19.459 22.088 1.00 62.22 366 VAL A N 1
ATOM 2835 C CA . VAL A 1 366 ? 4.071 19.751 23.488 1.00 62.22 366 VAL A CA 1
ATOM 2836 C C . VAL A 1 366 ? 3.328 18.573 24.123 1.00 62.22 366 VAL A C 1
ATOM 2838 O O . VAL A 1 366 ? 3.736 18.119 25.192 1.00 62.22 366 VAL A O 1
ATOM 2841 N N . ALA A 1 367 ? 2.307 18.024 23.456 1.00 61.25 367 ALA A N 1
ATOM 2842 C CA . ALA A 1 367 ? 1.567 16.861 23.951 1.00 61.25 367 ALA A CA 1
ATOM 2843 C C . ALA A 1 367 ? 2.484 15.641 24.155 1.00 61.25 367 ALA A C 1
ATOM 2845 O O . ALA A 1 367 ? 2.408 14.966 25.181 1.00 61.25 367 ALA A O 1
ATOM 2846 N N . CYS A 1 368 ? 3.412 15.401 23.226 1.00 65.56 368 CYS A N 1
ATOM 2847 C CA . CYS A 1 368 ? 4.339 14.273 23.290 1.00 65.56 368 CYS A CA 1
ATOM 2848 C C . CYS A 1 368 ? 5.495 14.476 24.274 1.00 65.56 368 CYS A C 1
ATOM 2850 O O . CYS A 1 368 ? 6.013 13.489 24.786 1.00 65.56 368 CYS A O 1
ATOM 2852 N N . SER A 1 369 ? 5.880 15.719 24.590 1.00 64.62 369 SER A N 1
ATOM 2853 C CA . SER A 1 369 ? 6.944 16.015 25.567 1.00 64.62 369 SER A CA 1
ATOM 2854 C C . SER A 1 369 ? 6.653 15.476 26.975 1.00 64.62 369 SER A C 1
ATOM 2856 O O . SER A 1 369 ? 7.575 15.229 27.750 1.00 64.62 369 SER A O 1
ATOM 2858 N N . MET A 1 370 ? 5.374 15.252 27.286 1.00 69.12 370 MET A N 1
ATOM 2859 C CA . MET A 1 370 ? 4.901 14.735 28.571 1.00 69.12 370 MET A CA 1
ATOM 2860 C C . MET A 1 370 ? 4.701 13.212 28.562 1.00 69.12 370 MET A C 1
ATOM 2862 O O . MET A 1 370 ? 4.505 12.610 29.622 1.00 69.12 370 MET A O 1
ATOM 2866 N N . LEU A 1 371 ? 4.737 12.577 27.385 1.00 78.19 371 LEU A N 1
ATOM 2867 C CA . LEU A 1 371 ? 4.566 11.135 27.242 1.00 78.19 371 LEU A CA 1
ATOM 2868 C C . LEU A 1 371 ? 5.872 10.413 27.568 1.00 78.19 371 LEU A C 1
ATOM 2870 O O . LEU A 1 371 ? 6.965 10.841 27.200 1.00 78.19 371 LEU A O 1
ATOM 2874 N N . ARG A 1 372 ? 5.746 9.267 28.237 1.00 81.12 372 ARG A N 1
ATOM 2875 C CA . ARG A 1 372 ? 6.853 8.334 28.446 1.00 81.12 372 ARG A CA 1
ATOM 2876 C C . ARG A 1 372 ? 6.710 7.160 27.501 1.00 81.12 372 ARG A C 1
ATOM 2878 O O . ARG A 1 372 ? 5.603 6.783 27.119 1.00 81.12 372 ARG A O 1
ATOM 2885 N N . GLU A 1 373 ? 7.847 6.579 27.154 1.00 87.75 373 GLU A N 1
ATOM 2886 C CA . GLU A 1 373 ? 7.850 5.283 26.502 1.00 87.75 373 GLU A CA 1
ATOM 2887 C C . GLU A 1 373 ? 7.152 4.251 27.382 1.00 87.75 373 GLU A C 1
ATOM 2889 O O . GLU A 1 373 ? 7.342 4.211 28.600 1.00 87.75 373 GLU A O 1
ATOM 2894 N N . THR A 1 374 ? 6.309 3.448 26.749 1.00 91.50 374 THR A N 1
ATOM 2895 C CA . THR A 1 374 ? 5.486 2.449 27.423 1.00 91.50 374 THR A CA 1
ATOM 2896 C C . THR A 1 374 ? 5.507 1.158 26.628 1.00 91.50 374 THR A C 1
ATOM 2898 O O . THR A 1 374 ? 5.437 1.184 25.398 1.00 91.50 374 THR A O 1
ATOM 2901 N N . THR A 1 375 ? 5.634 0.038 27.333 1.00 95.00 375 THR A N 1
ATOM 2902 C CA . THR A 1 375 ? 5.582 -1.302 26.752 1.00 95.00 375 THR A CA 1
ATOM 2903 C C . THR A 1 375 ? 4.318 -2.016 27.197 1.00 95.00 375 THR A C 1
ATOM 2905 O O . THR A 1 375 ? 3.806 -1.754 28.285 1.00 95.00 375 THR A O 1
ATOM 2908 N N . PHE A 1 376 ? 3.808 -2.897 26.341 1.00 93.75 376 PHE A N 1
ATOM 2909 C CA . PHE A 1 376 ? 2.525 -3.563 26.547 1.00 93.75 376 PHE A CA 1
ATOM 2910 C C . PHE A 1 376 ? 2.579 -5.013 26.071 1.00 93.75 376 PHE A C 1
ATOM 2912 O O . PHE A 1 376 ? 3.242 -5.334 25.079 1.00 93.75 376 PHE A O 1
ATOM 2919 N N . LEU A 1 377 ? 1.853 -5.889 26.752 1.00 96.06 377 LEU A N 1
ATOM 2920 C CA . LEU A 1 377 ? 1.491 -7.208 26.246 1.00 96.06 377 LEU A CA 1
ATOM 2921 C C . LEU A 1 377 ? 0.356 -7.084 25.216 1.00 96.06 377 LEU A C 1
ATOM 2923 O O . LEU A 1 377 ? -0.458 -6.162 25.308 1.00 96.06 377 LEU A O 1
ATOM 2927 N N . PRO A 1 378 ? 0.215 -8.038 24.277 1.00 94.75 378 PRO A N 1
ATOM 2928 C CA . PRO A 1 378 ? -0.904 -8.040 23.337 1.00 94.75 378 PRO A CA 1
ATOM 2929 C C . PRO A 1 378 ? -2.278 -7.973 24.016 1.00 94.75 378 PRO A C 1
ATOM 2931 O O . PRO A 1 378 ? -3.164 -7.267 23.544 1.00 94.75 378 PRO A O 1
ATOM 2934 N N . SER A 1 379 ? -2.437 -8.631 25.169 1.00 93.31 379 SER A N 1
ATOM 2935 C CA . SER A 1 379 ? -3.674 -8.630 25.961 1.00 93.31 379 SER A CA 1
ATOM 2936 C C . SER A 1 379 ? -4.020 -7.283 26.609 1.00 93.31 379 SER A C 1
ATOM 2938 O O . SER A 1 379 ? -5.137 -7.119 27.088 1.00 93.31 379 SER A O 1
ATOM 2940 N N . GLU A 1 380 ? -3.075 -6.342 26.670 1.00 93.94 380 GLU A N 1
ATOM 2941 C CA . GLU A 1 380 ? -3.266 -5.010 27.264 1.00 93.94 380 GLU A CA 1
ATOM 2942 C C . GLU A 1 380 ? -3.702 -3.963 26.231 1.00 93.94 380 GLU A C 1
ATOM 2944 O O . GLU A 1 380 ? -4.029 -2.833 26.598 1.00 93.94 380 GLU A O 1
ATOM 2949 N N . LEU A 1 381 ? -3.717 -4.317 24.942 1.00 95.06 381 LEU A N 1
ATOM 2950 C CA . LEU A 1 381 ? -4.160 -3.410 23.893 1.00 95.06 381 LEU A CA 1
ATOM 2951 C C . LEU A 1 381 ? -5.651 -3.062 24.057 1.00 95.06 381 LEU A C 1
ATOM 2953 O O . LEU A 1 381 ? -6.453 -3.933 24.405 1.00 95.06 381 LEU A O 1
ATOM 2957 N N . PRO A 1 382 ? -6.063 -1.817 23.748 1.00 94.69 382 PRO A N 1
ATOM 2958 C CA . PRO A 1 382 ? -7.448 -1.371 23.873 1.00 94.69 382 PRO A CA 1
ATOM 2959 C C . PRO A 1 382 ? -8.324 -1.911 22.730 1.00 94.69 382 PRO A C 1
ATOM 2961 O O . PRO A 1 382 ? -8.991 -1.151 22.042 1.00 94.69 382 PRO A O 1
ATOM 2964 N N . VAL A 1 383 ? -8.342 -3.219 22.488 1.00 95.56 383 VAL A N 1
ATOM 2965 C CA . VAL A 1 383 ? -9.064 -3.858 21.378 1.00 95.56 383 VAL A CA 1
ATOM 2966 C C . VAL A 1 383 ? -9.991 -4.958 21.887 1.00 95.56 383 VAL A C 1
ATOM 2968 O O . VAL A 1 383 ? -9.759 -5.575 22.928 1.00 95.56 383 VAL A O 1
ATOM 2971 N N . VAL A 1 384 ? -11.083 -5.189 21.166 1.00 94.38 384 VAL A N 1
ATOM 2972 C CA . VAL A 1 384 ? -11.977 -6.320 21.409 1.00 94.38 384 VAL A CA 1
ATOM 2973 C C . VAL A 1 384 ? -11.412 -7.550 20.702 1.00 94.38 384 VAL A C 1
ATOM 2975 O O . VAL A 1 384 ? -11.453 -7.642 19.478 1.00 94.38 384 VAL A O 1
ATOM 2978 N N . PHE A 1 385 ? -10.895 -8.502 21.478 1.00 93.12 385 PHE A N 1
ATOM 2979 C CA . PHE A 1 385 ? -10.486 -9.804 20.957 1.00 93.12 385 PHE A CA 1
ATOM 2980 C C . PHE A 1 385 ? -11.699 -10.729 20.775 1.00 93.12 385 PHE A C 1
ATOM 2982 O O . PHE A 1 385 ? -12.577 -10.757 21.646 1.00 93.12 385 PHE A O 1
ATOM 2989 N N . PRO A 1 386 ? -11.758 -11.523 19.689 1.00 91.88 386 PRO A N 1
ATOM 2990 C CA . PRO A 1 386 ? -12.777 -12.552 19.546 1.00 91.88 386 PRO A CA 1
ATOM 2991 C C . PRO A 1 386 ? -12.608 -13.645 20.612 1.00 91.88 386 PRO A C 1
ATOM 2993 O O . PRO A 1 386 ? -11.507 -13.916 21.097 1.00 91.88 386 PRO A O 1
ATOM 2996 N N . ALA A 1 387 ? -13.710 -14.308 20.968 1.00 90.50 387 ALA A N 1
ATOM 2997 C CA . ALA A 1 387 ? -13.666 -15.443 21.884 1.00 90.50 387 ALA A CA 1
ATOM 2998 C C . ALA A 1 387 ? -12.769 -16.556 21.311 1.00 90.50 387 ALA A C 1
ATOM 3000 O O . ALA A 1 387 ? -12.959 -16.983 20.174 1.00 90.50 387 ALA A O 1
ATOM 3001 N N . GLY A 1 388 ? -11.795 -17.021 22.099 1.00 89.00 388 GLY A N 1
ATOM 3002 C CA . GLY A 1 388 ? -10.820 -18.019 21.646 1.00 89.00 388 GLY A CA 1
ATOM 3003 C C . GLY A 1 388 ? -9.764 -17.473 20.678 1.00 89.00 388 GLY A C 1
ATOM 3004 O O . GLY A 1 388 ? -9.232 -18.238 19.880 1.00 89.00 388 GLY A O 1
ATOM 3005 N N . TYR A 1 389 ? -9.482 -16.166 20.714 1.00 91.06 389 TYR A N 1
ATOM 3006 C CA . TYR A 1 389 ? -8.394 -15.570 19.943 1.00 91.06 389 TYR A CA 1
ATOM 3007 C C . TYR A 1 389 ? -7.065 -16.308 20.166 1.00 91.06 389 TYR A C 1
ATOM 3009 O O . TYR A 1 389 ? -6.626 -16.503 21.300 1.00 91.06 389 TYR A O 1
ATOM 3017 N N . GLU A 1 390 ? -6.402 -16.649 19.063 1.00 91.12 390 GLU A N 1
ATOM 3018 C CA . GLU A 1 390 ? -5.061 -17.223 19.047 1.00 91.12 390 GLU A CA 1
ATOM 3019 C C . GLU A 1 390 ? -4.175 -16.446 18.075 1.00 91.12 390 GLU A C 1
ATOM 3021 O O . GLU A 1 390 ? -4.554 -16.197 16.927 1.00 91.12 390 GLU A O 1
ATOM 3026 N N . ASP A 1 391 ? -2.960 -16.113 18.513 1.00 91.06 391 ASP A N 1
ATOM 3027 C CA . ASP A 1 391 ? -1.979 -15.448 17.661 1.00 91.06 391 ASP A CA 1
ATOM 3028 C C . ASP A 1 391 ? -1.390 -16.418 16.617 1.00 91.06 391 ASP A C 1
ATOM 3030 O O . ASP A 1 391 ? -0.547 -17.284 16.906 1.00 91.06 391 ASP A O 1
ATOM 3034 N N . ARG A 1 392 ? -1.831 -16.231 15.369 1.00 91.38 392 ARG A N 1
ATOM 3035 C CA . ARG A 1 392 ? -1.405 -16.991 14.184 1.00 91.38 392 ARG A CA 1
ATOM 3036 C C . ARG A 1 392 ? -0.213 -16.378 13.449 1.00 91.38 392 ARG A C 1
ATOM 3038 O O . ARG A 1 392 ? 0.216 -16.932 12.439 1.00 91.38 392 ARG A O 1
ATOM 3045 N N . THR A 1 393 ? 0.328 -15.262 13.927 1.00 91.38 393 THR A N 1
ATOM 3046 C CA . THR A 1 393 ? 1.528 -14.655 13.342 1.00 91.38 393 THR A CA 1
ATOM 3047 C C . THR A 1 393 ? 2.749 -15.554 13.560 1.00 91.38 393 THR A C 1
ATOM 3049 O O . THR A 1 393 ? 2.802 -16.386 14.479 1.00 91.38 393 THR A O 1
ATOM 3052 N N . THR A 1 394 ? 3.727 -15.433 12.665 1.00 87.69 394 THR A N 1
ATOM 3053 C CA . THR A 1 394 ? 4.869 -16.354 12.578 1.00 87.69 394 THR A CA 1
ATOM 3054 C C . THR A 1 394 ? 6.196 -15.672 12.883 1.00 87.69 394 THR A C 1
ATOM 3056 O O . THR A 1 394 ? 7.100 -16.331 13.400 1.00 87.69 394 THR A O 1
ATOM 3059 N N . LYS A 1 395 ? 6.331 -14.364 12.623 1.00 86.25 395 LYS A N 1
ATOM 3060 C CA . LYS A 1 395 ? 7.632 -13.684 12.683 1.00 86.25 395 LYS A CA 1
ATOM 3061 C C . LYS A 1 395 ? 8.244 -13.641 14.077 1.00 86.25 395 LYS A C 1
ATOM 3063 O O . LYS A 1 395 ? 9.371 -14.102 14.232 1.00 86.25 395 LYS A O 1
ATOM 3068 N N . TYR A 1 396 ? 7.498 -13.204 15.090 1.00 87.38 396 TYR A N 1
ATOM 3069 C CA . TYR A 1 396 ? 7.981 -13.171 16.478 1.00 87.38 396 TYR A CA 1
ATOM 3070 C C . TYR A 1 396 ? 8.470 -14.544 16.964 1.00 87.38 396 TYR A C 1
ATOM 3072 O O . TYR A 1 396 ? 9.545 -14.653 17.551 1.00 87.38 396 TYR A O 1
ATOM 3080 N N . LYS A 1 397 ? 7.737 -15.614 16.619 1.00 89.88 397 LYS A N 1
ATOM 3081 C CA . LYS A 1 397 ? 8.146 -17.001 16.898 1.00 89.88 397 LYS A CA 1
ATOM 3082 C C . LYS A 1 397 ? 9.433 -17.366 16.152 1.00 89.88 397 LYS A C 1
ATOM 3084 O O . LYS A 1 397 ? 10.333 -17.945 16.748 1.00 89.88 397 LYS A O 1
ATOM 3089 N N . SER A 1 398 ? 9.544 -17.002 14.872 1.00 85.94 398 SER A N 1
ATOM 3090 C CA . SER A 1 398 ? 10.730 -17.289 14.047 1.00 85.94 398 SER A CA 1
ATOM 3091 C C . SER A 1 398 ? 11.992 -16.558 14.507 1.00 85.94 398 SER A C 1
ATOM 3093 O O . SER A 1 398 ? 13.092 -17.083 14.357 1.00 85.94 398 SER A O 1
ATOM 3095 N N . TRP A 1 399 ? 11.836 -15.368 15.089 1.00 88.12 399 TRP A N 1
ATOM 3096 C CA . TRP A 1 399 ? 12.933 -14.589 15.661 1.00 88.12 399 TRP A CA 1
ATOM 3097 C C . TRP A 1 399 ? 13.286 -15.025 17.083 1.00 88.12 399 TRP A C 1
ATOM 3099 O O . TRP A 1 399 ? 14.308 -14.593 17.603 1.00 88.12 399 TRP A O 1
ATOM 3109 N N . ASN A 1 400 ? 12.472 -15.896 17.693 1.00 91.50 400 ASN A N 1
ATOM 3110 C CA . ASN A 1 400 ? 12.585 -16.297 19.092 1.00 91.50 400 ASN A CA 1
ATOM 3111 C C . ASN A 1 400 ? 12.548 -15.090 20.050 1.00 91.50 400 ASN A C 1
ATOM 3113 O O . ASN A 1 400 ? 13.358 -14.981 20.969 1.00 91.50 400 ASN A O 1
ATOM 3117 N N . VAL A 1 401 ? 11.604 -14.174 19.810 1.00 92.12 401 VAL A N 1
ATOM 3118 C CA . VAL A 1 401 ? 11.421 -12.932 20.577 1.00 92.12 401 VAL A CA 1
ATOM 3119 C C . VAL A 1 401 ? 10.055 -12.953 21.249 1.00 92.12 401 VAL A C 1
ATOM 3121 O O . VAL A 1 401 ? 9.049 -13.296 20.621 1.00 92.12 401 VAL A O 1
ATOM 3124 N N . GLU A 1 402 ? 10.003 -12.584 22.530 1.00 94.50 402 GLU A N 1
ATOM 3125 C CA . GLU A 1 402 ? 8.733 -12.440 23.241 1.00 94.50 402 GLU A CA 1
ATOM 3126 C C . GLU A 1 402 ? 7.915 -11.308 22.608 1.00 94.50 402 GLU A C 1
ATOM 3128 O O . GLU A 1 402 ? 8.400 -10.190 22.421 1.00 94.50 402 GLU A O 1
ATOM 3133 N N . LYS A 1 403 ? 6.653 -11.586 22.275 1.00 95.94 403 LYS A N 1
ATOM 3134 C CA . LYS A 1 403 ? 5.792 -10.603 21.624 1.00 95.94 403 LYS A CA 1
ATOM 3135 C C . LYS A 1 403 ? 5.331 -9.543 22.618 1.00 95.94 403 LYS A C 1
ATOM 3137 O O . LYS A 1 403 ? 4.340 -9.717 23.322 1.00 95.94 403 LYS A O 1
ATOM 3142 N N . ARG A 1 404 ? 6.073 -8.439 22.657 1.00 97.00 404 ARG A N 1
ATOM 3143 C CA . ARG A 1 404 ? 5.773 -7.235 23.432 1.00 97.00 404 ARG A CA 1
ATOM 3144 C C . ARG A 1 404 ? 5.793 -6.018 22.525 1.00 97.00 404 ARG A C 1
ATOM 3146 O O . ARG A 1 404 ? 6.652 -5.887 21.652 1.00 97.00 404 ARG A O 1
ATOM 3153 N N . PHE A 1 405 ? 4.858 -5.118 22.772 1.00 97.31 405 PHE A N 1
ATOM 3154 C CA . PHE A 1 405 ? 4.697 -3.892 22.013 1.00 97.31 405 PHE A CA 1
ATOM 3155 C C . PHE A 1 405 ? 5.277 -2.692 22.744 1.00 97.31 405 PHE A C 1
ATOM 3157 O O . PHE A 1 405 ? 5.454 -2.719 23.961 1.00 97.31 405 PHE A O 1
ATOM 3164 N N . ILE A 1 406 ? 5.553 -1.634 21.991 1.00 95.75 406 ILE A N 1
ATOM 3165 C CA . ILE A 1 406 ? 6.108 -0.379 22.480 1.00 95.75 406 ILE A CA 1
ATOM 3166 C C . ILE A 1 406 ? 5.387 0.810 21.847 1.00 95.75 406 ILE A C 1
ATOM 3168 O O . ILE A 1 406 ? 5.117 0.832 20.644 1.00 95.75 406 ILE A O 1
ATOM 3172 N N . SER A 1 407 ? 5.094 1.823 22.656 1.00 92.62 407 SER A N 1
ATOM 3173 C CA . SER A 1 407 ? 4.670 3.140 22.189 1.00 92.62 407 SER A CA 1
ATOM 3174 C C . SER A 1 407 ? 5.744 4.160 22.528 1.00 92.62 407 SER A C 1
ATOM 3176 O O . SER A 1 407 ? 6.007 4.439 23.701 1.00 92.62 407 SER A O 1
ATOM 3178 N N . VAL A 1 408 ? 6.358 4.718 21.486 1.00 89.44 408 VAL A N 1
ATOM 3179 C CA . VAL A 1 408 ? 7.412 5.726 21.605 1.00 89.44 408 VAL A CA 1
ATOM 3180 C C . VAL A 1 408 ? 6.783 7.118 21.490 1.00 89.44 408 VAL A C 1
ATOM 3182 O O . VAL A 1 408 ? 6.060 7.375 20.521 1.00 89.44 408 VAL A O 1
ATOM 3185 N N . PRO A 1 409 ? 7.041 8.050 22.426 1.00 80.19 409 PRO A N 1
ATOM 3186 C CA . PRO A 1 409 ? 6.462 9.397 22.406 1.00 80.19 409 PRO A CA 1
ATOM 3187 C C . PRO A 1 409 ? 6.630 10.133 21.071 1.00 80.19 409 PRO A C 1
ATOM 3189 O O . PRO A 1 409 ? 5.715 10.810 20.616 1.00 80.19 409 PRO A O 1
ATOM 3192 N N . HIS A 1 410 ? 7.778 9.953 20.415 1.00 75.19 410 HIS A N 1
ATOM 3193 C CA . HIS A 1 410 ? 8.145 10.673 19.196 1.00 75.19 410 HIS A CA 1
ATOM 3194 C C . HIS A 1 410 ? 7.643 10.034 17.889 1.00 75.19 410 HIS A C 1
ATOM 3196 O O . HIS A 1 410 ? 7.866 10.616 16.826 1.00 75.19 410 HIS A O 1
ATOM 3202 N N . ASP A 1 411 ? 6.941 8.893 17.933 1.00 83.75 411 ASP A N 1
ATOM 3203 C CA . ASP A 1 411 ? 6.317 8.298 16.742 1.00 83.75 411 ASP A CA 1
ATOM 3204 C C . ASP A 1 411 ? 5.110 9.153 16.302 1.00 83.75 411 ASP A C 1
ATOM 3206 O O . ASP A 1 411 ? 3.961 8.897 16.671 1.00 83.75 411 ASP A O 1
ATOM 3210 N N . GLN A 1 412 ? 5.372 10.199 15.508 1.00 81.94 412 GLN A N 1
ATOM 3211 C CA . GLN A 1 412 ? 4.333 11.122 15.024 1.00 81.94 412 GLN A CA 1
ATOM 3212 C C . GLN A 1 412 ? 3.397 10.501 13.999 1.00 81.94 412 GLN A C 1
ATOM 3214 O O . GLN A 1 412 ? 2.317 11.030 13.761 1.00 81.94 412 GLN A O 1
ATOM 3219 N N . ASN A 1 413 ? 3.836 9.421 13.364 1.00 86.38 413 ASN A N 1
ATOM 3220 C CA . ASN A 1 413 ? 3.162 8.756 12.269 1.00 86.38 413 ASN A CA 1
ATOM 3221 C C . ASN A 1 413 ? 2.709 7.369 12.742 1.00 86.38 413 ASN A C 1
ATOM 3223 O O . ASN A 1 413 ? 3.529 6.566 13.200 1.00 86.38 413 ASN A O 1
ATOM 3227 N N . ALA A 1 414 ? 1.414 7.079 12.621 1.00 90.81 414 ALA A N 1
ATOM 3228 C CA . ALA A 1 414 ? 0.842 5.812 13.067 1.00 90.81 414 ALA A CA 1
ATOM 3229 C C . ALA A 1 414 ? 1.430 4.606 12.306 1.00 90.81 414 ALA A C 1
ATOM 3231 O O . ALA A 1 414 ? 1.571 3.526 12.877 1.00 90.81 414 ALA A O 1
ATOM 3232 N N . ALA A 1 415 ? 1.843 4.779 11.044 1.00 88.69 415 ALA A N 1
ATOM 3233 C CA . ALA A 1 415 ? 2.508 3.724 10.281 1.00 88.69 415 ALA A CA 1
ATOM 3234 C C . ALA A 1 415 ? 3.929 3.439 10.798 1.00 88.69 415 ALA A C 1
ATOM 3236 O O . ALA A 1 415 ? 4.343 2.282 10.806 1.00 88.69 415 ALA A O 1
ATOM 3237 N N . SER A 1 416 ? 4.659 4.449 11.288 1.00 87.38 416 SER A N 1
ATOM 3238 C CA . SER A 1 416 ? 5.945 4.240 11.977 1.00 87.38 416 SER A CA 1
ATOM 3239 C C . SER A 1 416 ? 5.768 3.458 13.274 1.00 87.38 416 SER A C 1
ATOM 3241 O O . SER A 1 416 ? 6.494 2.490 13.503 1.00 87.38 416 SER A O 1
ATOM 3243 N N . HIS A 1 417 ? 4.753 3.814 14.068 1.00 93.19 417 HIS A N 1
ATOM 3244 C CA . HIS A 1 417 ? 4.393 3.087 15.286 1.00 93.19 417 HIS A CA 1
ATOM 3245 C C . HIS A 1 417 ? 4.065 1.611 15.000 1.00 93.19 417 HIS A C 1
ATOM 3247 O O . HIS A 1 417 ? 4.576 0.711 15.671 1.00 93.19 417 HIS A O 1
ATOM 3253 N N . LEU A 1 418 ? 3.262 1.344 13.965 1.00 94.69 418 LEU A N 1
ATOM 3254 C CA . LEU A 1 418 ? 2.944 -0.019 13.536 1.00 94.69 418 LEU A CA 1
ATOM 3255 C C . LEU A 1 418 ? 4.175 -0.776 13.033 1.00 94.69 418 LEU A C 1
ATOM 3257 O O . LEU A 1 418 ? 4.377 -1.925 13.413 1.00 94.69 418 LEU A O 1
ATOM 3261 N N . MET A 1 419 ? 5.012 -0.152 12.203 1.00 89.12 419 MET A N 1
ATOM 3262 C CA . MET A 1 419 ? 6.194 -0.804 11.635 1.00 89.12 419 MET A CA 1
ATOM 3263 C C . MET A 1 419 ? 7.222 -1.168 12.709 1.00 89.12 419 MET A C 1
ATOM 3265 O O . MET A 1 419 ? 7.778 -2.261 12.668 1.00 89.12 419 MET A O 1
ATOM 3269 N N . ARG A 1 420 ? 7.428 -0.301 13.707 1.00 91.25 420 ARG A N 1
ATOM 3270 C CA . ARG A 1 420 ? 8.276 -0.595 14.871 1.00 91.25 420 ARG A CA 1
ATOM 3271 C C . ARG A 1 420 ? 7.817 -1.867 15.581 1.00 91.25 420 ARG A C 1
ATOM 3273 O O . ARG A 1 420 ? 8.608 -2.766 15.841 1.00 91.25 420 ARG A O 1
ATOM 3280 N N . ASN A 1 421 ? 6.515 -1.962 15.837 1.00 95.50 421 ASN A N 1
ATOM 3281 C CA . ASN A 1 421 ? 5.912 -3.131 16.469 1.00 95.50 421 ASN A CA 1
ATOM 3282 C C . ASN A 1 421 ? 5.873 -4.357 15.549 1.00 95.50 421 ASN A C 1
ATOM 3284 O O . ASN A 1 421 ? 5.913 -5.478 16.030 1.00 95.50 421 ASN A O 1
ATOM 3288 N N . ALA A 1 422 ? 5.870 -4.188 14.229 1.00 92.12 422 ALA A N 1
ATOM 3289 C CA . ALA A 1 422 ? 5.999 -5.309 13.301 1.00 92.12 422 ALA A CA 1
ATOM 3290 C C . ALA A 1 422 ? 7.435 -5.859 13.215 1.00 92.12 422 ALA A C 1
ATOM 3292 O O . ALA A 1 422 ? 7.625 -6.988 12.761 1.00 92.12 422 ALA A O 1
ATOM 3293 N N . LEU A 1 423 ? 8.434 -5.085 13.646 1.00 88.38 423 LEU A N 1
ATOM 3294 C CA . LEU A 1 423 ? 9.856 -5.420 13.582 1.00 88.38 423 LEU A CA 1
ATOM 3295 C C . LEU A 1 423 ? 10.451 -5.811 14.941 1.00 88.38 423 LEU A C 1
ATOM 3297 O O . LEU A 1 423 ? 11.648 -5.697 15.122 1.00 88.38 423 LEU A O 1
ATOM 3301 N N . GLY A 1 424 ? 9.664 -6.296 15.898 1.00 86.00 424 GLY A N 1
ATOM 3302 C CA . GLY A 1 424 ? 10.191 -6.750 17.196 1.00 86.00 424 GLY A CA 1
ATOM 3303 C C . GLY A 1 424 ? 9.714 -5.915 18.380 1.00 86.00 424 GLY A C 1
ATOM 3304 O O . GLY A 1 424 ? 9.735 -6.401 19.510 1.00 86.00 424 GLY A O 1
ATOM 3305 N N . GLY A 1 425 ? 9.148 -4.731 18.133 1.00 92.94 425 GLY A N 1
ATOM 3306 C CA . GLY A 1 425 ? 8.397 -3.974 19.131 1.00 92.94 425 GLY A CA 1
ATOM 3307 C C . GLY A 1 425 ? 9.257 -3.539 20.309 1.00 92.94 425 GLY A C 1
ATOM 3308 O O . GLY A 1 425 ? 10.126 -2.686 20.152 1.00 92.94 425 GLY A O 1
ATOM 3309 N N . ALA A 1 426 ? 8.981 -4.072 21.500 1.00 95.50 426 ALA A N 1
ATOM 3310 C CA . ALA A 1 426 ? 9.694 -3.683 22.717 1.00 95.50 426 ALA A CA 1
ATOM 3311 C C . ALA A 1 426 ? 11.178 -4.087 22.723 1.00 95.50 426 ALA A C 1
ATOM 3313 O O . ALA A 1 426 ? 11.965 -3.468 23.441 1.00 95.50 426 ALA A O 1
ATOM 3314 N N . ASP A 1 427 ? 11.568 -5.083 21.925 1.00 93.62 427 ASP A N 1
ATOM 3315 C CA . ASP A 1 427 ? 12.973 -5.430 21.730 1.00 93.62 427 ASP A CA 1
ATOM 3316 C C . ASP A 1 427 ? 13.590 -4.512 20.662 1.00 93.62 427 ASP A C 1
ATOM 3318 O O . ASP A 1 427 ? 13.440 -4.702 19.447 1.00 93.62 427 ASP A O 1
ATOM 3322 N N . ARG A 1 428 ? 14.247 -3.449 21.137 1.00 90.19 428 ARG A N 1
ATOM 3323 C CA . ARG A 1 428 ? 14.872 -2.442 20.273 1.00 90.19 428 ARG A CA 1
ATOM 3324 C C . ARG A 1 428 ? 16.050 -3.009 19.490 1.00 90.19 428 ARG A C 1
ATOM 3326 O O . ARG A 1 428 ? 16.203 -2.657 18.326 1.00 90.19 428 ARG A O 1
ATOM 3333 N N . ASP A 1 429 ? 16.839 -3.894 20.091 1.00 88.94 429 ASP A N 1
ATOM 3334 C CA . ASP A 1 429 ? 18.009 -4.478 19.433 1.00 88.94 429 ASP A CA 1
ATOM 3335 C C . ASP A 1 429 ? 17.571 -5.363 18.264 1.00 88.94 429 ASP A C 1
ATOM 3337 O O . ASP A 1 429 ? 18.141 -5.286 17.174 1.00 88.94 429 ASP A O 1
ATOM 3341 N N . VAL A 1 430 ? 16.494 -6.133 18.445 1.00 87.00 430 VAL A N 1
ATOM 3342 C CA . VAL A 1 430 ? 15.851 -6.892 17.364 1.00 87.00 430 VAL A CA 1
ATOM 3343 C C . VAL A 1 430 ? 15.281 -5.962 16.298 1.00 87.00 430 VAL A C 1
ATOM 3345 O O . VAL A 1 430 ? 15.476 -6.219 15.112 1.00 87.00 430 VAL A O 1
ATOM 3348 N N . THR A 1 431 ? 14.617 -4.873 16.693 1.00 85.75 431 THR A N 1
ATOM 3349 C CA . THR A 1 431 ? 14.071 -3.885 15.746 1.00 85.75 431 THR A CA 1
ATOM 3350 C C . THR A 1 431 ? 15.153 -3.307 14.849 1.00 85.75 431 THR A C 1
ATOM 3352 O O . THR A 1 431 ? 15.009 -3.296 13.622 1.00 85.75 431 THR A O 1
ATOM 3355 N N . GLU A 1 432 ? 16.266 -2.894 15.444 1.00 83.44 432 GLU A N 1
ATOM 3356 C CA . GLU A 1 432 ? 17.411 -2.368 14.713 1.00 83.44 432 GLU A CA 1
ATOM 3357 C C . GLU A 1 432 ? 18.080 -3.444 13.852 1.00 83.44 432 GLU A C 1
ATOM 3359 O O . GLU A 1 432 ? 18.349 -3.214 12.671 1.00 83.44 432 GLU A O 1
ATOM 3364 N N . ALA A 1 433 ? 18.274 -4.652 14.387 1.00 81.38 433 ALA A N 1
ATOM 3365 C CA . ALA A 1 433 ? 18.862 -5.762 13.647 1.00 81.38 433 ALA A CA 1
ATOM 3366 C C . ALA A 1 433 ? 18.009 -6.168 12.437 1.00 81.38 433 ALA A C 1
ATOM 3368 O O . ALA A 1 433 ? 18.540 -6.334 11.342 1.00 81.38 433 ALA A O 1
ATOM 3369 N N . LEU A 1 434 ? 16.690 -6.299 12.589 1.00 78.25 434 LEU A N 1
ATOM 3370 C CA . LEU A 1 434 ? 15.783 -6.669 11.499 1.00 78.25 434 LEU A CA 1
ATOM 3371 C C . LEU A 1 434 ? 15.679 -5.574 10.446 1.00 78.25 434 LEU A C 1
ATOM 3373 O O . LEU A 1 434 ? 15.657 -5.878 9.250 1.00 78.25 434 LEU A O 1
ATOM 3377 N N . TYR A 1 435 ? 15.670 -4.311 10.868 1.00 75.44 435 TYR A N 1
ATOM 3378 C CA . TYR A 1 435 ? 15.764 -3.189 9.948 1.00 75.44 435 TYR A CA 1
ATOM 3379 C C . TYR A 1 435 ? 17.082 -3.230 9.153 1.00 75.44 435 TYR A C 1
ATOM 3381 O O . TYR A 1 435 ? 17.058 -3.083 7.930 1.00 75.44 435 TYR A O 1
ATOM 3389 N N . GLN A 1 436 ? 18.218 -3.518 9.796 1.00 70.88 436 GLN A N 1
ATOM 3390 C CA . GLN A 1 436 ? 19.517 -3.631 9.122 1.00 70.88 436 GLN A CA 1
ATOM 3391 C C . GLN A 1 436 ? 19.610 -4.858 8.204 1.00 70.88 436 GLN A C 1
ATOM 3393 O O . GLN A 1 436 ? 20.072 -4.733 7.070 1.00 70.88 436 GLN A O 1
ATOM 3398 N N . ILE A 1 437 ? 19.134 -6.029 8.637 1.00 66.00 437 ILE A N 1
ATOM 3399 C CA . ILE A 1 437 ? 19.093 -7.262 7.831 1.00 66.00 437 ILE A CA 1
ATOM 3400 C C . ILE A 1 437 ? 18.191 -7.061 6.609 1.00 66.00 437 ILE A C 1
ATOM 3402 O O . ILE A 1 437 ? 18.563 -7.423 5.492 1.00 66.00 437 ILE A O 1
ATOM 3406 N N . GLY A 1 438 ? 17.027 -6.439 6.804 1.00 55.03 438 GLY A N 1
ATOM 3407 C CA . GLY A 1 438 ? 16.127 -6.059 5.721 1.00 55.03 438 GLY A CA 1
ATOM 3408 C C . GLY A 1 438 ? 16.722 -4.980 4.811 1.00 55.03 438 GLY A C 1
ATOM 3409 O O . GLY A 1 438 ? 16.484 -5.007 3.610 1.00 55.03 438 GLY A O 1
ATOM 3410 N N . GLY A 1 439 ? 17.526 -4.061 5.352 1.00 49.75 439 GLY A N 1
ATOM 3411 C CA . GLY A 1 439 ? 18.075 -2.881 4.675 1.00 49.75 439 GLY A CA 1
ATOM 3412 C C . GLY A 1 439 ? 19.449 -3.053 4.014 1.00 49.75 439 GLY A C 1
ATOM 3413 O O . GLY A 1 439 ? 19.898 -2.159 3.293 1.00 49.75 439 GLY A O 1
ATOM 3414 N N . GLN A 1 440 ? 20.120 -4.196 4.170 1.00 39.00 440 GLN A N 1
ATOM 3415 C CA . GLN A 1 440 ? 21.407 -4.484 3.518 1.00 39.00 440 GLN A CA 1
ATOM 3416 C C . GLN A 1 440 ? 21.221 -4.949 2.063 1.00 39.00 440 GLN A C 1
ATOM 3418 O O . GLN A 1 440 ? 21.571 -6.069 1.699 1.00 39.00 440 GLN A O 1
ATOM 3423 N N . ARG A 1 441 ? 20.648 -4.077 1.221 1.00 39.00 441 ARG A N 1
ATOM 3424 C CA . ARG A 1 441 ? 20.891 -3.980 -0.238 1.00 39.00 441 ARG A CA 1
ATOM 3425 C C . ARG A 1 441 ? 20.207 -2.741 -0.833 1.00 39.00 441 ARG A C 1
ATOM 3427 O O . ARG A 1 441 ? 19.575 -2.791 -1.883 1.00 39.00 441 ARG A O 1
ATOM 3434 N N . GLY A 1 442 ? 20.401 -1.588 -0.200 1.00 39.69 442 GLY A N 1
ATOM 3435 C CA . GLY A 1 442 ? 20.528 -0.348 -0.959 1.00 39.69 442 GLY A CA 1
ATOM 3436 C C . GLY A 1 442 ? 21.884 -0.361 -1.659 1.00 39.69 442 GLY A C 1
ATOM 3437 O O . GLY A 1 442 ? 22.835 0.226 -1.151 1.00 39.69 442 GLY A O 1
ATOM 3438 N N . MET A 1 443 ? 22.028 -1.080 -2.781 1.00 34.31 443 MET A N 1
ATOM 3439 C CA . MET A 1 443 ? 23.093 -0.671 -3.692 1.00 34.31 443 MET A CA 1
ATOM 3440 C C . MET A 1 443 ? 22.624 0.632 -4.307 1.00 34.31 443 MET A C 1
ATOM 3442 O O . MET A 1 443 ? 21.752 0.665 -5.168 1.00 34.31 443 MET A O 1
ATOM 3446 N N . GLU A 1 444 ? 23.236 1.693 -3.815 1.00 37.06 444 GLU A N 1
ATOM 3447 C CA . GLU A 1 444 ? 23.387 2.942 -4.517 1.00 37.06 444 GLU A CA 1
ATOM 3448 C C . GLU A 1 444 ? 23.939 2.652 -5.916 1.00 37.06 444 GLU A C 1
ATOM 3450 O O . GLU A 1 444 ? 25.154 2.574 -6.100 1.00 37.06 444 GLU A O 1
ATOM 3455 N N . LEU A 1 445 ? 23.078 2.460 -6.927 1.00 38.72 445 LEU A N 1
ATOM 3456 C CA . LEU A 1 445 ? 23.534 2.558 -8.306 1.00 38.72 445 LEU A CA 1
ATOM 3457 C C . LEU A 1 445 ? 23.834 4.034 -8.545 1.00 38.72 445 LEU A C 1
ATOM 3459 O O . LEU A 1 445 ? 22.978 4.818 -8.952 1.00 38.72 445 LEU A O 1
ATOM 3463 N N . ARG A 1 446 ? 25.074 4.421 -8.246 1.00 47.44 446 ARG A N 1
ATOM 3464 C CA . ARG A 1 446 ? 25.633 5.700 -8.667 1.00 47.44 446 ARG A CA 1
ATOM 3465 C C . ARG A 1 446 ? 25.634 5.726 -10.188 1.00 47.44 446 ARG A C 1
ATOM 3467 O O . ARG A 1 446 ? 26.527 5.170 -10.831 1.00 47.44 446 ARG A O 1
ATOM 3474 N N . VAL A 1 447 ? 24.600 6.335 -10.762 1.00 53.38 447 VAL A N 1
ATOM 3475 C CA . VAL A 1 447 ? 24.459 6.459 -12.216 1.00 53.38 447 VAL A CA 1
ATOM 3476 C C . VAL A 1 447 ? 25.533 7.400 -12.739 1.00 53.38 447 VAL A C 1
ATOM 3478 O O . VAL A 1 447 ? 26.146 7.105 -13.765 1.00 53.38 447 VAL A O 1
ATOM 3481 N N . ALA A 1 448 ? 25.813 8.481 -12.002 1.00 57.81 448 ALA A N 1
ATOM 3482 C CA . ALA A 1 448 ? 26.935 9.358 -12.285 1.00 57.81 448 ALA A CA 1
ATOM 3483 C C . ALA A 1 448 ? 27.499 10.073 -11.047 1.00 57.81 448 ALA A C 1
ATOM 3485 O O . ALA A 1 448 ? 26.797 10.299 -10.069 1.00 57.81 448 ALA A O 1
ATOM 3486 N N . GLU A 1 449 ? 28.757 10.489 -11.117 1.00 67.38 449 GLU A N 1
ATOM 3487 C CA . GLU A 1 449 ? 29.440 11.309 -10.117 1.00 67.38 449 GLU A CA 1
ATOM 3488 C C . GLU A 1 449 ? 30.357 12.299 -10.845 1.00 67.38 449 GLU A C 1
ATOM 3490 O O . GLU A 1 449 ? 31.129 11.900 -11.718 1.00 67.38 449 GLU A O 1
ATOM 3495 N N . ILE A 1 450 ? 30.262 13.586 -10.513 1.00 71.00 450 ILE A N 1
ATOM 3496 C CA . ILE A 1 450 ? 31.115 14.640 -11.068 1.00 71.00 450 ILE A CA 1
ATOM 3497 C C . ILE A 1 450 ? 31.902 15.265 -9.923 1.00 71.00 450 ILE A C 1
ATOM 3499 O O . ILE A 1 450 ? 31.328 15.857 -9.012 1.00 71.00 450 ILE A O 1
ATOM 3503 N N . ASN A 1 451 ? 33.222 15.155 -9.996 1.00 70.00 451 ASN A N 1
ATOM 3504 C CA . ASN A 1 451 ? 34.142 15.828 -9.094 1.00 70.00 451 ASN A CA 1
ATOM 3505 C C . ASN A 1 451 ? 34.713 17.058 -9.808 1.00 70.00 451 ASN A C 1
ATOM 3507 O O . ASN A 1 451 ? 35.513 16.925 -10.745 1.00 70.00 451 ASN A O 1
ATOM 3511 N N . TYR A 1 452 ? 34.246 18.243 -9.416 1.00 68.81 452 TYR A N 1
ATOM 3512 C CA . TYR A 1 452 ? 34.703 19.505 -9.984 1.00 68.81 452 TYR A CA 1
ATOM 3513 C C . TYR A 1 452 ? 36.052 19.891 -9.381 1.00 68.81 452 TYR A C 1
ATOM 3515 O O . TYR A 1 452 ? 36.226 19.905 -8.168 1.00 68.81 452 TYR A O 1
ATOM 3523 N N . HIS A 1 453 ? 36.988 20.254 -10.253 1.00 61.78 453 HIS A N 1
ATOM 3524 C CA . HIS A 1 453 ? 38.305 20.744 -9.881 1.00 61.78 453 HIS A CA 1
ATOM 3525 C C . HIS A 1 453 ? 38.525 22.107 -10.534 1.00 61.78 453 HIS A C 1
ATOM 3527 O O . HIS A 1 453 ? 38.249 22.269 -11.722 1.00 61.78 453 HIS A O 1
ATOM 3533 N N . TYR A 1 454 ? 39.033 23.062 -9.755 1.00 53.91 454 TYR A N 1
ATOM 3534 C CA . TYR A 1 454 ? 39.281 24.432 -10.215 1.00 53.91 454 TYR A CA 1
ATOM 3535 C C . TYR A 1 454 ? 40.571 24.545 -11.048 1.00 53.91 454 TYR A C 1
ATOM 3537 O O . TYR A 1 454 ? 40.586 25.138 -12.119 1.00 53.91 454 TYR A O 1
ATOM 3545 N N . MET A 1 455 ? 41.657 23.904 -10.595 1.00 53.16 455 MET A N 1
ATOM 3546 C CA . MET A 1 455 ? 42.990 23.999 -11.220 1.00 53.16 455 MET A CA 1
ATOM 3547 C C . MET A 1 455 ? 43.346 22.808 -12.130 1.00 53.16 455 MET A C 1
ATOM 3549 O O . MET A 1 455 ? 44.442 22.750 -12.684 1.00 53.16 455 MET A O 1
ATOM 3553 N N . SER A 1 456 ? 42.460 21.817 -12.265 1.00 66.69 456 SER A N 1
ATOM 3554 C CA . SER A 1 456 ? 42.697 20.622 -13.088 1.00 66.69 456 SER A CA 1
ATOM 3555 C C . SER A 1 456 ? 41.401 20.108 -13.719 1.00 66.69 456 SER A C 1
ATOM 3557 O O . SER A 1 456 ? 40.315 20.568 -13.380 1.00 66.69 456 SER A O 1
ATOM 3559 N N . ASN A 1 457 ? 41.491 19.165 -14.663 1.00 76.38 457 ASN A N 1
ATOM 3560 C CA . ASN A 1 457 ? 40.297 18.625 -15.318 1.00 76.38 457 ASN A CA 1
ATOM 3561 C C . ASN A 1 457 ? 39.407 17.887 -14.307 1.00 76.38 457 ASN A C 1
ATOM 3563 O O . ASN A 1 457 ? 39.867 16.952 -13.648 1.00 76.38 457 ASN A O 1
ATOM 3567 N N . SER A 1 458 ? 38.127 18.265 -14.249 1.00 79.19 458 SER A N 1
ATOM 3568 C CA . SER A 1 458 ? 37.091 17.586 -13.462 1.00 79.19 458 SER A CA 1
ATOM 3569 C C . SER A 1 458 ? 37.030 16.089 -13.800 1.00 79.19 458 SER A C 1
ATOM 3571 O O . SER A 1 458 ? 37.274 15.695 -14.945 1.00 79.19 458 SER A O 1
ATOM 3573 N N . LYS A 1 459 ? 36.683 15.238 -12.834 1.00 80.19 459 LYS A N 1
ATOM 3574 C CA . LYS A 1 459 ? 36.480 13.798 -13.067 1.00 80.19 459 LYS A CA 1
ATOM 3575 C C . LYS A 1 459 ? 34.993 13.493 -13.183 1.00 80.19 459 LYS A C 1
ATOM 3577 O O . LYS A 1 459 ? 34.204 13.996 -12.393 1.00 80.19 459 LYS A O 1
ATOM 3582 N N . ILE A 1 460 ? 34.623 12.671 -14.156 1.00 79.38 460 ILE A N 1
ATOM 3583 C CA . ILE A 1 460 ? 33.250 12.244 -14.423 1.00 79.38 460 ILE A CA 1
ATOM 3584 C C . ILE A 1 460 ? 33.227 10.722 -14.365 1.00 79.38 460 ILE A C 1
ATOM 3586 O O . ILE A 1 460 ? 33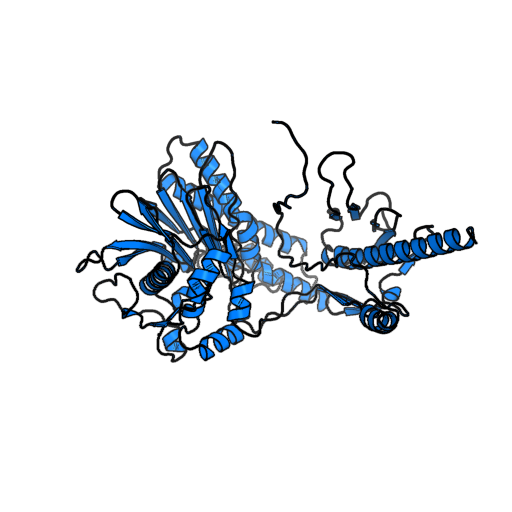.918 10.056 -15.132 1.00 79.38 460 ILE A O 1
ATOM 3590 N N . ARG A 1 461 ? 32.426 10.162 -13.468 1.00 74.44 461 ARG A N 1
ATOM 3591 C CA . ARG A 1 461 ? 32.123 8.734 -13.407 1.00 74.44 461 ARG A CA 1
ATOM 3592 C C . ARG A 1 461 ? 30.692 8.540 -13.886 1.00 74.44 461 ARG A C 1
ATOM 3594 O O . ARG A 1 461 ? 29.807 9.191 -13.357 1.00 74.44 461 ARG A O 1
ATOM 3601 N N . TYR A 1 462 ? 30.451 7.676 -14.865 1.00 71.19 462 TYR A N 1
ATOM 3602 C CA . TYR A 1 462 ? 29.113 7.367 -15.383 1.00 71.19 462 TYR A CA 1
ATOM 3603 C C . TYR A 1 462 ? 28.974 5.855 -15.569 1.00 71.19 462 TYR A C 1
ATOM 3605 O O . TYR A 1 462 ? 29.833 5.224 -16.184 1.00 71.19 462 TYR A O 1
ATOM 3613 N N . ARG A 1 463 ? 27.931 5.259 -14.975 1.00 60.53 463 ARG A N 1
ATOM 3614 C CA . ARG A 1 463 ? 27.681 3.802 -14.934 1.00 60.53 463 ARG A CA 1
ATOM 3615 C C . ARG A 1 463 ? 28.928 2.980 -14.565 1.00 60.53 463 ARG A C 1
ATOM 3617 O O . ARG A 1 463 ? 29.242 1.972 -15.191 1.00 60.53 463 ARG A O 1
ATOM 3624 N N . GLY A 1 464 ? 29.664 3.448 -13.556 1.00 59.03 464 GLY A N 1
ATOM 3625 C CA . GLY A 1 464 ? 30.876 2.798 -13.044 1.00 59.03 464 GLY A CA 1
ATOM 3626 C C . GLY A 1 464 ? 32.161 3.056 -13.843 1.00 59.03 464 GLY A C 1
ATOM 3627 O O . GLY A 1 464 ? 33.232 2.682 -13.374 1.00 59.03 464 GLY A O 1
ATOM 3628 N N . GLN A 1 465 ? 32.100 3.725 -14.998 1.00 68.94 465 GLN A N 1
ATOM 3629 C CA . GLN A 1 465 ? 33.288 4.099 -15.774 1.00 68.94 465 GLN A CA 1
ATOM 3630 C C . GLN A 1 465 ? 33.726 5.527 -15.446 1.00 68.94 465 GLN A C 1
ATOM 3632 O O . GLN A 1 465 ? 32.934 6.456 -15.570 1.00 68.94 465 GLN A O 1
ATOM 3637 N N . GLU A 1 466 ? 34.984 5.712 -15.038 1.00 83.12 466 GLU A N 1
ATOM 3638 C CA . GLU A 1 466 ? 35.565 7.027 -14.732 1.00 83.12 466 GLU A CA 1
ATOM 3639 C C . GLU A 1 466 ? 36.383 7.583 -15.904 1.00 83.12 466 GLU A C 1
ATOM 3641 O O . GLU A 1 466 ? 37.202 6.891 -16.510 1.00 83.12 466 GLU A O 1
ATOM 3646 N N . THR A 1 467 ? 36.193 8.866 -16.203 1.00 84.50 467 THR A N 1
ATOM 3647 C CA . THR A 1 467 ? 36.906 9.600 -17.248 1.00 84.50 467 THR A CA 1
ATOM 3648 C C . THR A 1 467 ? 37.187 11.036 -16.793 1.00 84.50 467 THR A C 1
ATOM 3650 O O . THR A 1 467 ? 36.462 11.615 -15.989 1.00 84.50 467 THR A O 1
ATOM 3653 N N . LYS A 1 468 ? 38.251 11.655 -17.320 1.00 88.94 468 LYS A N 1
ATOM 3654 C CA . LYS A 1 468 ? 38.478 13.102 -17.149 1.00 88.94 468 LYS A CA 1
ATOM 3655 C C . LYS A 1 468 ? 37.552 13.893 -18.073 1.00 88.94 468 LYS A C 1
ATOM 3657 O O . LYS A 1 468 ? 37.261 13.417 -19.171 1.00 88.94 468 LYS A O 1
ATOM 3662 N N . SER A 1 469 ? 37.124 15.085 -17.668 1.00 84.44 469 SER A N 1
ATOM 3663 C CA . SER A 1 469 ? 36.163 15.907 -18.414 1.00 84.44 469 SER A CA 1
ATOM 3664 C C . SER A 1 469 ? 36.658 16.340 -19.796 1.00 84.44 469 SER A C 1
ATOM 3666 O O . SER A 1 469 ? 35.855 16.437 -20.716 1.00 84.44 469 SER A O 1
ATOM 3668 N N . ASP A 1 470 ? 37.964 16.532 -19.983 1.00 85.56 470 ASP A N 1
ATOM 3669 C CA . ASP A 1 470 ? 38.593 16.826 -21.280 1.00 85.56 470 ASP A CA 1
ATOM 3670 C C . ASP A 1 470 ? 38.617 15.623 -22.232 1.00 85.56 470 ASP A C 1
ATOM 3672 O O . ASP A 1 470 ? 38.655 15.793 -23.450 1.00 85.56 470 ASP A O 1
ATOM 3676 N N . LYS A 1 471 ? 38.581 14.407 -21.676 1.00 87.44 471 LYS A N 1
ATOM 3677 C CA . LYS A 1 471 ? 38.418 13.161 -22.433 1.00 87.44 471 LYS A CA 1
ATOM 3678 C C . LYS A 1 471 ? 36.947 12.840 -22.690 1.00 87.44 471 LYS A C 1
ATOM 3680 O O . LYS A 1 471 ? 36.631 12.326 -23.756 1.00 87.44 471 LYS A O 1
ATOM 3685 N N . PHE A 1 472 ? 36.070 13.140 -21.730 1.00 87.50 472 PHE A N 1
ATOM 3686 C CA . PHE A 1 472 ? 34.625 12.934 -21.853 1.00 87.50 472 PHE A CA 1
ATOM 3687 C C . PHE A 1 472 ? 34.019 13.885 -22.886 1.00 87.50 472 PHE A C 1
ATOM 3689 O O . PHE A 1 472 ? 33.235 13.480 -23.742 1.00 87.50 472 PHE A O 1
ATOM 3696 N N . PHE A 1 473 ? 34.409 15.160 -22.803 1.00 90.56 473 PHE A N 1
ATOM 3697 C CA . PHE A 1 473 ? 33.945 16.215 -23.681 1.00 90.56 473 PHE A CA 1
ATOM 3698 C C . PHE A 1 473 ? 35.058 16.692 -24.603 1.00 90.56 473 PHE A C 1
ATOM 3700 O O . PHE A 1 473 ? 35.973 17.413 -24.193 1.00 90.56 473 PHE A O 1
ATOM 3707 N N . ARG A 1 474 ? 34.912 16.416 -25.897 1.00 91.50 474 ARG A N 1
ATOM 3708 C CA . ARG A 1 474 ? 35.740 17.060 -26.914 1.00 91.50 474 ARG A CA 1
ATOM 3709 C C . ARG A 1 474 ? 35.261 18.495 -27.124 1.00 91.50 474 ARG A C 1
ATOM 3711 O O . ARG A 1 474 ? 34.070 18.751 -27.293 1.00 91.50 474 ARG A O 1
ATOM 3718 N N . LYS A 1 475 ? 36.185 19.456 -27.126 1.00 86.81 475 LYS A N 1
ATOM 3719 C CA . LYS A 1 475 ? 35.866 20.859 -27.433 1.00 86.81 475 LYS A CA 1
ATOM 3720 C C . LYS A 1 475 ? 35.791 21.045 -28.946 1.00 86.81 475 LYS A C 1
ATOM 3722 O O . LYS A 1 475 ? 36.727 20.673 -29.647 1.00 86.81 475 LYS A O 1
ATOM 3727 N N . GLU A 1 476 ? 34.720 21.652 -29.447 1.00 81.75 476 GLU A N 1
ATOM 3728 C CA . GLU A 1 476 ? 34.534 21.855 -30.889 1.00 81.75 476 GLU A CA 1
ATOM 3729 C C . GLU A 1 476 ? 33.900 23.219 -31.197 1.00 81.75 476 GLU A C 1
ATOM 3731 O O . GLU A 1 476 ? 33.087 23.738 -30.427 1.00 81.75 476 GLU A O 1
ATOM 3736 N N . GLY A 1 477 ? 34.284 23.798 -32.337 1.00 73.12 477 GLY A N 1
ATOM 3737 C CA . GLY A 1 477 ? 33.788 25.088 -32.816 1.00 73.12 477 GLY A CA 1
ATOM 3738 C C . GLY A 1 477 ? 34.372 26.311 -32.102 1.00 73.12 477 GLY A C 1
ATOM 3739 O O . GLY A 1 477 ? 35.255 26.214 -31.246 1.00 73.12 477 GLY A O 1
ATOM 3740 N N . TRP A 1 478 ? 33.852 27.478 -32.482 1.00 59.66 478 TRP A N 1
ATOM 3741 C CA . TRP A 1 478 ? 34.200 28.788 -31.935 1.00 59.66 478 TRP A CA 1
ATOM 3742 C C . TRP A 1 478 ? 32.921 29.537 -31.542 1.00 59.66 478 TRP A C 1
ATOM 3744 O O . TRP A 1 478 ? 31.974 29.583 -32.324 1.00 59.66 478 TRP A O 1
ATOM 3754 N N . SER A 1 479 ? 32.878 30.087 -30.327 1.00 64.00 479 SER A N 1
ATOM 3755 C CA . SER A 1 479 ? 31.777 30.918 -29.826 1.00 64.00 479 SER A CA 1
ATOM 3756 C C . SER A 1 479 ? 32.292 31.846 -28.726 1.00 64.00 479 SER A C 1
ATOM 3758 O O . SER A 1 479 ? 33.091 31.419 -27.889 1.00 64.00 479 SER A O 1
ATOM 3760 N N . TRP A 1 480 ? 31.788 33.084 -28.707 1.00 57.94 480 TRP A N 1
ATOM 3761 C CA . TRP A 1 480 ? 31.995 34.074 -27.639 1.00 57.94 480 TRP A CA 1
ATOM 3762 C C . TRP A 1 480 ? 31.544 33.549 -26.266 1.00 57.94 480 TRP A C 1
ATOM 3764 O O . TRP A 1 480 ? 32.091 33.919 -25.228 1.00 57.94 480 TRP A O 1
ATOM 3774 N N . ASN A 1 481 ? 30.625 32.577 -26.273 1.00 59.88 481 ASN A N 1
ATOM 3775 C CA . ASN A 1 481 ? 30.070 31.949 -25.077 1.00 59.88 481 ASN A CA 1
ATOM 3776 C C . ASN A 1 481 ? 30.803 30.670 -24.641 1.00 59.88 481 ASN A C 1
ATOM 3778 O O . ASN A 1 481 ? 30.337 29.921 -23.784 1.00 59.88 481 ASN A O 1
ATOM 3782 N N . GLY A 1 482 ? 31.986 30.440 -25.216 1.00 68.62 482 GLY A N 1
ATOM 3783 C CA . GLY A 1 482 ? 32.812 29.260 -24.996 1.00 68.62 482 GLY A CA 1
ATOM 3784 C C . GLY A 1 482 ? 32.605 28.193 -26.072 1.00 68.62 482 GLY A C 1
ATOM 3785 O O . GLY A 1 482 ? 31.537 28.061 -26.667 1.00 68.62 482 GLY A O 1
ATOM 3786 N N . ARG A 1 483 ? 33.654 27.402 -26.341 1.00 79.69 483 ARG A N 1
ATOM 3787 C CA . ARG A 1 483 ? 33.593 26.308 -27.330 1.00 79.69 483 ARG A CA 1
ATOM 3788 C C . ARG A 1 483 ? 32.538 25.277 -26.929 1.00 79.69 483 ARG A C 1
ATOM 3790 O O . ARG A 1 483 ? 32.398 24.987 -25.739 1.00 79.69 483 ARG A O 1
ATOM 3797 N N . GLY A 1 484 ? 31.868 24.677 -27.911 1.00 83.44 484 GLY A N 1
ATOM 3798 C CA . GLY A 1 484 ? 30.904 23.607 -27.666 1.00 83.44 484 GLY A CA 1
ATOM 3799 C C . GLY A 1 484 ? 31.559 22.407 -26.984 1.00 83.44 484 GLY A C 1
ATOM 3800 O O . GLY A 1 484 ? 32.769 22.184 -27.116 1.00 83.44 484 GLY A O 1
ATOM 3801 N N . ARG A 1 485 ? 30.771 21.649 -26.224 1.00 91.12 485 ARG A N 1
ATOM 3802 C CA . ARG A 1 485 ? 31.216 20.414 -25.564 1.00 91.12 485 ARG A CA 1
ATOM 3803 C C . ARG A 1 485 ? 30.532 19.235 -26.229 1.00 91.12 485 ARG A C 1
ATOM 3805 O O . ARG A 1 485 ? 29.310 19.131 -26.187 1.00 91.12 485 ARG A O 1
ATOM 3812 N N . VAL A 1 486 ? 31.328 18.396 -26.878 1.00 92.31 486 VAL A N 1
ATOM 3813 C CA . VAL A 1 486 ? 30.866 17.247 -27.652 1.00 92.31 486 VAL A CA 1
ATOM 3814 C C . VAL A 1 486 ? 31.084 15.976 -26.851 1.00 92.31 486 VAL A C 1
ATOM 3816 O O . VAL A 1 486 ? 32.201 15.743 -26.400 1.00 92.31 486 VAL A O 1
ATOM 3819 N N . PHE A 1 487 ? 30.056 15.149 -26.710 1.00 92.88 487 PHE A N 1
ATOM 3820 C CA . PHE A 1 487 ? 30.158 13.814 -26.117 1.00 92.88 487 PHE A CA 1
ATOM 3821 C C . PHE A 1 487 ? 29.491 12.779 -27.025 1.00 92.88 487 PHE A C 1
ATOM 3823 O O . PHE A 1 487 ? 28.733 13.127 -27.932 1.00 92.88 487 PHE A O 1
ATOM 3830 N N . THR A 1 488 ? 29.787 11.504 -26.786 1.00 91.81 488 THR A N 1
ATOM 3831 C CA . THR A 1 488 ? 29.153 10.391 -27.505 1.00 91.81 488 THR A CA 1
ATOM 3832 C C . THR A 1 488 ? 27.992 9.860 -26.673 1.00 91.81 488 THR A C 1
ATOM 3834 O O . THR A 1 488 ? 28.183 9.491 -25.514 1.00 91.81 488 THR A O 1
ATOM 3837 N N . GLY A 1 489 ? 26.791 9.868 -27.244 1.00 80.88 489 GLY A N 1
ATOM 3838 C CA . GLY A 1 489 ? 25.588 9.324 -26.627 1.00 80.88 489 GLY A CA 1
ATOM 3839 C C . GLY A 1 489 ? 25.621 7.798 -26.543 1.00 80.88 489 GLY A C 1
ATOM 3840 O O . GLY A 1 489 ? 26.438 7.133 -27.182 1.00 80.88 489 GLY A O 1
ATOM 3841 N N . ALA A 1 490 ? 24.692 7.222 -25.777 1.00 73.12 490 ALA A N 1
ATOM 3842 C CA . ALA A 1 490 ? 24.553 5.765 -25.655 1.00 73.12 490 ALA A CA 1
ATOM 3843 C C . ALA A 1 490 ? 24.187 5.069 -26.987 1.00 73.12 490 ALA A C 1
ATOM 3845 O O . ALA A 1 490 ? 24.352 3.862 -27.127 1.00 73.12 490 ALA A O 1
ATOM 3846 N N . ASP A 1 491 ? 23.720 5.838 -27.970 1.00 73.75 491 ASP A N 1
ATOM 3847 C CA . ASP A 1 491 ? 23.440 5.431 -29.350 1.00 73.75 491 ASP A CA 1
ATOM 3848 C C . ASP A 1 491 ? 24.671 5.500 -30.274 1.00 73.75 491 ASP A C 1
ATOM 3850 O O . ASP A 1 491 ? 24.548 5.310 -31.484 1.00 73.75 491 ASP A O 1
ATOM 3854 N N . GLY A 1 492 ? 25.850 5.827 -29.738 1.00 80.25 492 GLY A N 1
ATOM 3855 C CA . GLY A 1 492 ? 27.081 5.997 -30.507 1.00 80.25 492 GLY A CA 1
ATOM 3856 C C . GLY A 1 492 ? 27.133 7.278 -31.345 1.00 80.25 492 GLY A C 1
ATOM 3857 O O . GLY A 1 492 ? 28.117 7.492 -32.055 1.00 80.25 492 GLY A O 1
ATOM 3858 N N . LYS A 1 493 ? 26.114 8.148 -31.283 1.00 87.69 493 LYS A N 1
ATOM 3859 C CA . LYS A 1 493 ? 26.116 9.423 -32.008 1.00 87.69 493 LYS A CA 1
ATOM 3860 C C . LYS A 1 493 ? 26.807 10.504 -31.194 1.00 87.69 493 LYS A C 1
ATOM 3862 O O . LYS A 1 493 ? 26.796 10.499 -29.968 1.00 87.69 493 LYS A O 1
ATOM 3867 N N . GLU A 1 494 ? 27.371 11.483 -31.888 1.00 92.94 494 GLU A N 1
ATOM 3868 C CA . GLU A 1 494 ? 27.945 12.649 -31.229 1.00 92.94 494 GLU A CA 1
ATOM 3869 C C . GLU A 1 494 ? 26.895 13.739 -31.004 1.00 92.94 494 GLU A C 1
ATOM 3871 O O . GLU A 1 494 ? 26.207 14.164 -31.940 1.00 92.94 494 GLU A O 1
ATOM 3876 N N . TYR A 1 495 ? 26.837 14.246 -29.777 1.00 93.31 495 TYR A N 1
ATOM 3877 C CA . TYR A 1 495 ? 25.989 15.360 -29.375 1.00 93.31 495 TYR A CA 1
ATOM 3878 C C . TYR A 1 495 ? 26.843 16.525 -28.902 1.00 93.31 495 TYR A C 1
ATOM 3880 O O . TYR A 1 495 ? 27.906 16.321 -28.324 1.00 93.31 495 TYR A O 1
ATOM 3888 N N . VAL A 1 496 ? 26.385 17.751 -29.141 1.00 93.31 496 VAL A N 1
ATOM 3889 C CA . VAL A 1 496 ? 27.090 18.979 -28.780 1.00 93.31 496 VAL A CA 1
ATOM 3890 C C . VAL A 1 496 ? 26.215 19.889 -27.931 1.00 93.31 496 VAL A C 1
ATOM 3892 O O . VAL A 1 496 ? 25.170 20.363 -28.376 1.00 93.31 496 VAL A O 1
ATOM 3895 N N . TRP A 1 497 ? 26.681 20.182 -26.720 1.00 92.81 497 TRP A N 1
ATOM 3896 C CA . TRP A 1 497 ? 26.152 21.275 -25.918 1.00 92.81 497 TRP A CA 1
ATOM 3897 C C . TRP A 1 497 ? 26.675 22.604 -26.458 1.00 92.81 497 TRP A C 1
ATOM 3899 O O . TRP A 1 497 ? 27.889 22.833 -26.534 1.00 92.81 497 TRP A O 1
ATOM 3909 N N . LYS A 1 498 ? 25.748 23.487 -26.827 1.00 89.00 498 LYS A N 1
ATOM 3910 C CA . LYS A 1 498 ? 26.005 24.890 -27.146 1.00 89.00 498 LYS A CA 1
ATOM 3911 C C . LYS A 1 498 ? 25.550 25.745 -25.967 1.00 89.00 498 LYS A C 1
ATOM 3913 O O . LYS A 1 498 ? 24.367 25.764 -25.634 1.00 89.00 498 LYS A O 1
ATOM 3918 N N . MET A 1 499 ? 26.498 26.448 -25.359 1.00 84.38 499 MET A N 1
ATOM 3919 C CA . MET A 1 499 ? 26.247 27.395 -24.274 1.00 84.38 499 MET A CA 1
ATOM 3920 C C . MET A 1 499 ? 25.977 28.774 -24.881 1.00 84.38 499 MET A C 1
ATOM 3922 O O . MET A 1 499 ? 26.748 29.246 -25.721 1.00 84.38 499 MET A O 1
ATOM 3926 N N . LYS A 1 500 ? 24.869 29.395 -24.489 1.00 77.00 500 LYS A N 1
ATOM 3927 C CA . LYS A 1 500 ? 24.526 30.794 -24.767 1.00 77.00 500 LYS A CA 1
ATOM 3928 C C . LYS A 1 500 ? 24.533 31.577 -23.450 1.00 77.00 500 LYS A C 1
ATOM 3930 O O . LYS A 1 500 ? 24.683 30.981 -22.388 1.00 77.00 500 LYS A O 1
ATOM 3935 N N . ASP A 1 501 ? 24.371 32.894 -23.512 1.00 68.06 501 ASP A N 1
ATOM 3936 C CA . ASP A 1 501 ? 24.412 33.743 -22.312 1.00 68.06 501 ASP A CA 1
ATOM 3937 C C . ASP A 1 501 ? 23.294 33.415 -21.326 1.00 68.06 501 ASP A C 1
ATOM 3939 O O . ASP A 1 501 ? 23.530 33.378 -20.123 1.00 68.06 501 ASP A O 1
ATOM 3943 N N . GLU A 1 502 ? 22.113 33.067 -21.832 1.00 70.31 502 GLU A N 1
ATOM 3944 C CA . GLU A 1 502 ? 20.933 32.821 -21.001 1.00 70.31 502 GLU A CA 1
ATOM 3945 C C . GLU A 1 502 ? 20.559 31.337 -20.903 1.00 70.31 502 GLU A C 1
ATOM 3947 O O . GLU A 1 502 ? 19.818 30.959 -20.003 1.00 70.31 502 GLU A O 1
ATOM 3952 N N . ASN A 1 503 ? 21.060 30.465 -21.787 1.00 78.69 503 ASN A N 1
ATOM 3953 C CA . ASN A 1 503 ? 20.692 29.050 -21.758 1.00 78.69 503 ASN A CA 1
ATOM 3954 C C . ASN A 1 503 ? 21.718 28.077 -22.356 1.00 78.69 503 ASN A C 1
ATOM 3956 O O . ASN A 1 503 ? 22.696 28.465 -22.994 1.00 78.69 503 ASN A O 1
ATOM 3960 N N . CYS A 1 504 ? 21.460 26.782 -22.163 1.00 84.88 504 CYS A N 1
ATOM 3961 C CA . CYS A 1 504 ? 22.226 25.677 -22.731 1.00 84.88 504 CYS A CA 1
ATOM 3962 C C . CYS A 1 504 ? 21.325 24.839 -23.640 1.00 84.88 504 CYS A C 1
ATOM 3964 O O . CYS A 1 504 ? 20.220 24.472 -23.247 1.00 84.88 504 CYS A O 1
ATOM 3966 N N . VAL A 1 505 ? 21.796 24.510 -24.843 1.00 90.75 505 VAL A N 1
ATOM 3967 C CA . VAL A 1 505 ? 21.031 23.690 -25.794 1.00 90.75 505 VAL A CA 1
ATOM 3968 C C . VAL A 1 505 ? 21.906 22.577 -26.355 1.00 90.75 505 VAL A C 1
ATOM 3970 O O . VAL A 1 505 ? 23.012 22.826 -26.842 1.00 90.75 505 VAL A O 1
ATOM 3973 N N . LEU A 1 506 ? 21.411 21.350 -26.287 1.00 93.00 506 LEU A N 1
ATOM 3974 C CA . LEU A 1 506 ? 22.038 20.146 -26.805 1.00 93.00 506 LEU A CA 1
ATOM 3975 C C . LEU A 1 506 ? 21.538 19.874 -28.220 1.00 93.00 506 LEU A C 1
ATOM 3977 O O . LEU A 1 506 ? 20.336 19.876 -28.457 1.00 93.00 506 LEU A O 1
ATOM 3981 N N . TYR A 1 507 ? 22.448 19.575 -29.143 1.00 92.69 507 TYR A N 1
ATOM 3982 C CA . TYR A 1 507 ? 22.121 19.166 -30.511 1.00 92.69 507 TYR A CA 1
ATOM 3983 C C . TYR A 1 507 ? 22.793 17.843 -30.842 1.00 92.69 507 TYR A C 1
ATOM 3985 O O . TYR A 1 507 ? 23.935 17.615 -30.442 1.00 92.69 507 TYR A O 1
ATOM 3993 N N . TRP A 1 508 ? 22.145 17.012 -31.649 1.00 89.69 508 TRP A N 1
ATOM 3994 C CA . TRP A 1 508 ? 22.847 15.944 -32.353 1.00 89.69 508 TRP A CA 1
ATOM 3995 C C . TRP A 1 508 ? 23.708 16.549 -33.471 1.00 89.69 508 TRP A C 1
ATOM 3997 O O . TRP A 1 508 ? 23.276 17.439 -34.200 1.00 89.69 508 TRP A O 1
ATOM 4007 N N . LYS A 1 509 ? 24.949 16.093 -33.656 1.00 86.12 509 LYS A N 1
ATOM 4008 C CA . LYS A 1 509 ? 25.835 16.699 -34.665 1.00 86.12 509 LYS A CA 1
ATOM 4009 C C . LYS A 1 509 ? 25.379 16.498 -36.110 1.00 86.12 509 LYS A C 1
ATOM 4011 O O . LYS A 1 509 ? 25.736 17.326 -36.948 1.00 86.12 509 LYS A O 1
ATOM 4016 N N . GLY A 1 510 ? 24.620 15.440 -36.399 1.00 81.94 510 GLY A N 1
ATOM 4017 C CA . GLY A 1 510 ? 24.084 15.191 -37.740 1.00 81.94 510 GLY A CA 1
ATOM 4018 C C . GLY A 1 510 ? 22.818 15.985 -38.075 1.00 81.94 510 GLY A C 1
ATOM 4019 O O . GLY A 1 510 ? 22.465 16.054 -39.246 1.00 81.94 510 GLY A O 1
ATOM 4020 N N . ASN A 1 511 ? 22.188 16.642 -37.093 1.00 78.44 511 ASN A N 1
ATOM 4021 C CA . ASN A 1 511 ? 21.107 17.603 -37.311 1.00 78.44 511 ASN A CA 1
ATOM 4022 C C . ASN A 1 511 ? 21.235 18.764 -36.315 1.00 78.44 511 ASN A C 1
ATOM 4024 O O . ASN A 1 511 ? 20.910 18.646 -35.136 1.00 78.44 511 ASN A O 1
ATOM 4028 N N . LYS A 1 512 ? 21.709 19.909 -36.812 1.00 71.81 512 LYS A N 1
ATOM 4029 C CA . LYS A 1 512 ? 21.959 21.110 -36.000 1.00 71.81 512 LYS A CA 1
ATOM 4030 C C . LYS A 1 512 ? 20.743 22.030 -35.873 1.00 71.81 512 LYS A C 1
ATOM 4032 O O . LYS A 1 512 ? 20.869 23.065 -35.219 1.00 71.81 512 LYS A O 1
ATOM 4037 N N . GLU A 1 513 ? 19.628 21.687 -36.507 1.00 76.25 513 GLU A N 1
ATOM 4038 C CA . GLU A 1 513 ? 18.403 22.489 -36.518 1.00 76.25 513 GLU A CA 1
ATOM 4039 C C . GLU A 1 513 ? 17.452 22.064 -35.397 1.00 76.25 513 GLU A C 1
ATOM 4041 O O . GLU A 1 513 ? 16.797 22.911 -34.795 1.00 76.25 513 GLU A O 1
ATOM 4046 N N . THR A 1 514 ? 17.442 20.773 -35.053 1.00 83.88 514 THR A N 1
ATOM 4047 C CA . THR A 1 514 ? 16.566 20.225 -34.013 1.00 83.88 514 THR A CA 1
ATOM 4048 C C . THR A 1 514 ? 17.337 19.981 -32.712 1.00 83.88 514 THR A C 1
ATOM 4050 O O . THR A 1 514 ? 18.314 19.223 -32.705 1.00 83.88 514 THR A O 1
ATOM 4053 N N . PRO A 1 515 ? 16.946 20.622 -31.597 1.00 89.44 515 PRO A N 1
ATOM 4054 C CA . PRO A 1 515 ? 17.563 20.367 -30.306 1.00 89.44 515 PRO A CA 1
ATOM 4055 C C . PRO A 1 515 ? 17.187 18.981 -29.767 1.00 89.44 515 PRO A C 1
ATOM 4057 O O . PRO A 1 515 ? 16.062 18.515 -29.896 1.00 89.44 515 PRO A O 1
ATOM 4060 N N . ALA A 1 516 ? 18.154 18.345 -29.115 1.00 86.75 516 ALA A N 1
ATOM 4061 C CA . ALA A 1 516 ? 18.001 17.120 -28.337 1.00 86.75 516 ALA A CA 1
ATOM 4062 C C . ALA A 1 516 ? 17.621 17.427 -26.877 1.00 86.75 516 ALA A C 1
ATOM 4064 O O . ALA A 1 516 ? 16.892 16.664 -26.249 1.00 86.75 516 ALA A O 1
ATOM 4065 N N . ALA A 1 517 ? 18.067 18.564 -26.340 1.00 87.56 517 ALA A N 1
ATOM 4066 C CA . ALA A 1 517 ? 17.600 19.096 -25.064 1.00 87.56 517 ALA A CA 1
ATOM 4067 C C . ALA A 1 517 ? 17.782 20.616 -25.010 1.00 87.56 517 ALA A C 1
ATOM 4069 O O . ALA A 1 517 ? 18.761 21.142 -25.540 1.00 87.56 517 ALA A O 1
ATOM 4070 N N . THR A 1 518 ? 16.875 21.316 -24.344 1.00 88.75 518 THR A N 1
ATOM 4071 C CA . THR A 1 518 ? 16.874 22.771 -24.208 1.00 88.75 518 THR A CA 1
ATOM 4072 C C . THR A 1 518 ? 16.687 23.134 -22.745 1.00 88.75 518 THR A C 1
ATOM 4074 O O . THR A 1 518 ? 15.679 22.796 -22.133 1.00 88.75 518 THR A O 1
ATOM 4077 N N . TYR A 1 519 ? 17.661 23.830 -22.167 1.00 84.75 519 TYR A N 1
ATOM 4078 C CA . TYR A 1 519 ? 17.481 24.456 -20.866 1.00 84.75 519 TYR A CA 1
ATOM 4079 C C . TYR A 1 519 ? 16.734 25.777 -21.037 1.00 84.75 519 TYR A C 1
ATOM 4081 O O . TYR A 1 519 ? 17.080 26.603 -21.882 1.00 84.75 519 TYR A O 1
ATOM 4089 N N . HIS A 1 520 ? 15.720 25.977 -20.215 1.00 79.94 520 HIS A N 1
ATOM 4090 C CA . HIS A 1 520 ? 14.962 27.207 -20.094 1.00 79.94 520 HIS A CA 1
ATOM 4091 C C . HIS A 1 520 ? 15.316 27.811 -18.736 1.00 79.94 520 HIS A C 1
ATOM 4093 O O . HIS A 1 520 ? 14.961 27.220 -17.716 1.00 79.94 520 HIS A O 1
ATOM 4099 N N . PRO A 1 521 ? 16.050 28.932 -18.686 1.00 71.44 521 PRO A N 1
ATOM 4100 C CA . PRO A 1 521 ? 16.440 29.559 -17.431 1.00 71.44 521 PRO A CA 1
ATOM 4101 C C . PRO A 1 521 ? 15.212 30.083 -16.675 1.00 71.44 521 PRO A C 1
ATOM 4103 O O . PRO A 1 521 ? 14.166 30.339 -17.282 1.00 71.44 521 PRO A O 1
ATOM 4106 N N . PRO A 1 522 ? 15.324 30.284 -15.353 1.00 71.44 522 PRO A N 1
ATOM 4107 C CA . PRO A 1 522 ? 14.263 30.924 -14.593 1.00 71.44 522 PRO A CA 1
ATOM 4108 C C . PRO A 1 522 ? 13.999 32.339 -15.126 1.00 71.44 522 PRO A C 1
ATOM 4110 O O . PRO A 1 522 ? 14.931 33.119 -15.320 1.00 71.44 522 PRO A O 1
ATOM 4113 N N . GLN A 1 523 ? 12.728 32.680 -15.343 1.00 66.19 523 GLN A N 1
ATOM 4114 C CA . GLN A 1 523 ? 12.328 34.013 -15.798 1.00 66.19 523 GLN A CA 1
ATOM 4115 C C . GLN A 1 523 ? 11.730 34.826 -14.643 1.00 66.19 523 GLN A C 1
ATOM 4117 O O . GLN A 1 523 ? 10.696 34.422 -14.092 1.00 66.19 523 GLN A O 1
ATOM 4122 N N . PRO A 1 524 ? 12.330 35.979 -14.285 1.00 54.94 524 PRO A N 1
ATOM 4123 C CA . PRO A 1 524 ? 11.733 36.906 -13.333 1.00 54.94 524 PRO A CA 1
ATOM 4124 C C . PRO A 1 524 ? 10.484 37.559 -13.945 1.00 54.94 524 PRO A C 1
ATOM 4126 O O . PRO A 1 524 ? 10.437 37.857 -15.137 1.00 54.94 524 PRO A O 1
ATOM 4129 N N . ALA A 1 525 ? 9.442 37.772 -13.140 1.00 54.53 525 ALA A N 1
ATOM 4130 C CA . ALA A 1 525 ? 8.203 38.374 -13.624 1.00 54.53 525 ALA A CA 1
ATOM 4131 C C . ALA A 1 525 ? 8.270 39.908 -13.602 1.00 54.53 525 ALA A C 1
ATOM 4133 O O . ALA A 1 525 ? 8.605 40.494 -12.577 1.00 54.53 525 ALA A O 1
ATOM 4134 N N . VAL A 1 526 ? 7.867 40.554 -14.704 1.00 53.12 526 VAL A N 1
ATOM 4135 C CA . VAL A 1 526 ? 7.610 42.009 -14.740 1.00 53.12 526 VAL A CA 1
ATOM 4136 C C . VAL A 1 526 ? 6.227 42.325 -14.140 1.00 53.12 526 VAL A C 1
ATOM 4138 O O . VAL A 1 526 ? 6.069 43.325 -13.453 1.00 53.12 526 VAL A O 1
ATOM 4141 N N . PHE A 1 527 ? 5.252 41.418 -14.307 1.00 38.97 527 PHE A N 1
ATOM 4142 C CA . PHE A 1 527 ? 3.989 41.347 -13.556 1.00 38.97 527 PHE A CA 1
ATOM 4143 C C . PHE A 1 527 ? 3.548 39.870 -13.443 1.00 38.97 527 PHE A C 1
ATOM 4145 O O . PHE A 1 527 ? 3.512 39.168 -14.451 1.00 38.97 527 PHE A O 1
ATOM 4152 N N . GLY A 1 528 ? 3.204 39.384 -12.241 1.00 55.16 528 GLY A N 1
ATOM 4153 C CA . GLY A 1 528 ? 2.758 37.994 -11.994 1.00 55.16 528 GLY A CA 1
ATOM 4154 C C . GLY A 1 528 ? 3.809 37.076 -11.339 1.00 55.16 528 GLY A C 1
ATOM 4155 O O . GLY A 1 528 ? 4.777 37.561 -10.763 1.00 55.16 528 GLY A O 1
ATOM 4156 N N . LYS A 1 529 ? 3.606 35.745 -11.381 1.00 44.50 529 LYS A N 1
ATOM 4157 C CA . LYS A 1 529 ? 4.575 34.743 -10.880 1.00 44.50 529 LYS A CA 1
ATOM 4158 C C . LYS A 1 529 ? 5.583 34.380 -11.981 1.00 44.50 529 LYS A C 1
ATOM 4160 O O . LYS A 1 529 ? 5.176 34.061 -13.096 1.00 44.50 529 LYS A O 1
ATOM 4165 N N . GLY A 1 530 ? 6.879 34.432 -11.660 1.00 57.38 530 GLY A N 1
ATOM 4166 C CA . GLY A 1 530 ? 7.964 34.024 -12.561 1.00 57.38 530 GLY A CA 1
ATOM 4167 C C . GLY A 1 530 ? 7.945 32.521 -12.860 1.00 57.38 530 GLY A C 1
ATOM 4168 O O . GLY A 1 530 ? 7.286 31.752 -12.157 1.00 57.38 530 GLY A O 1
ATOM 4169 N N . ARG A 1 531 ? 8.662 32.094 -13.904 1.00 58.25 531 ARG A N 1
ATOM 4170 C CA . ARG A 1 531 ? 8.779 30.671 -14.277 1.00 58.25 531 ARG A CA 1
ATOM 4171 C C . ARG A 1 531 ? 10.081 30.086 -13.715 1.00 58.25 531 ARG A C 1
ATOM 4173 O O . ARG A 1 531 ? 11.117 30.725 -13.898 1.00 58.25 531 ARG A O 1
ATOM 4180 N N . PRO A 1 532 ? 10.064 28.913 -13.052 1.00 60.31 532 PRO A N 1
ATOM 4181 C CA . PRO A 1 532 ? 11.290 28.243 -12.626 1.00 60.31 532 PRO A CA 1
ATOM 4182 C C . PRO A 1 532 ? 12.089 27.746 -13.836 1.00 60.31 532 PRO A C 1
ATOM 4184 O O . PRO A 1 532 ? 11.529 27.522 -14.912 1.00 60.31 532 PRO A O 1
ATOM 4187 N N . GLY A 1 533 ? 13.396 27.560 -13.645 1.00 69.25 533 GLY A N 1
ATOM 4188 C CA . GLY A 1 533 ? 14.242 26.956 -14.667 1.00 69.25 533 GLY A CA 1
ATOM 4189 C C . GLY A 1 533 ? 13.815 25.513 -14.946 1.00 69.25 533 GLY A C 1
ATOM 4190 O O . GLY A 1 533 ? 13.426 24.791 -14.029 1.00 69.25 533 GLY A O 1
ATOM 4191 N N . SER A 1 534 ? 13.865 25.084 -16.203 1.00 71.62 534 SER A N 1
ATOM 4192 C CA . SER A 1 534 ? 13.472 23.731 -16.613 1.00 71.62 534 SER A CA 1
ATOM 4193 C C . SER A 1 534 ? 14.374 23.210 -17.724 1.00 71.62 534 SER A C 1
ATOM 4195 O O . SER A 1 534 ? 14.811 23.972 -18.578 1.00 71.62 534 SER A O 1
ATOM 4197 N N . LEU A 1 535 ? 14.672 21.911 -17.714 1.00 80.50 535 LEU A N 1
ATOM 4198 C CA . LEU A 1 535 ? 15.374 21.246 -18.808 1.00 80.50 535 LEU A CA 1
ATOM 4199 C C . LEU A 1 535 ? 14.365 20.429 -19.615 1.00 80.50 535 LEU A C 1
ATOM 4201 O O . LEU A 1 535 ? 13.839 19.428 -19.135 1.00 80.50 535 LEU A O 1
ATOM 4205 N N . GLU A 1 536 ? 14.108 20.854 -20.842 1.00 81.25 536 GLU A N 1
ATOM 4206 C CA . GLU A 1 536 ? 13.302 20.121 -21.808 1.00 81.25 536 GLU A CA 1
ATOM 4207 C C . GLU A 1 536 ? 14.197 19.123 -22.544 1.00 81.25 536 GLU A C 1
ATOM 4209 O O . GLU A 1 536 ? 15.151 19.520 -23.204 1.00 81.25 536 GLU A O 1
ATOM 4214 N N . ILE A 1 537 ? 13.921 17.825 -22.435 1.00 80.06 537 ILE A N 1
ATOM 4215 C CA . ILE A 1 537 ? 14.626 16.788 -23.200 1.00 80.06 537 ILE A CA 1
ATOM 4216 C C . ILE A 1 537 ? 13.683 16.333 -24.305 1.00 80.06 537 ILE A C 1
ATOM 4218 O O . ILE A 1 537 ? 12.589 15.836 -24.032 1.00 80.06 537 ILE A O 1
ATOM 4222 N N . HIS A 1 538 ? 14.094 16.519 -25.556 1.00 78.94 538 HIS A N 1
ATOM 4223 C CA . HIS A 1 538 ? 13.282 16.123 -26.697 1.00 78.94 538 HIS A CA 1
ATOM 4224 C C . HIS A 1 538 ? 13.237 14.596 -26.790 1.00 78.94 538 HIS A C 1
ATOM 4226 O O . HIS A 1 538 ? 14.165 13.893 -26.381 1.00 78.94 538 HIS A O 1
ATOM 4232 N N . SER A 1 539 ? 12.138 14.069 -27.328 1.00 66.94 539 SER A N 1
ATOM 4233 C CA . SER A 1 539 ? 11.867 12.626 -27.396 1.00 66.94 539 SER A CA 1
ATOM 4234 C C . SER A 1 539 ? 13.022 11.824 -28.004 1.00 66.94 539 SER A C 1
ATOM 4236 O O . SER A 1 539 ? 13.322 10.726 -27.538 1.00 66.94 539 SER A O 1
ATOM 4238 N N . GLU A 1 540 ? 13.720 12.406 -28.980 1.00 69.50 540 GLU A N 1
ATOM 4239 C CA . GLU A 1 540 ? 14.884 11.826 -29.651 1.00 69.50 540 GLU A CA 1
ATOM 4240 C C . GLU A 1 540 ? 16.085 11.583 -28.734 1.00 69.50 540 GLU A C 1
ATOM 4242 O O . GLU A 1 540 ? 16.956 10.821 -29.117 1.00 69.50 540 GLU A O 1
ATOM 4247 N N . ALA A 1 541 ? 16.151 12.191 -27.548 1.00 65.88 541 ALA A N 1
ATOM 4248 C CA . ALA A 1 541 ? 17.253 12.047 -26.593 1.00 65.88 541 ALA A CA 1
ATOM 4249 C C . ALA A 1 541 ? 16.823 11.414 -25.259 1.00 65.88 541 ALA A C 1
ATOM 4251 O O . ALA A 1 541 ? 17.652 11.181 -24.377 1.00 65.88 541 ALA A O 1
ATOM 4252 N N . MET A 1 542 ? 15.534 11.095 -25.107 1.00 68.75 542 MET A N 1
ATOM 4253 C CA . MET A 1 542 ? 14.962 10.603 -23.851 1.00 68.75 542 MET A CA 1
ATOM 4254 C C . MET A 1 542 ? 15.526 9.236 -23.428 1.00 68.75 542 MET A C 1
ATOM 4256 O O . MET A 1 542 ? 15.636 8.952 -22.237 1.00 68.75 542 MET A O 1
ATOM 4260 N N . TYR A 1 543 ? 15.951 8.401 -24.383 1.00 57.53 543 TYR A N 1
ATOM 4261 C CA . TYR A 1 543 ? 16.557 7.087 -24.107 1.00 57.53 543 TYR A CA 1
ATOM 4262 C C . TYR A 1 543 ? 17.911 7.178 -23.376 1.00 57.53 543 TYR A C 1
ATOM 4264 O O . TYR A 1 543 ? 18.387 6.185 -22.832 1.00 57.53 543 TYR A O 1
ATOM 4272 N N . MET A 1 544 ? 18.534 8.358 -23.371 1.00 75.56 544 MET A N 1
ATOM 4273 C CA . MET A 1 544 ? 19.791 8.653 -22.681 1.00 75.56 544 MET A CA 1
ATOM 4274 C C . MET A 1 544 ? 19.612 9.798 -21.673 1.00 75.56 544 MET A C 1
ATOM 4276 O O . MET A 1 544 ? 20.525 10.589 -21.451 1.00 75.56 544 MET A O 1
ATOM 4280 N N . CYS A 1 545 ? 18.418 9.916 -21.085 1.00 71.81 545 CYS A N 1
ATOM 4281 C CA . CYS A 1 545 ? 18.048 10.995 -20.167 1.00 71.81 545 CYS A CA 1
ATOM 4282 C C . CYS A 1 545 ? 19.031 11.150 -18.992 1.00 71.81 545 CYS A C 1
ATOM 4284 O O . CYS A 1 545 ? 19.425 12.263 -18.663 1.00 71.81 545 CYS A O 1
ATOM 4286 N N . ASP A 1 546 ? 19.507 10.046 -18.416 1.00 69.12 546 ASP A N 1
ATOM 4287 C CA . ASP A 1 546 ? 20.519 10.041 -17.354 1.00 69.12 546 ASP A CA 1
ATOM 4288 C C . ASP A 1 546 ? 21.844 10.688 -17.793 1.00 69.12 546 ASP A C 1
ATOM 4290 O O . ASP A 1 546 ? 22.423 11.502 -17.070 1.00 69.12 546 ASP A O 1
ATOM 4294 N N . LEU A 1 547 ? 22.294 10.376 -19.008 1.00 79.88 547 LEU A N 1
ATOM 4295 C CA . LEU A 1 547 ? 23.469 10.974 -19.634 1.00 79.88 547 LEU A CA 1
ATOM 4296 C C . LEU A 1 547 ? 23.231 12.452 -19.995 1.00 79.88 547 LEU A C 1
ATOM 4298 O O . LEU A 1 547 ? 24.114 13.286 -19.795 1.00 79.88 547 LEU A O 1
ATOM 4302 N N . VAL A 1 548 ? 22.041 12.811 -20.483 1.00 80.62 548 VAL A N 1
ATOM 4303 C CA . VAL A 1 548 ? 21.669 14.202 -20.805 1.00 80.62 548 VAL A CA 1
ATOM 4304 C C . VAL A 1 548 ? 21.623 15.061 -19.544 1.00 80.62 548 VAL A C 1
ATOM 4306 O O . VAL A 1 548 ? 22.187 16.149 -19.548 1.00 80.62 548 VAL A O 1
ATOM 4309 N N . ILE A 1 549 ? 21.028 14.569 -18.455 1.00 79.19 549 ILE A N 1
ATOM 4310 C CA . ILE A 1 549 ? 20.980 15.261 -17.160 1.00 79.19 549 ILE A CA 1
ATOM 4311 C C . ILE A 1 549 ? 22.391 15.417 -16.594 1.00 79.19 549 ILE A C 1
ATOM 4313 O O . ILE A 1 549 ? 22.785 16.526 -16.244 1.00 79.19 549 ILE A O 1
ATOM 4317 N N . MET A 1 550 ? 23.181 14.339 -16.547 1.00 84.44 550 MET A N 1
ATOM 4318 C CA . MET A 1 550 ? 24.561 14.395 -16.054 1.00 84.44 550 MET A CA 1
ATOM 4319 C C . MET A 1 550 ? 25.390 15.422 -16.835 1.00 84.44 550 MET A C 1
ATOM 4321 O O . MET A 1 550 ? 26.043 16.284 -16.243 1.00 84.44 550 MET A O 1
ATOM 4325 N N . THR A 1 551 ? 25.329 15.368 -18.169 1.00 86.69 551 THR A N 1
ATOM 4326 C CA . THR A 1 551 ? 26.081 16.300 -19.013 1.00 86.69 551 THR A CA 1
ATOM 4327 C C . THR A 1 551 ? 25.539 17.722 -18.908 1.00 86.69 551 THR A C 1
ATOM 4329 O O . THR A 1 551 ? 26.340 18.647 -18.856 1.00 86.69 551 THR A O 1
ATOM 4332 N N . PHE A 1 552 ? 24.224 17.926 -18.795 1.00 86.62 552 PHE A N 1
ATOM 4333 C CA . PHE A 1 552 ? 23.631 19.242 -18.557 1.00 86.62 552 PHE A CA 1
ATOM 4334 C C . PHE A 1 552 ? 24.153 19.868 -17.267 1.00 86.62 552 PHE A C 1
ATOM 4336 O O . PHE A 1 552 ? 24.596 21.013 -17.294 1.00 86.62 552 PHE A O 1
ATOM 4343 N N . VAL A 1 553 ? 24.156 19.125 -16.157 1.00 79.56 553 VAL A N 1
ATOM 4344 C CA . VAL A 1 553 ? 24.598 19.669 -14.868 1.00 79.56 553 VAL A CA 1
ATOM 4345 C C . VAL A 1 553 ? 26.068 20.092 -14.919 1.00 79.56 553 VAL A C 1
ATOM 4347 O O . VAL A 1 553 ? 26.406 21.171 -14.432 1.00 79.56 553 VAL A O 1
ATOM 4350 N N . TYR A 1 554 ? 26.924 19.306 -15.583 1.00 82.12 554 TYR A N 1
ATOM 4351 C CA . TYR A 1 554 ? 28.308 19.707 -15.850 1.00 82.12 554 TYR A CA 1
ATOM 4352 C C . TYR A 1 554 ? 28.397 21.029 -16.624 1.00 82.12 554 TYR A C 1
ATOM 4354 O O . TYR A 1 554 ? 29.181 21.916 -16.285 1.00 82.12 554 TYR A O 1
ATOM 4362 N N . ILE A 1 555 ? 27.599 21.152 -17.685 1.00 83.75 555 ILE A N 1
ATOM 4363 C CA . ILE A 1 555 ? 27.641 22.278 -18.619 1.00 83.75 555 ILE A CA 1
ATOM 4364 C C . ILE A 1 555 ? 27.075 23.553 -17.999 1.00 83.75 555 ILE A C 1
ATOM 4366 O O . ILE A 1 555 ? 27.661 24.619 -18.175 1.00 83.75 555 ILE A O 1
ATOM 4370 N N . GLU A 1 556 ? 25.971 23.455 -17.267 1.00 80.31 556 GLU A N 1
ATOM 4371 C CA . GLU A 1 556 ? 25.326 24.601 -16.634 1.00 80.31 556 GLU A CA 1
ATOM 4372 C C . GLU A 1 556 ? 26.175 25.159 -15.494 1.00 80.31 556 GLU A C 1
ATOM 4374 O O . GLU A 1 556 ? 26.351 26.375 -15.426 1.00 80.31 556 GLU A O 1
ATOM 4379 N N . LYS A 1 557 ? 26.799 24.298 -14.677 1.00 75.06 557 LYS A N 1
ATOM 4380 C CA . LYS A 1 557 ? 27.779 24.756 -13.683 1.00 75.06 557 LYS A CA 1
ATOM 4381 C C . LYS A 1 557 ? 28.949 25.479 -14.350 1.00 75.06 557 LYS A C 1
ATOM 4383 O O . LYS A 1 557 ? 29.283 26.593 -13.967 1.00 75.06 557 LYS A O 1
ATOM 4388 N N . PHE A 1 558 ? 29.520 24.893 -15.403 1.00 75.31 558 PHE A N 1
ATOM 4389 C CA . PHE A 1 558 ? 30.613 25.525 -16.147 1.00 75.31 558 PHE A CA 1
ATOM 4390 C C . PHE A 1 558 ? 30.210 26.883 -16.756 1.00 75.31 558 PHE A C 1
ATOM 4392 O O . PHE A 1 558 ? 31.025 27.802 -16.829 1.00 75.31 558 PHE A O 1
ATOM 4399 N N . ARG A 1 559 ? 28.957 27.028 -17.209 1.00 77.94 559 ARG A N 1
ATOM 4400 C CA . ARG A 1 559 ? 28.426 28.296 -17.728 1.00 77.94 559 ARG A CA 1
ATOM 4401 C C . ARG A 1 559 ? 28.289 29.345 -16.621 1.00 77.94 559 ARG A C 1
ATOM 4403 O O . ARG A 1 559 ? 28.657 30.492 -16.864 1.00 77.94 559 ARG A O 1
ATOM 4410 N N . GLN A 1 560 ? 27.766 28.962 -15.456 1.00 71.81 560 GLN A N 1
ATOM 4411 C CA . GLN A 1 560 ? 27.573 29.850 -14.304 1.00 71.81 560 GLN A CA 1
ATOM 4412 C C . GLN A 1 560 ? 28.908 30.350 -13.745 1.00 71.81 560 GLN A C 1
ATOM 4414 O O . GLN A 1 560 ? 29.090 31.561 -13.667 1.00 71.81 560 GLN A O 1
ATOM 4419 N N . ASP A 1 561 ? 29.867 29.449 -13.502 1.00 66.31 561 ASP A N 1
ATOM 4420 C CA . ASP A 1 561 ? 31.203 29.798 -12.992 1.00 66.31 561 ASP A CA 1
ATOM 4421 C C . ASP A 1 561 ? 31.889 30.845 -13.909 1.00 66.31 561 ASP A C 1
ATOM 4423 O O . ASP A 1 561 ? 32.476 31.821 -13.451 1.00 66.31 561 ASP A O 1
ATOM 4427 N N . ARG A 1 562 ? 31.724 30.717 -15.235 1.00 67.50 562 ARG A N 1
ATOM 4428 C CA . ARG A 1 562 ? 32.241 31.687 -16.218 1.00 67.50 562 ARG A CA 1
ATOM 4429 C C . ARG A 1 562 ? 31.547 33.053 -16.159 1.00 67.50 562 ARG A C 1
ATOM 4431 O O . ARG A 1 562 ? 32.185 34.075 -16.405 1.00 67.50 562 ARG A O 1
ATOM 4438 N N . LEU A 1 563 ? 30.230 33.080 -15.948 1.00 66.19 563 LEU A N 1
ATOM 4439 C CA . LEU A 1 563 ? 29.486 34.340 -15.840 1.00 66.19 563 LEU A CA 1
ATOM 4440 C C . LEU A 1 563 ? 29.875 35.098 -14.573 1.00 66.19 563 LEU A C 1
ATOM 4442 O O . LEU A 1 563 ? 30.002 36.319 -14.620 1.00 66.19 563 LEU A O 1
ATOM 4446 N N . GLU A 1 564 ? 30.119 34.375 -13.483 1.00 62.22 564 GLU A N 1
ATOM 4447 C CA . GLU A 1 564 ? 30.635 34.945 -12.243 1.00 62.22 564 GLU A CA 1
ATOM 4448 C C . GLU A 1 564 ? 32.038 35.532 -12.464 1.00 62.22 564 GLU A C 1
ATOM 4450 O O . GLU A 1 564 ? 32.224 36.726 -12.233 1.00 62.22 564 GLU A O 1
ATOM 4455 N N . GLU A 1 565 ? 32.984 34.776 -13.036 1.00 61.00 565 GLU A N 1
ATOM 4456 C CA . GLU A 1 565 ? 34.339 35.268 -13.361 1.00 61.00 565 GLU A CA 1
ATOM 4457 C C . GLU A 1 565 ? 34.330 36.524 -14.255 1.00 61.00 565 GLU A C 1
ATOM 4459 O O . GLU A 1 565 ? 35.060 37.483 -13.996 1.00 61.00 565 GLU A O 1
ATOM 4464 N N . ASN A 1 566 ? 33.469 36.566 -15.278 1.00 58.31 566 ASN A N 1
ATOM 4465 C CA . ASN A 1 566 ? 33.335 37.737 -16.149 1.00 58.31 566 ASN A CA 1
ATOM 4466 C C . ASN A 1 566 ? 32.685 38.942 -15.446 1.00 58.31 566 ASN A C 1
ATOM 4468 O O . ASN A 1 566 ? 33.009 40.078 -15.790 1.00 58.31 566 ASN A O 1
ATOM 4472 N N . SER A 1 567 ? 31.783 38.721 -14.483 1.00 55.03 567 SER A N 1
ATOM 4473 C CA . SER A 1 567 ? 31.166 39.803 -13.700 1.00 55.03 567 SER A CA 1
ATOM 4474 C C . SER A 1 567 ? 32.161 40.451 -12.732 1.00 55.03 567 SER A C 1
ATOM 4476 O O . SER A 1 567 ? 32.262 41.674 -12.701 1.00 55.03 567 SER A O 1
ATOM 4478 N N . PHE A 1 568 ? 32.993 39.648 -12.057 1.00 47.59 568 PHE A N 1
ATOM 4479 C CA . PHE A 1 568 ? 34.081 40.144 -11.207 1.00 47.59 568 PHE A CA 1
ATOM 4480 C C . PHE A 1 568 ? 35.161 40.884 -12.010 1.00 47.59 568 PHE A C 1
ATOM 4482 O O . PHE A 1 568 ? 35.678 41.903 -11.558 1.00 47.59 568 PHE A O 1
ATOM 4489 N N . ALA A 1 569 ? 35.481 40.416 -13.222 1.00 48.75 569 ALA A N 1
ATOM 4490 C CA . ALA A 1 569 ? 36.402 41.122 -14.113 1.00 48.75 569 ALA A CA 1
ATOM 4491 C C . ALA A 1 569 ? 35.822 42.455 -14.630 1.00 48.75 569 ALA A C 1
ATOM 4493 O O . ALA A 1 569 ? 36.570 43.412 -14.818 1.00 48.75 569 ALA A O 1
ATOM 4494 N N . GLY A 1 570 ? 34.504 42.533 -14.847 1.00 45.09 570 GLY A N 1
ATOM 4495 C CA . GLY A 1 570 ? 33.808 43.759 -15.251 1.00 45.09 570 GLY A CA 1
ATOM 4496 C C . GLY A 1 570 ? 33.769 44.822 -14.151 1.00 45.09 570 GLY A C 1
ATOM 4497 O O . GLY A 1 570 ? 34.068 45.983 -14.428 1.00 45.09 570 GLY A O 1
ATOM 4498 N N . ASP A 1 571 ? 33.488 44.421 -12.909 1.00 42.00 571 ASP A N 1
ATOM 4499 C CA . ASP A 1 571 ? 33.486 45.326 -11.751 1.00 42.00 571 ASP A CA 1
ATOM 4500 C C . ASP A 1 571 ? 34.903 45.8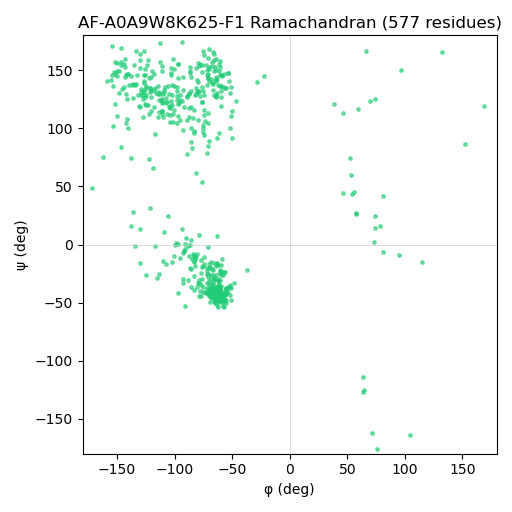22 -11.408 1.00 42.00 571 ASP A C 1
ATOM 4502 O O . ASP A 1 571 ? 35.089 47.006 -11.142 1.00 42.00 571 ASP A O 1
ATOM 4506 N N . ALA A 1 572 ? 35.938 44.983 -11.544 1.00 40.84 572 ALA A N 1
ATOM 4507 C CA . ALA A 1 572 ? 37.333 45.410 -11.370 1.00 40.84 572 ALA A CA 1
ATOM 4508 C C . ALA A 1 572 ? 37.805 46.427 -12.439 1.00 40.84 572 ALA A C 1
ATOM 4510 O O . ALA A 1 572 ? 38.667 47.274 -12.181 1.00 40.84 572 ALA A O 1
ATOM 4511 N N . ILE A 1 573 ? 37.243 46.371 -13.653 1.00 41.56 573 ILE A N 1
ATOM 4512 C CA . ILE A 1 573 ? 37.501 47.359 -14.715 1.00 41.56 573 ILE A CA 1
ATOM 4513 C C . ILE A 1 573 ? 36.716 48.658 -14.458 1.00 41.56 573 ILE A C 1
ATOM 4515 O O . ILE A 1 573 ? 37.228 49.743 -14.729 1.00 41.56 573 ILE A O 1
ATOM 4519 N N . ALA A 1 574 ? 35.504 48.575 -13.904 1.00 42.19 574 ALA A N 1
ATOM 4520 C CA . ALA A 1 574 ? 34.723 49.749 -13.512 1.00 42.19 574 ALA A CA 1
ATOM 4521 C C . ALA A 1 574 ? 35.355 50.498 -12.321 1.00 42.19 574 ALA A C 1
ATOM 4523 O O . ALA A 1 574 ? 35.430 51.726 -12.353 1.00 42.19 574 ALA A O 1
ATOM 4524 N N . ASP A 1 575 ? 35.898 49.776 -11.338 1.00 43.12 575 ASP A N 1
ATOM 4525 C CA . ASP A 1 575 ? 36.603 50.363 -10.190 1.00 43.12 575 ASP A CA 1
ATOM 4526 C C . ASP A 1 575 ? 37.971 50.962 -10.566 1.00 43.12 575 ASP A C 1
ATOM 4528 O O . ASP A 1 575 ? 38.403 51.941 -9.962 1.00 43.12 575 ASP A O 1
ATOM 4532 N N . SER A 1 576 ? 38.642 50.453 -11.606 1.00 44.78 576 SER A N 1
ATOM 4533 C CA . SER A 1 576 ? 39.898 51.041 -12.115 1.00 44.78 576 SER A CA 1
ATOM 4534 C C . SER A 1 576 ? 39.700 52.230 -13.065 1.00 44.78 576 SER A C 1
ATOM 4536 O O . SER A 1 576 ? 40.654 52.959 -13.328 1.00 44.78 576 SER A O 1
ATOM 4538 N N . ALA A 1 577 ? 38.477 52.468 -13.549 1.00 42.47 577 ALA A N 1
ATOM 4539 C CA . ALA A 1 577 ? 38.112 53.660 -14.320 1.00 42.47 577 ALA A CA 1
ATOM 4540 C C . ALA A 1 577 ? 37.566 54.811 -13.444 1.00 42.47 577 ALA A C 1
ATOM 4542 O O . ALA A 1 577 ? 37.313 55.901 -13.959 1.00 42.47 577 ALA A O 1
ATOM 4543 N N . GLY A 1 578 ? 37.382 54.571 -12.140 1.00 47.53 578 GLY A N 1
ATOM 4544 C CA . GLY A 1 578 ? 36.930 55.549 -11.145 1.00 47.53 578 GLY A CA 1
ATOM 4545 C C . GLY A 1 578 ? 38.001 56.006 -10.143 1.00 47.53 578 GLY A C 1
ATOM 4546 O O . GLY A 1 578 ? 37.639 56.644 -9.155 1.00 47.53 578 GLY A O 1
ATOM 4547 N N . GLY A 1 579 ? 39.278 55.673 -10.373 1.00 32.62 579 GLY A N 1
ATOM 4548 C CA . GLY A 1 579 ? 40.427 56.054 -9.537 1.00 32.62 579 GLY A CA 1
ATOM 4549 C C . GLY A 1 579 ? 41.254 57.193 -10.113 1.00 32.62 579 GLY A C 1
ATOM 4550 O O . GLY A 1 579 ? 41.597 57.111 -11.314 1.00 32.62 579 GLY A O 1
#

Radius of gyration: 28.41 Å; Cα contacts (8 Å, |Δi|>4): 952; chains: 1; bounding box: 70×82×70 Å

InterPro domains:
  IPR001932 PPM-type phosphatase-like domain [PF00481] (264-342)
  IPR001932 PPM-type phosphatase-like domain [PS51746] (94-437)
  IPR001932 PPM-type phosphatase-like domain [SM00332] (56-366)
  IPR015655 Protein phosphatase 2C [PTHR47992] (105-346)
  IPR036457 PPM-type phosphatase-like domain superfamily [G3DSA:3.60.40.10] (63-443)
  IPR036457 PPM-type phosphatase-like domain superfamily [SSF81606] (110-426)
  IPR046528 Domain of unknown function DUF6593 [PF20236] (441-561)